Protein AF-0000000078898097 (afdb_homodimer)

Secondary structure (DSSP, 8-state):
--------------------------------TTS-----------TTSS----SS-TTHHHHHHHHHHHHHHHHHHT--HHHHTTTEEE-HHHHHT---SPPTT-HHHHHHHHHHHHHHBTTTTSSBPP--HHHHHHHTT--S-GGG---TTT--HHHHHHHHHHHHHHTT--EEEEEEE--SSTT--TT--HHHHHHHHHHHHHSSSEEEEEEETTEEEEEEEEEEEESSGGGTT-S---GGGEEEEEEEE-S-TTS-SEEEEEHHHHHHHHH--TTEEE-GGGGGG-EEE-S-S--S----EEEEEEE-S-----/--------------------------------TTS-----------TTSS----SS-TTHHHHHHHHHHHHHHHHHHT--HHHHTTTEEE-HHHHHT---SPPTT-HHHHHHHHHHHHHHBTTTTSSBPP--HHHHHHHTT--S-GGG---TTT--HHHHHHHHHHHHHHTT--EEEEEEE--SSTT--TT--HHHHHHHHHHHHHSSSEEEEEEETTEEEEEEEEEEEESSGGGTT-S---GGGEEEEEEEE-S-TTS-SEEEEEHHHHHHHHH--TTEEE-GGGGGG-EEE-S-S--S----EEEEEEE-S-----

Sequence (636 aa):
PTKENVVRYSSEEKSTNDSKRLSSKSCAWEISLDGFTVPKKKKKIPKQFISKSSKMGGSHDRVEDAKSIERYKSDVMIVTPEGMAERKVLDLRRWYCMSRPQYKKSCGISSLVSCWNFIFSTLGSGNLRPISQEEVMTILGFKPPFGEIRFGPFTGNATLMRWFRKLCEHFNVRGRAYYLYKPKGRGRTIGTTGDEALIKLKDGLRGSDTAYIYHCHNHYFCPIGYEDTPKTSLEAYRLSLAANEVITWILIGDPSSKHSAIHCKRWIDIDTDLNCENPYHMNIRQLHKGIQERNTKKVGGNLHCIMAFQRSKWQGRGPTKENVVRYSSEEKSTNDSKRLSSKSCAWEISLDGFTVPKKKKKIPKQFISKSSKMGGSHDRVEDAKSIERYKSDVMIVTPEGMAERKVLDLRRWYCMSRPQYKKSCGISSLVSCWNFIFSTLGSGNLRPISQEEVMTILGFKPPFGEIRFGPFTGNATLMRWFRKLCEHFNVRGRAYYLYKPKGRGRTIGTTGDEALIKLKDGLRGSDTAYIYHCHNHYFCPIGYEDTPKTSLEAYRLSLAANEVITWILIGDPSSKHSAIHCKRWIDIDTDLNCENPYHMNIRQLHKGIQERNTKKVGGNLHCIMAFQRSKWQGRG

Structure (mmCIF, N/CA/C/O backbone):
data_AF-0000000078898097-model_v1
#
loop_
_entity.id
_entity.type
_entity.pdbx_description
1 polymer 'Uncharacterized protein'
#
loop_
_atom_site.group_PDB
_atom_site.id
_atom_site.type_symbol
_atom_site.label_atom_id
_atom_site.label_alt_id
_atom_site.label_comp_id
_atom_site.label_asym_id
_atom_site.label_entity_id
_atom_site.label_seq_id
_atom_site.pdbx_PDB_ins_code
_atom_site.Cartn_x
_atom_site.Cartn_y
_atom_site.Cartn_z
_atom_site.occupancy
_atom_site.B_iso_or_equiv
_atom_site.auth_seq_id
_atom_site.auth_comp_id
_atom_site.auth_asym_id
_atom_site.auth_atom_id
_atom_site.pdbx_PDB_model_num
ATOM 1 N N . PRO A 1 1 ? 79.562 8.961 -14.953 1 21.72 1 PRO A N 1
ATOM 2 C CA . PRO A 1 1 ? 79 8.961 -16.297 1 21.72 1 PRO A CA 1
ATOM 3 C C . PRO A 1 1 ? 78 7.801 -16.516 1 21.72 1 PRO A C 1
ATOM 5 O O . PRO A 1 1 ? 77.625 7.484 -17.656 1 21.72 1 PRO A O 1
ATOM 8 N N . THR A 1 2 ? 77.625 7.07 -15.484 1 22.5 2 THR A N 1
ATOM 9 C CA . THR A 1 2 ? 77.062 5.723 -15.602 1 22.5 2 THR A CA 1
ATOM 10 C C . THR A 1 2 ? 75.75 5.742 -16.312 1 22.5 2 THR A C 1
ATOM 12 O O . THR A 1 2 ? 74.875 6.516 -15.961 1 22.5 2 THR A O 1
ATOM 15 N N . LYS A 1 3 ? 75.75 5.078 -17.531 1 21.83 3 LYS A N 1
ATOM 16 C CA . LYS A 1 3 ? 74.875 4.945 -18.703 1 21.83 3 LYS A CA 1
ATOM 17 C C . LYS A 1 3 ? 73.5 4.328 -18.344 1 21.83 3 LYS A C 1
ATOM 19 O O . LYS A 1 3 ? 73.438 3.197 -17.859 1 21.83 3 LYS A O 1
ATOM 24 N N . GLU A 1 4 ? 72.625 5.086 -17.766 1 23.77 4 GLU A N 1
ATOM 25 C CA . GLU A 1 4 ? 71.312 4.777 -17.203 1 23.77 4 GLU A CA 1
ATOM 26 C C . GLU A 1 4 ? 70.375 4.18 -18.266 1 23.77 4 GLU A C 1
ATOM 28 O O . GLU A 1 4 ? 70.062 4.828 -19.266 1 23.77 4 GLU A O 1
ATOM 33 N N . ASN A 1 5 ? 70.75 2.865 -18.594 1 23.39 5 ASN A N 1
ATOM 34 C CA . ASN A 1 5 ? 70.125 2.113 -19.688 1 23.39 5 ASN A CA 1
ATOM 35 C C . ASN A 1 5 ? 68.562 2.191 -19.625 1 23.39 5 ASN A C 1
ATOM 37 O O . ASN A 1 5 ? 68 1.833 -18.609 1 23.39 5 ASN A O 1
ATOM 41 N N . VAL A 1 6 ? 67.938 3.113 -20.328 1 27.12 6 VAL A N 1
ATOM 42 C CA . VAL A 1 6 ? 66.562 3.488 -20.562 1 27.12 6 VAL A CA 1
ATOM 43 C C . VAL A 1 6 ? 65.812 2.322 -21.219 1 27.12 6 VAL A C 1
ATOM 45 O O . VAL A 1 6 ? 66.062 1.985 -22.375 1 27.12 6 VAL A O 1
ATOM 48 N N . VAL A 1 7 ? 65.875 1.125 -20.531 1 23.78 7 VAL A N 1
ATOM 49 C CA . VAL A 1 7 ? 65.375 -0.035 -21.234 1 23.78 7 VAL A CA 1
ATOM 50 C C . VAL A 1 7 ? 63.938 0.262 -21.719 1 23.78 7 VAL A C 1
ATOM 52 O O . VAL A 1 7 ? 63.094 0.69 -20.922 1 23.78 7 VAL A O 1
ATOM 55 N N . ARG A 1 8 ? 63.75 0.624 -22.953 1 22.14 8 ARG A N 1
ATOM 56 C CA . ARG A 1 8 ? 62.625 0.944 -23.797 1 22.14 8 ARG A CA 1
ATOM 57 C C . ARG A 1 8 ? 61.656 -0.234 -23.875 1 22.14 8 ARG A C 1
ATOM 59 O O . ARG A 1 8 ? 62 -1.28 -24.438 1 22.14 8 ARG A O 1
ATOM 66 N N . TYR A 1 9 ? 61.156 -0.751 -22.75 1 23.05 9 TYR A N 1
ATOM 67 C CA . TYR A 1 9 ? 60.344 -1.954 -22.844 1 23.05 9 TYR A CA 1
ATOM 68 C C . TYR A 1 9 ? 59.219 -1.776 -23.859 1 23.05 9 TYR A C 1
ATOM 70 O O . TYR A 1 9 ? 58.438 -0.832 -23.766 1 23.05 9 TYR A O 1
ATOM 78 N N . SER A 1 10 ? 59.469 -2.09 -25.094 1 23 10 SER A N 1
ATOM 79 C CA . SER A 1 10 ? 58.719 -2.061 -26.328 1 23 10 SER A CA 1
ATOM 80 C C . SER A 1 10 ? 57.438 -2.857 -26.203 1 23 10 SER A C 1
ATOM 82 O O . SER A 1 10 ? 56.719 -3.064 -27.188 1 23 10 SER A O 1
ATOM 84 N N . SER A 1 11 ? 57.219 -3.592 -25.094 1 22.53 11 SER A N 1
ATOM 85 C CA . SER A 1 11 ? 56.438 -4.805 -25.359 1 22.53 11 SER A CA 1
ATOM 86 C C . SER A 1 11 ? 55.062 -4.477 -25.875 1 22.53 11 SER A C 1
ATOM 88 O O . SER A 1 11 ? 54.219 -3.973 -25.141 1 22.53 11 SER A O 1
ATOM 90 N N . GLU A 1 12 ? 54.906 -4.023 -27.094 1 23.62 12 GLU A N 1
ATOM 91 C CA . GLU A 1 12 ? 53.656 -3.604 -27.734 1 23.62 12 GLU A CA 1
ATOM 92 C C . GLU A 1 12 ? 52.688 -4.77 -27.859 1 23.62 12 GLU A C 1
ATOM 94 O O . GLU A 1 12 ? 51.625 -4.629 -28.453 1 23.62 12 GLU A O 1
ATOM 99 N N . GLU A 1 13 ? 53.031 -6 -27.438 1 22.38 13 GLU A N 1
ATOM 100 C CA . GLU A 1 13 ? 52.156 -6.977 -28.109 1 22.38 13 GLU A CA 1
ATOM 101 C C . GLU A 1 13 ? 50.688 -6.629 -27.922 1 22.38 13 GLU A C 1
ATOM 103 O O . GLU A 1 13 ? 50.25 -6.371 -26.812 1 22.38 13 GLU A O 1
ATOM 108 N N . LYS A 1 14 ? 50.094 -6.176 -29.016 1 24.75 14 LYS A N 1
ATOM 109 C CA . LYS A 1 14 ? 48.719 -5.879 -29.359 1 24.75 14 LYS A CA 1
ATOM 110 C C . LYS A 1 14 ? 47.781 -7.062 -29.047 1 24.75 14 LYS A C 1
ATOM 112 O O . LYS A 1 14 ? 47.781 -8.047 -29.797 1 24.75 14 LYS A O 1
ATOM 117 N N . SER A 1 15 ? 47.969 -7.793 -27.906 1 22.14 15 SER A N 1
ATOM 118 C CA . SER A 1 15 ? 47.125 -8.969 -27.703 1 22.14 15 SER A CA 1
ATOM 119 C C . SER A 1 15 ? 45.656 -8.641 -27.969 1 22.14 15 SER A C 1
ATOM 121 O O . SER A 1 15 ? 45.125 -7.684 -27.406 1 22.14 15 SER A O 1
ATOM 123 N N . THR A 1 16 ? 45.25 -8.852 -29.234 1 25.58 16 THR A N 1
ATOM 124 C CA . THR A 1 16 ? 43.875 -8.875 -29.75 1 25.58 16 THR A CA 1
ATOM 125 C C . THR A 1 16 ? 42.969 -9.68 -28.828 1 25.58 16 THR A C 1
ATOM 127 O O . THR A 1 16 ? 43.094 -10.906 -28.75 1 25.58 16 THR A O 1
ATOM 130 N N . ASN A 1 17 ? 42.906 -9.391 -27.562 1 23.14 17 ASN A N 1
ATOM 131 C CA . ASN A 1 17 ? 41.969 -10.102 -26.672 1 23.14 17 ASN A CA 1
ATOM 132 C C . ASN A 1 17 ? 40.562 -10.086 -27.219 1 23.14 17 ASN A C 1
ATOM 134 O O . ASN A 1 17 ? 39.938 -9.023 -27.312 1 23.14 17 ASN A O 1
ATOM 138 N N . ASP A 1 18 ? 40.344 -10.906 -28.281 1 25 18 ASP A N 1
ATOM 139 C CA . ASP A 1 18 ? 39 -11.266 -28.719 1 25 18 ASP A CA 1
ATOM 140 C C . ASP A 1 18 ? 38.094 -11.477 -27.531 1 25 18 ASP A C 1
ATOM 142 O O . ASP A 1 18 ? 38.344 -12.32 -26.672 1 25 18 ASP A O 1
ATOM 146 N N . SER A 1 19 ? 37.719 -10.406 -26.969 1 25.73 19 SER A N 1
ATOM 147 C CA . SER A 1 19 ? 36.688 -10.438 -25.938 1 25.73 19 SER A CA 1
ATOM 148 C C . SER A 1 19 ? 35.5 -11.336 -26.344 1 25.73 19 SER A C 1
ATOM 150 O O . SER A 1 19 ? 34.781 -11.031 -27.297 1 25.73 19 SER A O 1
ATOM 152 N N . LYS A 1 20 ? 35.781 -12.648 -26.422 1 24.64 20 LYS A N 1
ATOM 153 C CA . LYS A 1 20 ? 34.625 -13.547 -26.484 1 24.64 20 LYS A CA 1
ATOM 154 C C . LYS A 1 20 ? 33.531 -13.07 -25.547 1 24.64 20 LYS A C 1
ATOM 156 O O . LYS A 1 20 ? 33.719 -13.023 -24.328 1 24.64 20 LYS A O 1
ATOM 161 N N . ARG A 1 21 ? 32.844 -12.117 -26.016 1 25.61 21 ARG A N 1
ATOM 162 C CA . ARG A 1 21 ? 31.547 -11.797 -25.438 1 25.61 21 ARG A CA 1
ATOM 163 C C . ARG A 1 21 ? 30.828 -13.062 -25 1 25.61 21 ARG A C 1
ATOM 165 O O . ARG A 1 21 ? 30.5 -13.93 -25.812 1 25.61 21 ARG A O 1
ATOM 172 N N . LEU A 1 22 ? 31.359 -13.648 -23.969 1 23.7 22 LEU A N 1
ATOM 173 C CA . LEU A 1 22 ? 30.516 -14.688 -23.391 1 23.7 22 LEU A CA 1
ATOM 174 C C . LEU A 1 22 ? 29.047 -14.258 -23.391 1 23.7 22 LEU A C 1
ATOM 176 O O . LEU A 1 22 ? 28.688 -13.297 -22.703 1 23.7 22 LEU A O 1
ATOM 180 N N . SER A 1 23 ? 28.5 -14.211 -24.609 1 23.19 23 SER A N 1
ATOM 181 C CA . SER A 1 23 ? 27.031 -14.164 -24.656 1 23.19 23 SER A CA 1
ATOM 182 C C . SER A 1 23 ? 26.406 -15.047 -23.578 1 23.19 23 SER A C 1
ATOM 184 O O . SER A 1 23 ? 26.641 -16.25 -23.547 1 23.19 23 SER A O 1
ATOM 186 N N . SER A 1 24 ? 26.625 -14.633 -22.391 1 25.02 24 SER A N 1
ATOM 187 C CA . SER A 1 24 ? 25.828 -15.297 -21.359 1 25.02 24 SER A CA 1
ATOM 188 C C . SER A 1 24 ? 24.406 -15.523 -21.828 1 25.02 24 SER A C 1
ATOM 190 O O . SER A 1 24 ? 23.625 -14.578 -21.953 1 25.02 24 SER A O 1
ATOM 192 N N . LYS A 1 25 ? 24.281 -16.312 -22.906 1 26.66 25 LYS A N 1
ATOM 193 C CA . LYS A 1 25 ? 22.938 -16.812 -23.219 1 26.66 25 LYS A CA 1
ATOM 194 C C . LYS A 1 25 ? 22.188 -17.188 -21.953 1 26.66 25 LYS A C 1
ATOM 196 O O . LYS A 1 25 ? 22.656 -18 -21.156 1 26.66 25 LYS A O 1
ATOM 201 N N . SER A 1 26 ? 21.578 -16.281 -21.406 1 26.03 26 SER A N 1
ATOM 202 C CA . SER A 1 26 ? 20.547 -16.516 -20.406 1 26.03 26 SER A CA 1
ATOM 203 C C . SER A 1 26 ? 19.719 -17.766 -20.734 1 26.03 26 SER A C 1
ATOM 205 O O . SER A 1 26 ? 19.125 -17.844 -21.812 1 26.03 26 SER A O 1
ATOM 207 N N . CYS A 1 27 ? 20.266 -18.938 -20.547 1 24.39 27 CYS A N 1
ATOM 208 C CA . CYS A 1 27 ? 19.453 -20.156 -20.641 1 24.39 27 CYS A CA 1
ATOM 209 C C . CYS A 1 27 ? 18.078 -19.938 -20 1 24.39 27 CYS A C 1
ATOM 211 O O . CYS A 1 27 ? 17.969 -19.906 -18.781 1 24.39 27 CYS A O 1
ATOM 213 N N . ALA A 1 28 ? 17.375 -18.953 -20.484 1 27.7 28 ALA A N 1
ATOM 214 C CA . ALA A 1 28 ? 15.969 -19.031 -20.125 1 27.7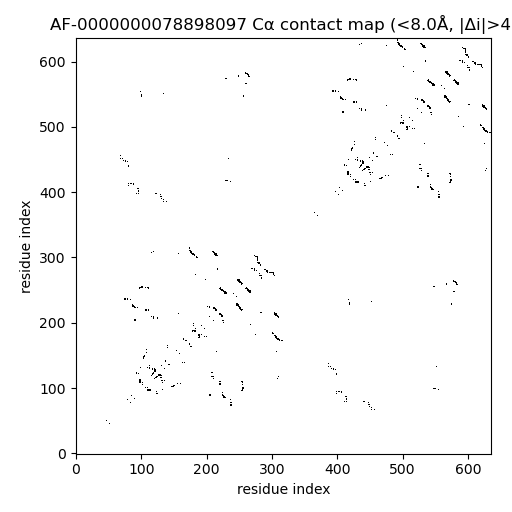 28 ALA A CA 1
ATOM 215 C C . ALA A 1 28 ? 15.43 -20.453 -20.266 1 27.7 28 ALA A C 1
ATOM 217 O O . ALA A 1 28 ? 15.422 -21.016 -21.359 1 27.7 28 ALA A O 1
ATOM 218 N N . TRP A 1 29 ? 15.898 -21.312 -19.5 1 25.94 29 TRP A N 1
ATOM 219 C CA . TRP A 1 29 ? 15.281 -22.625 -19.578 1 25.94 29 TRP A CA 1
ATOM 220 C C . TRP A 1 29 ? 13.773 -22.516 -19.781 1 25.94 29 TRP A C 1
ATOM 222 O O . TRP A 1 29 ? 13.086 -21.828 -19.031 1 25.94 29 TRP A O 1
ATOM 232 N N . GLU A 1 30 ? 13.328 -22.25 -20.984 1 31.38 30 GLU A N 1
ATOM 233 C CA . GLU A 1 30 ? 11.961 -22.703 -21.219 1 31.38 30 GLU A CA 1
ATOM 234 C C . GLU A 1 30 ? 11.734 -24.094 -20.609 1 31.38 30 GLU A C 1
ATOM 236 O O . GLU A 1 30 ? 12.445 -25.047 -20.938 1 31.38 30 GLU A O 1
ATOM 241 N N . ILE A 1 31 ? 11.672 -24.203 -19.375 1 31.75 31 ILE A N 1
ATOM 242 C CA . ILE A 1 31 ? 11.328 -25.547 -18.891 1 31.75 31 ILE A CA 1
ATOM 243 C C . ILE A 1 31 ? 10.344 -26.188 -19.859 1 31.75 31 ILE A C 1
ATOM 245 O O . ILE A 1 31 ? 9.227 -25.703 -20.047 1 31.75 31 ILE A O 1
ATOM 249 N N . SER A 1 32 ? 10.867 -26.578 -20.984 1 33.16 32 SER A N 1
ATOM 250 C CA . SER A 1 32 ? 10 -27.531 -21.672 1 33.16 32 SER A CA 1
ATOM 251 C C . SER A 1 32 ? 9.445 -28.578 -20.703 1 33.16 32 SER A C 1
ATOM 253 O O . SER A 1 32 ? 10.203 -29.328 -20.078 1 33.16 32 SER A O 1
ATOM 255 N N . LEU A 1 33 ? 8.367 -28.25 -19.953 1 32.25 33 LEU A N 1
ATOM 256 C CA . LEU A 1 33 ? 7.621 -29.203 -19.141 1 32.25 33 LEU A CA 1
ATOM 257 C C . LEU A 1 33 ? 7.508 -30.547 -19.859 1 32.25 33 LEU A C 1
ATOM 259 O O . LEU A 1 33 ? 6.766 -31.422 -19.406 1 32.25 33 LEU A O 1
ATOM 263 N N . ASP A 1 34 ? 8.133 -30.719 -21.047 1 30.5 34 ASP A N 1
ATOM 264 C CA . ASP A 1 34 ? 8.023 -32.031 -21.641 1 30.5 34 ASP A CA 1
ATOM 265 C C . ASP A 1 34 ? 8.719 -33.094 -20.766 1 30.5 34 ASP A C 1
ATOM 267 O O . ASP A 1 34 ? 8.414 -34.281 -20.859 1 30.5 34 ASP A O 1
ATOM 271 N N . GLY A 1 35 ? 9.883 -32.812 -20.219 1 32.88 35 GLY A N 1
ATOM 272 C CA . GLY A 1 35 ? 10.648 -33.875 -19.625 1 32.88 35 GLY A CA 1
ATOM 273 C C . GLY A 1 35 ? 10.094 -34.344 -18.281 1 32.88 35 GLY A C 1
ATOM 274 O O . GLY A 1 35 ? 10.758 -35.062 -17.547 1 32.88 35 GLY A O 1
ATOM 275 N N . PHE A 1 36 ? 9.352 -33.5 -17.609 1 32.44 36 PHE A N 1
ATOM 276 C CA . PHE A 1 36 ? 8.844 -34.094 -16.375 1 32.44 36 PHE A CA 1
ATOM 277 C C . PHE A 1 36 ? 8.086 -35.406 -16.656 1 32.44 36 PHE A C 1
ATOM 279 O O . PHE A 1 36 ? 6.891 -35.375 -16.953 1 32.44 36 PHE A O 1
ATOM 286 N N . THR A 1 37 ? 8.695 -36.188 -17.406 1 27.53 37 THR A N 1
ATOM 287 C CA . THR A 1 37 ? 8.094 -37.5 -17.359 1 27.53 37 THR A CA 1
ATOM 288 C C . THR A 1 37 ? 8.062 -38.062 -15.938 1 27.53 37 THR A C 1
ATOM 290 O O . THR A 1 37 ? 9.109 -38.375 -15.367 1 27.53 37 THR A O 1
ATOM 293 N N . VAL A 1 38 ? 7.434 -37.406 -14.992 1 30.06 38 VAL A N 1
ATOM 294 C CA . VAL A 1 38 ? 7.211 -38.188 -13.773 1 30.06 38 VAL A CA 1
ATOM 295 C C . VAL A 1 38 ? 6.898 -39.656 -14.125 1 30.06 38 VAL A C 1
ATOM 297 O O . VAL A 1 38 ? 6.141 -39.906 -15.062 1 30.06 38 VAL A O 1
ATOM 300 N N . PRO A 1 39 ? 7.742 -40.531 -13.875 1 31.67 39 PRO A N 1
ATOM 301 C CA . PRO A 1 39 ? 7.168 -41.875 -13.906 1 31.67 39 PRO A CA 1
ATOM 302 C C . PRO A 1 39 ? 5.754 -41.938 -13.336 1 31.67 39 PRO A C 1
ATOM 304 O O . PRO A 1 39 ? 5.402 -41.125 -12.469 1 31.67 39 PRO A O 1
ATOM 307 N N . LYS A 1 40 ? 4.805 -42.406 -14.039 1 32.34 40 LYS A N 1
ATOM 308 C CA . LYS A 1 40 ? 3.408 -42.75 -13.781 1 32.34 40 LYS A CA 1
ATOM 309 C C . LYS A 1 40 ? 3.227 -43.281 -12.367 1 32.34 40 LYS A C 1
ATOM 311 O O . LYS A 1 40 ? 3.123 -44.5 -12.188 1 32.34 40 LYS A O 1
ATOM 316 N N . LYS A 1 41 ? 4.121 -42.969 -11.398 1 32.22 41 LYS A N 1
ATOM 317 C CA . LYS A 1 41 ? 3.443 -43.625 -10.273 1 32.22 41 LYS A CA 1
ATOM 318 C C . LYS A 1 41 ? 2.078 -42.969 -10.016 1 32.22 41 LYS A C 1
ATOM 320 O O . LYS A 1 41 ? 1.971 -41.75 -9.891 1 32.22 41 LYS A O 1
ATOM 325 N N . LYS A 1 42 ? 1.018 -43.5 -10.297 1 33.25 42 LYS A N 1
ATOM 326 C CA . LYS A 1 42 ? -0.416 -43.375 -10.055 1 33.25 42 LYS A CA 1
ATOM 327 C C . LYS A 1 42 ? -0.688 -42.844 -8.648 1 33.25 42 LYS A C 1
ATOM 329 O O . LYS A 1 42 ? -0.81 -43.625 -7.703 1 33.25 42 LYS A O 1
ATOM 334 N N . LYS A 1 43 ? 0.107 -41.938 -8.148 1 33.94 43 LYS A N 1
ATOM 335 C CA . LYS A 1 43 ? -0.512 -41.656 -6.855 1 33.94 43 LYS A CA 1
ATOM 336 C C . LYS A 1 43 ? -1.945 -41.156 -7.035 1 33.94 43 LYS A C 1
ATOM 338 O O . LYS A 1 43 ? -2.191 -40.188 -7.77 1 33.94 43 LYS A O 1
ATOM 343 N N . LYS A 1 44 ? -3.018 -41.812 -6.645 1 31.77 44 LYS A N 1
ATOM 344 C CA . LYS A 1 44 ? -4.469 -41.688 -6.574 1 31.77 44 LYS A CA 1
ATOM 345 C C . LYS A 1 44 ? -4.887 -40.375 -5.949 1 31.77 44 LYS A C 1
ATOM 347 O O . LYS A 1 44 ? -4.43 -40.031 -4.859 1 31.77 44 LYS A O 1
ATOM 352 N N . ILE A 1 45 ? -5.02 -39.375 -6.609 1 36.25 45 ILE A N 1
ATOM 353 C CA . ILE A 1 45 ? -5.863 -38.312 -6.039 1 36.25 45 ILE A CA 1
ATOM 354 C C . ILE A 1 45 ? -6.918 -38.938 -5.129 1 36.25 45 ILE A C 1
ATOM 356 O O . ILE A 1 45 ? -7.547 -39.938 -5.492 1 36.25 45 ILE A O 1
ATOM 360 N N . PRO A 1 46 ? -6.82 -38.906 -3.844 1 33.22 46 PRO A N 1
ATOM 361 C CA . PRO A 1 46 ? -7.852 -39.688 -3.146 1 33.22 46 PRO A CA 1
ATOM 362 C C . PRO A 1 46 ? -9.195 -39.656 -3.861 1 33.22 46 PRO A C 1
ATOM 364 O O . PRO A 1 46 ? -9.578 -38.625 -4.434 1 33.22 46 PRO A O 1
ATOM 367 N N . LYS A 1 47 ? -9.844 -40.781 -4.355 1 35.47 47 LYS A N 1
ATOM 368 C CA . LYS A 1 47 ? -11.07 -41.188 -5.027 1 35.47 47 LYS A CA 1
ATOM 369 C C . LYS A 1 47 ? -12.25 -40.312 -4.625 1 35.47 47 LYS A C 1
ATOM 371 O O . LYS A 1 47 ? -13.297 -40.344 -5.27 1 35.47 47 LYS A O 1
ATOM 376 N N . GLN A 1 48 ? -12.242 -39.812 -3.357 1 38.06 48 GLN A N 1
ATOM 377 C CA . GLN A 1 48 ? -13.523 -39.312 -2.846 1 38.06 48 GLN A CA 1
ATOM 378 C C . GLN A 1 48 ? -13.961 -38.062 -3.568 1 38.06 48 GLN A C 1
ATOM 380 O O . GLN A 1 48 ? -15.133 -37.656 -3.5 1 38.06 48 GLN A O 1
ATOM 385 N N . PHE A 1 49 ? -12.953 -37.062 -3.906 1 37.5 49 PHE A N 1
ATOM 386 C CA . PHE A 1 49 ? -13.555 -35.875 -4.465 1 37.5 49 PHE A CA 1
ATOM 387 C C . PHE A 1 49 ? -13.695 -36 -5.977 1 37.5 49 PHE A C 1
ATOM 389 O O . PHE A 1 49 ? -14.109 -35.031 -6.645 1 37.5 49 PHE A O 1
ATOM 396 N N . ILE A 1 50 ? -12.797 -36.812 -6.699 1 34.06 50 ILE A N 1
ATOM 397 C CA . ILE A 1 50 ? -13.133 -37.031 -8.102 1 34.06 50 ILE A CA 1
ATOM 398 C C . ILE A 1 50 ? -14.312 -38 -8.211 1 34.06 50 ILE A C 1
ATOM 400 O O . ILE A 1 50 ? -14.242 -39.125 -7.719 1 34.06 50 ILE A O 1
ATOM 404 N N . SER A 1 51 ? -15.555 -37.625 -8.219 1 33.72 51 SER A N 1
ATOM 405 C CA . SER A 1 51 ? -16.625 -38.594 -8.516 1 33.72 51 SER A CA 1
ATOM 406 C C . SER A 1 51 ? -16.172 -39.625 -9.523 1 33.72 51 SER A C 1
ATOM 408 O O . SER A 1 51 ? -15.422 -39.344 -10.445 1 33.72 51 SER A O 1
ATOM 410 N N . LYS A 1 52 ? -16.203 -40.906 -9.172 1 30.61 52 LYS A N 1
ATOM 411 C CA . LYS A 1 52 ? -16.141 -42.094 -10.008 1 30.61 52 LYS A CA 1
ATOM 412 C C . LYS A 1 52 ? -16.859 -41.875 -11.336 1 30.61 52 LYS A C 1
ATOM 414 O O . LYS A 1 52 ? -18.078 -41.719 -11.367 1 30.61 52 LYS A O 1
ATOM 419 N N . SER A 1 53 ? -16.281 -41.281 -12.336 1 30.31 53 SER A N 1
ATOM 420 C CA . SER A 1 53 ? -16.891 -41.5 -13.641 1 30.31 53 SER A CA 1
ATOM 421 C C . SER A 1 53 ? -17.219 -42.969 -13.852 1 30.31 53 SER A C 1
ATOM 423 O O . SER A 1 53 ? -16.312 -43.812 -13.898 1 30.31 53 SER A O 1
ATOM 425 N N . SER A 1 54 ? -18.203 -43.5 -13.258 1 29.31 54 SER A N 1
ATOM 426 C CA . SER A 1 54 ? -18.688 -44.719 -13.906 1 29.31 54 SER A CA 1
ATOM 427 C C . SER A 1 54 ? -18.672 -44.562 -15.422 1 29.31 54 SER A C 1
ATOM 429 O O . SER A 1 54 ? -18.984 -43.5 -15.953 1 29.31 54 SER A O 1
ATOM 431 N N . LYS A 1 55 ? -18.078 -45.406 -16.266 1 34.5 55 LYS A N 1
ATOM 432 C CA . LYS A 1 55 ? -18.047 -45.688 -17.703 1 34.5 55 LYS A CA 1
ATOM 433 C C . LYS A 1 55 ? -19.375 -45.375 -18.375 1 34.5 55 LYS A C 1
ATOM 435 O O . LYS A 1 55 ? -19.625 -45.781 -19.5 1 34.5 55 LYS A O 1
ATOM 440 N N . MET A 1 56 ? -20.547 -45.125 -17.531 1 32.28 56 MET A N 1
ATOM 441 C CA . MET A 1 56 ? -21.656 -44.969 -18.469 1 32.28 56 MET A CA 1
ATOM 442 C C . MET A 1 56 ? -21.531 -43.688 -19.281 1 32.28 56 MET A C 1
ATOM 444 O O . MET A 1 56 ? -20.688 -42.844 -18.984 1 32.28 56 MET A O 1
ATOM 448 N N . GLY A 1 57 ? -22.734 -42.875 -19.641 1 32.88 57 GLY A N 1
ATOM 449 C CA . GLY A 1 57 ? -23.016 -41.906 -20.703 1 32.88 57 GLY A CA 1
ATOM 450 C C . GLY A 1 57 ? -22.266 -40.594 -20.516 1 32.88 57 GLY A C 1
ATOM 451 O O . GLY A 1 57 ? -22.391 -39.938 -19.484 1 32.88 57 GLY A O 1
ATOM 452 N N . GLY A 1 58 ? -21.094 -40.312 -21.031 1 38.16 58 GLY A N 1
ATOM 453 C CA . GLY A 1 58 ? -20.094 -39.281 -21.188 1 38.16 58 GLY A CA 1
ATOM 454 C C . GLY A 1 58 ? -20.703 -37.875 -21.312 1 38.16 58 GLY A C 1
ATOM 455 O O . GLY A 1 58 ? -19.984 -36.875 -21.312 1 38.16 58 GLY A O 1
ATOM 456 N N . SER A 1 59 ? -21.875 -37.625 -21.891 1 41.12 59 SER A N 1
ATOM 457 C CA . SER A 1 59 ? -22.422 -36.344 -22.359 1 41.12 59 SER A CA 1
ATOM 458 C C . SER A 1 59 ? -22.938 -35.5 -21.188 1 41.12 59 SER A C 1
ATOM 460 O O . SER A 1 59 ? -23.109 -34.281 -21.328 1 41.12 59 SER A O 1
ATOM 462 N N . HIS A 1 60 ? -23.391 -36.062 -20.141 1 41.47 60 HIS A N 1
ATOM 463 C CA . HIS A 1 60 ? -24.109 -35.281 -19.125 1 41.47 60 HIS A CA 1
ATOM 464 C C . HIS A 1 60 ? -23.141 -34.562 -18.203 1 41.47 60 HIS A C 1
ATOM 466 O O . HIS A 1 60 ? -23.5 -33.531 -17.609 1 41.47 60 HIS A O 1
ATOM 472 N N . ASP A 1 61 ? -22.031 -35.031 -17.891 1 43.34 61 ASP A N 1
ATOM 473 C CA . ASP A 1 61 ? -21.141 -34.406 -16.922 1 43.34 61 ASP A CA 1
ATOM 474 C C . ASP A 1 61 ? -20.531 -33.125 -17.484 1 43.34 61 ASP A C 1
ATOM 476 O O . ASP A 1 61 ? -20.281 -32.156 -16.75 1 43.34 61 ASP A O 1
ATOM 480 N N . ARG A 1 62 ? -20.219 -33.062 -18.75 1 47.28 62 ARG A N 1
ATOM 481 C CA . ARG A 1 62 ? -19.734 -31.859 -19.422 1 47.28 62 ARG A CA 1
ATOM 482 C C . ARG A 1 62 ? -20.812 -30.766 -19.422 1 47.28 62 ARG A C 1
ATOM 484 O O . ARG A 1 62 ? -20.484 -29.578 -19.438 1 47.28 62 ARG A O 1
ATOM 491 N N . VAL A 1 63 ? -22.062 -31.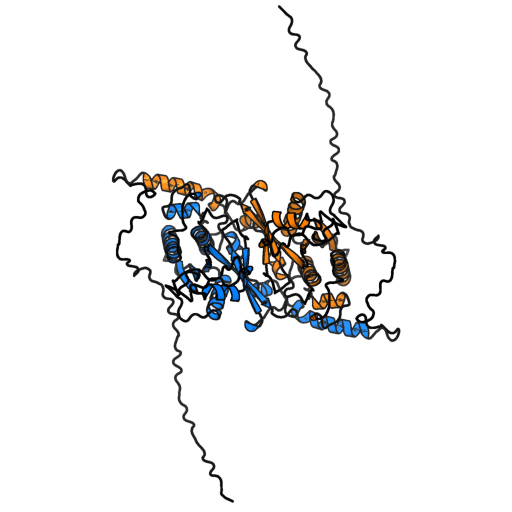156 -19.375 1 46.62 63 VAL A N 1
ATOM 492 C CA . VAL A 1 63 ? -23.156 -30.188 -19.438 1 46.62 63 VAL A CA 1
ATOM 493 C C . VAL A 1 63 ? -23.312 -29.5 -18.078 1 46.62 63 VAL A C 1
ATOM 495 O O . VAL A 1 63 ? -23.531 -28.281 -18.016 1 46.62 63 VAL A O 1
ATOM 498 N N . GLU A 1 64 ? -23.203 -30.156 -16.969 1 48.28 64 GLU A N 1
ATOM 499 C CA . GLU A 1 64 ? -23.328 -29.578 -15.633 1 48.28 64 GLU A CA 1
ATOM 500 C C . GLU A 1 64 ? -22.125 -28.688 -15.305 1 48.28 64 GLU A C 1
ATOM 502 O O . GLU A 1 64 ? -22.281 -27.641 -14.68 1 48.28 64 GLU A O 1
ATOM 507 N N . ASP A 1 65 ? -21 -29.078 -15.812 1 53.84 65 ASP A N 1
ATOM 508 C CA . ASP A 1 65 ? -19.797 -28.281 -15.648 1 53.84 65 ASP A CA 1
ATOM 509 C C . ASP A 1 65 ? -19.891 -26.969 -16.422 1 53.84 65 ASP A C 1
ATOM 511 O O . ASP A 1 65 ? -19.531 -25.906 -15.906 1 53.84 65 ASP A O 1
ATOM 515 N N . ALA A 1 66 ? -20.453 -27.141 -17.625 1 57.66 66 ALA A N 1
ATOM 516 C CA . ALA A 1 66 ? -20.625 -25.938 -18.453 1 57.66 66 ALA A CA 1
ATOM 517 C C . ALA A 1 66 ? -21.625 -24.984 -17.812 1 57.66 66 ALA A C 1
ATOM 519 O O . ALA A 1 66 ? -21.438 -23.766 -17.844 1 57.66 66 ALA A O 1
ATOM 520 N N . LYS A 1 67 ? -22.75 -25.484 -17.234 1 59.81 67 LYS A N 1
ATOM 521 C CA . LYS A 1 67 ? -23.75 -24.656 -16.578 1 59.81 67 LYS A CA 1
ATOM 522 C C . LYS A 1 67 ? -23.172 -24 -15.328 1 59.81 67 LYS A C 1
ATOM 524 O O . LYS A 1 67 ? -23.484 -22.844 -15.031 1 59.81 67 LYS A O 1
ATOM 529 N N . SER A 1 68 ? -22.297 -24.703 -14.656 1 63 68 SER A N 1
ATOM 530 C CA . SER A 1 68 ? -21.656 -24.172 -13.453 1 63 68 SER A CA 1
ATOM 531 C C . SER A 1 68 ? -20.672 -23.062 -13.797 1 63 68 SER A C 1
ATOM 533 O O . SER A 1 68 ? -20.625 -22.031 -13.109 1 63 68 SER A O 1
ATOM 535 N N . ILE A 1 69 ? -20.094 -23.234 -14.891 1 71.12 69 ILE A N 1
ATOM 536 C CA . ILE A 1 69 ? -19.125 -22.219 -15.312 1 71.12 69 ILE A CA 1
ATOM 537 C C . ILE A 1 69 ? -19.859 -20.938 -15.695 1 71.12 69 ILE A C 1
ATOM 539 O O . ILE A 1 69 ? -19.406 -19.844 -15.383 1 71.12 69 ILE A O 1
ATOM 543 N N . GLU A 1 70 ? -21 -21.141 -16.297 1 74.12 70 GLU A N 1
ATOM 544 C CA . GLU A 1 70 ? -21.766 -19.984 -16.75 1 74.12 70 GLU A CA 1
ATOM 545 C C . GLU A 1 70 ? -22.219 -19.125 -15.57 1 74.12 70 GLU A C 1
ATOM 547 O O . GLU A 1 70 ? -22.266 -17.891 -15.672 1 74.12 70 GLU A O 1
ATOM 552 N N . ARG A 1 71 ? -22.438 -19.766 -14.492 1 72.19 71 ARG A N 1
ATOM 553 C CA . ARG A 1 71 ? -22.891 -19.078 -13.289 1 72.19 71 ARG A CA 1
ATOM 554 C C . ARG A 1 71 ? -21.812 -18.109 -12.789 1 72.19 71 ARG A C 1
ATOM 556 O O . ARG A 1 71 ? -22.125 -17.031 -12.281 1 72.19 71 ARG A O 1
ATOM 563 N N . TYR A 1 72 ? -20.609 -18.469 -12.93 1 80.56 72 TYR A N 1
ATOM 564 C CA . TYR A 1 72 ? -19.531 -17.688 -12.344 1 80.56 72 TYR A CA 1
ATOM 565 C C . TYR A 1 72 ? -18.969 -16.688 -13.344 1 80.56 72 TYR A C 1
ATOM 567 O O . TYR A 1 72 ? -18.109 -15.867 -13 1 80.56 72 TYR A O 1
ATOM 575 N N . LYS A 1 73 ? -19.578 -16.75 -14.539 1 77 73 LYS A N 1
ATOM 576 C CA . LYS A 1 73 ? -19.125 -15.883 -15.625 1 77 73 LYS A CA 1
ATOM 577 C C . LYS A 1 73 ? -19.844 -14.539 -15.594 1 77 73 LYS A C 1
ATOM 579 O O . LYS A 1 73 ? -19.234 -13.5 -15.875 1 77 73 LYS A O 1
ATOM 584 N N . SER A 1 74 ? -21.031 -14.492 -15.203 1 71.38 74 SER A N 1
ATOM 585 C CA . SER A 1 74 ? -21.906 -13.344 -15.445 1 71.38 74 SER A CA 1
ATOM 586 C C . SER A 1 74 ? -21.422 -12.109 -14.695 1 71.38 74 SER A C 1
ATOM 588 O O . SER A 1 74 ? -21.297 -11.031 -15.273 1 71.38 74 SER A O 1
ATOM 590 N N . ASP A 1 75 ? -21 -12.164 -13.477 1 75.38 75 ASP A N 1
ATOM 591 C CA . ASP A 1 75 ? -20.625 -10.977 -12.703 1 75.38 75 ASP A CA 1
ATOM 592 C C . ASP A 1 75 ? -19.234 -10.492 -13.094 1 75.38 75 ASP A C 1
ATOM 594 O O . ASP A 1 75 ? -18.969 -9.281 -13.078 1 75.38 75 ASP A O 1
ATOM 598 N N . VAL A 1 76 ? -18.469 -11.383 -13.578 1 85.19 76 VAL A N 1
ATOM 599 C CA . VAL A 1 76 ? -17.078 -11.016 -13.812 1 85.19 76 VAL A CA 1
ATOM 600 C C . VAL A 1 76 ? -16.922 -10.453 -15.219 1 85.19 76 VAL A C 1
ATOM 602 O O . VAL A 1 76 ? -16.016 -9.641 -15.477 1 85.19 76 VAL A O 1
ATOM 605 N N . MET A 1 77 ? -17.891 -10.781 -16.062 1 83.94 77 MET A N 1
ATOM 606 C CA . MET A 1 77 ? -17.797 -10.391 -17.469 1 83.94 77 MET A CA 1
ATOM 607 C C . MET A 1 77 ? -18 -8.891 -17.625 1 83.94 77 MET A C 1
ATOM 609 O O . MET A 1 77 ? -17.547 -8.297 -18.609 1 83.94 77 MET A O 1
ATOM 613 N N . ILE A 1 78 ? -18.594 -8.305 -16.672 1 85.5 78 ILE A N 1
ATOM 614 C CA . ILE A 1 78 ? -18.938 -6.898 -16.844 1 85.5 78 ILE A CA 1
ATOM 615 C C . ILE A 1 78 ? -17.938 -6.023 -16.094 1 85.5 78 ILE A C 1
ATOM 617 O O . ILE A 1 78 ? -18.062 -4.793 -16.094 1 85.5 78 ILE A O 1
ATOM 621 N N . VAL A 1 79 ? -16.969 -6.602 -15.531 1 92.69 79 VAL A N 1
ATOM 622 C CA . VAL A 1 79 ? -16.047 -5.848 -14.688 1 92.69 79 VAL A CA 1
ATOM 623 C C . VAL A 1 79 ? -15.086 -5.043 -15.562 1 92.69 79 VAL A C 1
ATOM 625 O O . VAL A 1 79 ? -14.578 -5.551 -16.578 1 92.69 79 VAL A O 1
ATOM 628 N N . THR A 1 80 ? -14.93 -3.762 -15.25 1 94.75 80 THR A N 1
ATOM 629 C CA . THR A 1 80 ? -14.008 -2.871 -15.938 1 94.75 80 THR A CA 1
ATOM 630 C C . THR A 1 80 ? -13.062 -2.193 -14.945 1 94.75 80 THR A C 1
ATOM 632 O O . THR A 1 80 ? -13.367 -2.117 -13.75 1 94.75 80 THR A O 1
ATOM 635 N N . PRO A 1 81 ? -11.922 -1.753 -15.469 1 96.69 81 PRO A N 1
ATOM 636 C CA . PRO A 1 81 ? -11.023 -1.003 -14.586 1 96.69 81 PRO A CA 1
ATOM 637 C C . PRO A 1 81 ? -11.695 0.214 -13.953 1 96.69 81 PRO A C 1
ATOM 639 O O . PRO A 1 81 ? -11.469 0.504 -12.773 1 96.69 81 PRO A O 1
ATOM 642 N N . GLU A 1 82 ? -12.531 0.929 -14.719 1 96 82 GLU A N 1
ATOM 643 C CA . GLU A 1 82 ? -13.242 2.094 -14.203 1 96 82 GLU A CA 1
ATOM 644 C C . GLU A 1 82 ? -14.172 1.704 -13.055 1 96 82 GLU A C 1
ATOM 646 O O . GLU A 1 82 ? -14.297 2.436 -12.07 1 96 82 GLU A O 1
ATOM 651 N N . GLY A 1 83 ? -14.805 0.586 -13.258 1 95.62 83 GLY A N 1
ATOM 652 C CA . GLY A 1 83 ? -15.672 0.091 -12.203 1 95.62 83 GLY A CA 1
ATOM 653 C C . GLY A 1 83 ? -14.914 -0.299 -10.945 1 95.62 83 GLY A C 1
ATOM 654 O O . GLY A 1 83 ? -15.352 0.011 -9.828 1 95.62 83 GLY A O 1
ATOM 655 N N . MET A 1 84 ? -13.797 -0.974 -11.086 1 96.94 84 MET A N 1
ATOM 656 C CA . MET A 1 84 ? -12.984 -1.398 -9.953 1 96.94 84 MET A CA 1
ATOM 657 C C . MET A 1 84 ? -12.406 -0.195 -9.219 1 96.94 84 MET A C 1
ATOM 659 O O . MET A 1 84 ? -12.234 -0.232 -7.996 1 96.94 84 MET A O 1
ATOM 663 N N . ALA A 1 85 ? -12.195 0.897 -9.945 1 97.06 85 ALA A N 1
ATOM 664 C CA . ALA A 1 85 ? -11.617 2.113 -9.383 1 97.06 85 ALA A CA 1
ATOM 665 C C . ALA A 1 85 ? -12.562 2.764 -8.383 1 97.06 85 ALA A C 1
ATOM 667 O O . ALA A 1 85 ? -12.164 3.637 -7.609 1 97.06 85 ALA A O 1
ATOM 668 N N . GLU A 1 86 ? -13.805 2.338 -8.328 1 95.5 86 GLU A N 1
ATOM 669 C CA . GLU A 1 86 ? -14.773 2.898 -7.395 1 95.5 86 GLU A CA 1
ATOM 670 C C . GLU A 1 86 ? -14.586 2.33 -5.992 1 95.5 86 GLU A C 1
ATOM 672 O O . GLU A 1 86 ? -14.969 2.959 -5.004 1 95.5 86 GLU A O 1
ATOM 677 N N . ARG A 1 87 ? -13.977 1.18 -5.938 1 96.19 87 ARG A N 1
ATOM 678 C CA . ARG A 1 87 ? -13.812 0.623 -4.602 1 96.19 87 ARG A CA 1
ATOM 679 C C . ARG A 1 87 ? -12.336 0.383 -4.285 1 96.19 87 ARG A C 1
ATOM 681 O O . ARG A 1 87 ? -11.992 -0.049 -3.182 1 96.19 87 ARG A O 1
ATOM 688 N N . LYS A 1 88 ? -11.516 0.394 -5.207 1 98.12 88 LYS A N 1
ATOM 689 C CA . LYS A 1 88 ? -10.07 0.456 -5.062 1 98.12 88 LYS A CA 1
ATOM 690 C C . LYS A 1 88 ? -9.531 1.817 -5.492 1 98.12 88 LYS A C 1
ATOM 692 O O . LYS A 1 88 ? -9.117 1.994 -6.645 1 98.12 88 LYS A O 1
ATOM 697 N N . VAL A 1 89 ? -9.453 2.699 -4.523 1 98.62 89 VAL A N 1
ATOM 698 C CA . VAL A 1 89 ? -9.273 4.113 -4.832 1 98.62 89 VAL A CA 1
ATOM 699 C C . VAL A 1 89 ? -7.867 4.555 -4.422 1 98.62 89 VAL A C 1
ATOM 701 O O . VAL A 1 89 ? -7.508 4.488 -3.244 1 98.62 89 VAL A O 1
ATOM 704 N N . LEU A 1 90 ? -7.133 4.996 -5.391 1 98.75 90 LEU A N 1
ATOM 705 C CA . LEU A 1 90 ? -5.824 5.594 -5.164 1 98.75 90 LEU A CA 1
ATOM 706 C C . LEU A 1 90 ? -5.449 6.531 -6.309 1 98.75 90 LEU A C 1
ATOM 708 O O . LEU A 1 90 ? -5.18 6.078 -7.426 1 98.75 90 LEU A O 1
ATOM 712 N N . ASP A 1 91 ? -5.602 7.793 -6.07 1 98.44 91 ASP A N 1
ATOM 713 C CA . ASP A 1 91 ? -4.965 8.758 -6.965 1 98.44 91 ASP A CA 1
ATOM 714 C C . ASP A 1 91 ? -3.449 8.758 -6.785 1 98.44 91 ASP A C 1
ATOM 716 O O . ASP A 1 91 ? -2.941 9.219 -5.758 1 98.44 91 ASP A O 1
ATOM 720 N N . LEU A 1 92 ? -2.725 8.266 -7.801 1 98.62 92 LEU A N 1
ATOM 721 C CA . LEU A 1 92 ? -1.284 8.07 -7.672 1 98.62 92 LEU A CA 1
ATOM 722 C C . LEU A 1 92 ? -0.583 9.398 -7.395 1 98.62 92 LEU A C 1
ATOM 724 O O . LEU A 1 92 ? 0.505 9.414 -6.812 1 98.62 92 LEU A O 1
ATOM 728 N N . ARG A 1 93 ? -1.178 10.469 -7.773 1 98.69 93 ARG A N 1
ATOM 729 C CA . ARG A 1 93 ? -0.579 11.781 -7.52 1 98.69 93 ARG A CA 1
ATOM 730 C C . ARG A 1 93 ? -0.438 12.039 -6.023 1 98.69 93 ARG A C 1
ATOM 732 O O . ARG A 1 93 ? 0.495 12.719 -5.59 1 98.69 93 ARG A O 1
ATOM 739 N N . ARG A 1 94 ? -1.41 11.531 -5.203 1 98.88 94 ARG A N 1
ATOM 740 C CA . ARG A 1 94 ? -1.276 11.656 -3.756 1 98.88 94 ARG A CA 1
ATOM 741 C C . ARG A 1 94 ? 0.003 10.984 -3.266 1 98.88 94 ARG A C 1
ATOM 743 O O . ARG A 1 94 ? 0.702 11.531 -2.406 1 98.88 94 ARG A O 1
ATOM 750 N N . TRP A 1 95 ? 0.278 9.828 -3.842 1 98.88 95 TRP A N 1
ATOM 751 C CA . TRP A 1 95 ? 1.479 9.062 -3.514 1 98.88 95 TRP A CA 1
ATOM 752 C C . TRP A 1 95 ? 2.729 9.766 -4.043 1 98.88 95 TRP A C 1
ATOM 754 O O . TRP A 1 95 ? 3.748 9.836 -3.352 1 98.88 95 TRP A O 1
ATOM 764 N N . TYR A 1 96 ? 2.648 10.352 -5.227 1 98.56 96 TYR A N 1
ATOM 765 C CA . TYR A 1 96 ? 3.766 11.07 -5.82 1 98.56 96 TYR A CA 1
ATOM 766 C C . TYR A 1 96 ? 4.152 12.281 -4.969 1 98.56 96 TYR A C 1
ATOM 768 O O . TYR A 1 96 ? 5.328 12.633 -4.875 1 98.56 96 TYR A O 1
ATOM 776 N N . CYS A 1 97 ? 3.211 12.82 -4.297 1 98.75 97 CYS A N 1
ATOM 777 C CA . CYS A 1 97 ? 3.418 14.062 -3.559 1 98.75 97 CYS A CA 1
ATOM 778 C C . CYS A 1 97 ? 4 13.789 -2.178 1 98.75 97 CYS A C 1
ATOM 780 O O . CYS A 1 97 ? 4.402 14.711 -1.472 1 98.75 97 CYS A O 1
ATOM 782 N N . MET A 1 98 ? 4.039 12.539 -1.749 1 98.81 98 MET A N 1
ATOM 783 C CA . MET A 1 98 ? 4.594 12.227 -0.436 1 98.81 98 MET A CA 1
ATOM 784 C C . MET A 1 98 ? 6.039 12.703 -0.327 1 98.81 98 MET A C 1
ATOM 786 O O . MET A 1 98 ? 6.883 12.336 -1.146 1 98.81 98 MET A O 1
ATOM 790 N N . SER A 1 99 ? 6.281 13.57 0.619 1 98.5 99 SER A N 1
ATOM 791 C CA . SER A 1 99 ? 7.645 13.977 0.93 1 98.5 99 SER A CA 1
ATOM 792 C C . SER A 1 99 ? 8.375 12.914 1.741 1 98.5 99 SER A C 1
ATOM 794 O O . SER A 1 99 ? 8.32 12.914 2.973 1 98.5 99 SER A O 1
ATOM 796 N N . ARG A 1 100 ? 9.062 12.086 1.062 1 98.56 100 ARG A N 1
ATOM 797 C CA . ARG A 1 100 ? 9.727 10.914 1.622 1 98.56 100 ARG A CA 1
ATOM 798 C C . ARG A 1 100 ? 11.125 10.742 1.042 1 98.56 100 ARG A C 1
ATOM 800 O O . ARG A 1 100 ? 11.297 10.695 -0.177 1 98.56 100 ARG A O 1
ATOM 807 N N . PRO A 1 101 ? 12.219 10.633 1.893 1 98.5 101 PRO A N 1
ATOM 808 C CA . PRO A 1 101 ? 12.156 10.484 3.348 1 98.5 101 PRO A CA 1
ATOM 809 C C . PRO A 1 101 ? 12.055 11.82 4.074 1 98.5 101 PRO A C 1
ATOM 811 O O . PRO A 1 101 ? 12.523 12.844 3.559 1 98.5 101 PRO A O 1
ATOM 814 N N . GLN A 1 102 ? 11.484 11.766 5.254 1 98.31 102 GLN A N 1
ATOM 815 C CA . GLN A 1 102 ? 11.469 12.891 6.18 1 98.31 102 GLN A CA 1
ATOM 816 C C . GLN A 1 102 ? 12.836 13.07 6.84 1 98.31 102 GLN A C 1
ATOM 818 O O . GLN A 1 102 ? 13.656 12.156 6.844 1 98.31 102 GLN A O 1
ATOM 823 N N . TYR A 1 103 ? 13.055 14.305 7.359 1 97.44 103 TYR A N 1
ATOM 824 C CA . TYR A 1 103 ? 14.141 14.5 8.312 1 97.44 103 TYR A CA 1
ATOM 825 C C . TYR A 1 103 ? 13.781 13.922 9.672 1 97.44 103 TYR A C 1
ATOM 827 O O . TYR A 1 103 ? 12.625 13.57 9.922 1 97.44 103 TYR A O 1
ATOM 835 N N . LYS A 1 104 ? 14.805 13.812 10.539 1 95.25 104 LYS A N 1
ATOM 836 C CA . LYS A 1 104 ? 14.594 13.242 11.867 1 95.25 104 LYS A CA 1
ATOM 837 C C . LYS A 1 104 ? 13.477 13.977 12.609 1 95.25 104 LYS A C 1
ATOM 839 O O . LYS A 1 104 ? 13.531 15.195 12.781 1 95.25 104 LYS A O 1
ATOM 844 N N . LYS A 1 105 ? 12.438 13.258 12.953 1 95.06 105 LYS A N 1
ATOM 845 C CA . LYS A 1 105 ? 11.305 13.719 13.75 1 95.06 105 LYS A CA 1
ATOM 846 C C . LYS A 1 105 ? 10.539 14.828 13.039 1 95.06 105 LYS A C 1
ATOM 848 O O . LYS A 1 105 ? 9.961 15.703 13.688 1 95.06 105 LYS A O 1
ATOM 853 N N . SER A 1 106 ? 10.602 14.836 11.68 1 97.25 106 SER A N 1
ATOM 854 C CA . SER A 1 106 ? 9.93 15.891 10.93 1 97.25 106 SER A CA 1
ATOM 855 C C . SER A 1 106 ? 8.695 15.359 10.211 1 97.25 106 SER A C 1
ATOM 857 O O . SER A 1 106 ? 8.273 15.914 9.195 1 97.25 106 SER A O 1
ATOM 859 N N . CYS A 1 107 ? 8.102 14.289 10.734 1 97.81 107 CYS A N 1
ATOM 860 C CA . CYS A 1 107 ? 6.984 13.641 10.055 1 97.81 107 CYS A CA 1
ATOM 861 C C . CYS A 1 107 ? 5.828 14.609 9.867 1 97.81 107 CYS A C 1
ATOM 863 O O . CYS A 1 107 ? 5.129 14.555 8.852 1 97.81 107 CYS A O 1
ATOM 865 N N . GLY A 1 108 ? 5.637 15.523 10.789 1 98.19 108 GLY A N 1
ATOM 866 C CA . GLY A 1 108 ? 4.57 16.5 10.648 1 98.19 108 GLY A CA 1
ATOM 867 C C . GLY A 1 108 ? 4.754 17.422 9.453 1 98.19 108 GLY A C 1
ATOM 868 O O . GLY A 1 108 ? 3.861 17.531 8.609 1 98.19 108 GLY A O 1
ATOM 869 N N . ILE A 1 109 ? 5.91 18.016 9.336 1 97.81 109 ILE A N 1
ATOM 870 C CA . ILE A 1 109 ? 6.203 18.953 8.258 1 97.81 109 ILE A CA 1
ATOM 871 C C . ILE A 1 109 ? 6.195 18.234 6.922 1 97.81 109 ILE A C 1
ATOM 873 O O . ILE A 1 109 ? 5.672 18.734 5.93 1 97.81 109 ILE A O 1
ATOM 877 N N . SER A 1 110 ? 6.793 17.047 6.906 1 98.62 110 SER A N 1
ATOM 878 C CA . SER A 1 110 ? 6.836 16.281 5.668 1 98.62 110 SER A CA 1
ATOM 879 C C . SER A 1 110 ? 5.434 15.891 5.211 1 98.62 110 SER A C 1
ATOM 881 O O . SER A 1 110 ? 5.133 15.93 4.016 1 98.62 110 SER A O 1
ATOM 883 N N . SER A 1 111 ? 4.582 15.523 6.156 1 98.88 111 SER A N 1
ATOM 884 C CA . SER A 1 111 ? 3.195 15.219 5.828 1 98.88 111 SER A CA 1
ATOM 885 C C . SER A 1 111 ? 2.459 16.453 5.328 1 98.88 111 SER A C 1
ATOM 887 O O . SER A 1 111 ? 1.669 16.375 4.387 1 98.88 111 SER A O 1
ATOM 889 N N . LEU A 1 112 ? 2.742 17.547 5.957 1 98.88 112 LEU A N 1
ATOM 890 C CA . LEU A 1 112 ? 2.115 18.797 5.555 1 98.88 112 LEU A CA 1
ATOM 891 C C . LEU A 1 112 ? 2.523 19.188 4.137 1 98.88 112 LEU A C 1
ATOM 893 O O . LEU A 1 112 ? 1.685 19.594 3.332 1 98.88 112 LEU A O 1
ATOM 897 N N . VAL A 1 113 ? 3.791 19.078 3.848 1 98.69 113 VAL A N 1
ATOM 898 C CA . VAL A 1 113 ? 4.316 19.359 2.516 1 98.69 113 VAL A CA 1
ATOM 899 C C . VAL A 1 113 ? 3.645 18.453 1.492 1 98.69 113 VAL A C 1
ATOM 901 O O . VAL A 1 113 ? 3.275 18.891 0.402 1 98.69 113 VAL A O 1
ATOM 904 N N . SER A 1 114 ? 3.453 17.172 1.815 1 98.88 114 SER A N 1
ATOM 905 C CA . SER A 1 114 ? 2.791 16.203 0.949 1 98.88 114 SER A CA 1
ATOM 906 C C . SER A 1 114 ? 1.364 16.641 0.625 1 98.88 114 SER A C 1
ATOM 908 O O . SER A 1 114 ? 0.945 16.594 -0.533 1 98.88 114 SER A O 1
ATOM 910 N N . CYS A 1 115 ? 0.679 17.062 1.659 1 98.88 115 CYS A N 1
ATOM 911 C CA . CYS A 1 115 ? -0.704 17.5 1.496 1 98.88 115 CYS A CA 1
ATOM 912 C C . CYS A 1 115 ? -0.782 18.75 0.642 1 98.88 115 CYS A C 1
ATOM 914 O O . CYS A 1 115 ? -1.596 18.828 -0.28 1 98.88 115 CYS A O 1
ATOM 916 N N . TRP A 1 116 ? 0.084 19.719 0.958 1 98.81 116 TRP A N 1
ATOM 917 C CA . TRP A 1 116 ? 0.063 20.984 0.228 1 98.81 116 TRP A CA 1
ATOM 918 C C . TRP A 1 116 ? 0.364 20.766 -1.25 1 98.81 116 TRP A C 1
ATOM 920 O O . TRP A 1 116 ? -0.306 21.328 -2.117 1 98.81 116 TRP A O 1
ATOM 930 N N . ASN A 1 117 ? 1.38 19.969 -1.562 1 98.69 117 ASN A N 1
ATOM 931 C CA . ASN A 1 117 ? 1.738 19.703 -2.949 1 98.69 117 ASN A CA 1
ATOM 932 C C . ASN A 1 117 ? 0.591 19.031 -3.701 1 98.69 117 ASN A C 1
ATOM 934 O O . ASN A 1 117 ? 0.352 19.328 -4.871 1 98.69 117 ASN A O 1
ATOM 938 N N . PHE A 1 118 ? -0.11 18.156 -3.045 1 98.81 118 PHE A N 1
ATOM 939 C CA . PHE A 1 118 ? -1.222 17.516 -3.734 1 98.81 118 PHE A CA 1
ATOM 940 C C . PHE A 1 118 ? -2.299 18.531 -4.094 1 98.81 118 PHE A C 1
ATOM 942 O O . PHE A 1 118 ? -2.83 18.5 -5.207 1 98.81 118 PHE A O 1
ATOM 949 N N . ILE A 1 119 ? -2.564 19.422 -3.174 1 98.62 119 ILE A N 1
ATOM 950 C CA . ILE A 1 119 ? -3.699 20.328 -3.305 1 98.62 119 ILE A CA 1
ATOM 951 C C . ILE A 1 119 ? -3.352 21.453 -4.277 1 98.62 119 ILE A C 1
ATOM 953 O O . ILE A 1 119 ? -4.172 21.844 -5.109 1 98.62 119 ILE A O 1
ATOM 957 N N . PHE A 1 120 ? -2.107 21.938 -4.25 1 98.06 120 PHE A N 1
ATOM 958 C CA . PHE A 1 120 ? -1.885 23.219 -4.887 1 98.06 120 PHE A CA 1
ATOM 959 C C . PHE A 1 120 ? -0.84 23.109 -5.988 1 98.06 120 PHE A C 1
ATOM 961 O O . PHE A 1 120 ? -0.723 24 -6.832 1 98.06 120 PHE A O 1
ATOM 968 N N . SER A 1 121 ? -0.057 22.047 -6.02 1 97.94 121 SER A N 1
ATOM 969 C CA . SER A 1 121 ? 1.036 22.031 -6.984 1 97.94 121 SER A CA 1
ATOM 970 C C . SER A 1 121 ? 0.677 21.203 -8.211 1 97.94 121 SER A C 1
ATOM 972 O O . SER A 1 121 ? -0.312 20.469 -8.195 1 97.94 121 SER A O 1
ATOM 974 N N . THR A 1 122 ? 1.568 21.219 -9.227 1 97.69 122 THR A N 1
ATOM 975 C CA . THR A 1 122 ? 1.385 20.469 -10.477 1 97.69 122 THR A CA 1
ATOM 976 C C . THR A 1 122 ? 1.704 19 -10.281 1 97.69 122 THR A C 1
ATOM 978 O O . THR A 1 122 ? 1.378 18.172 -11.133 1 97.69 122 THR A O 1
ATOM 981 N N . LEU A 1 123 ? 2.346 18.688 -9.188 1 97.75 123 LEU A N 1
ATOM 982 C CA . LEU A 1 123 ? 2.566 17.281 -8.883 1 97.75 123 LEU A CA 1
ATOM 983 C C . LEU A 1 123 ? 1.258 16.594 -8.516 1 97.75 123 LEU A C 1
ATOM 985 O O . LEU A 1 123 ? 1.119 15.375 -8.688 1 97.75 123 LEU A O 1
ATOM 989 N N . GLY A 1 124 ? 0.384 17.391 -7.926 1 97.94 124 GLY A N 1
ATOM 990 C CA . GLY A 1 124 ? -0.939 16.906 -7.551 1 97.94 124 GLY A CA 1
ATOM 991 C C . GLY A 1 124 ? -2.045 17.484 -8.422 1 97.94 124 GLY A C 1
ATOM 992 O O . GLY A 1 124 ? -2 17.375 -9.648 1 97.94 124 GLY A O 1
ATOM 993 N N . SER A 1 125 ? -2.979 18.188 -7.816 1 97.44 125 SER A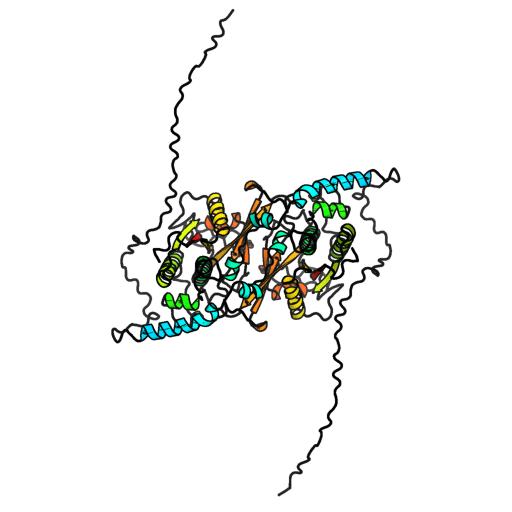 N 1
ATOM 994 C CA . SER A 1 125 ? -4.172 18.656 -8.516 1 97.44 125 SER A CA 1
ATOM 995 C C . SER A 1 125 ? -4.145 20.156 -8.719 1 97.44 125 SER A C 1
ATOM 997 O O . SER A 1 125 ? -5.121 20.75 -9.18 1 97.44 125 SER A O 1
ATOM 999 N N . GLY A 1 126 ? -3.006 20.75 -8.375 1 96.88 126 GLY A N 1
ATOM 1000 C CA . GLY A 1 126 ? -2.926 22.203 -8.477 1 96.88 126 GLY A CA 1
ATOM 1001 C C . GLY A 1 126 ? -2.131 22.672 -9.672 1 96.88 126 GLY A C 1
ATOM 1002 O O . GLY A 1 126 ? -1.899 21.906 -10.617 1 96.88 126 GLY A O 1
ATOM 1003 N N . ASN A 1 127 ? -1.805 24.016 -9.68 1 95.75 127 ASN A N 1
ATOM 1004 C CA . ASN A 1 127 ? -1.121 24.609 -10.82 1 95.75 127 ASN A CA 1
ATOM 1005 C C . ASN A 1 127 ? 0.134 25.359 -10.391 1 95.75 127 ASN A C 1
ATOM 1007 O O . ASN A 1 127 ? 0.815 25.969 -11.227 1 95.75 127 ASN A O 1
ATOM 1011 N N . LEU A 1 128 ? 0.426 25.359 -9.125 1 96.69 128 LEU A N 1
ATOM 1012 C CA . LEU A 1 128 ? 1.664 25.969 -8.656 1 96.69 128 LEU A CA 1
ATOM 1013 C C . LEU A 1 128 ? 2.826 24.984 -8.75 1 96.69 128 LEU A C 1
ATOM 1015 O O . LEU A 1 128 ? 2.613 23.781 -8.914 1 96.69 128 LEU A O 1
ATOM 1019 N N . ARG A 1 129 ? 3.984 25.516 -8.711 1 95.56 129 ARG A N 1
ATOM 1020 C CA . ARG A 1 129 ? 5.148 24.625 -8.688 1 95.56 129 ARG A CA 1
ATOM 1021 C C . ARG A 1 129 ? 5.203 23.828 -7.391 1 95.56 129 ARG A C 1
ATOM 1023 O O . ARG A 1 129 ? 4.785 24.312 -6.336 1 95.56 129 ARG A O 1
ATOM 1030 N N . PRO A 1 130 ? 5.727 22.609 -7.402 1 97.19 130 PRO A N 1
ATOM 1031 C CA . PRO A 1 130 ? 5.906 21.859 -6.156 1 97.19 130 PRO A CA 1
ATOM 1032 C C . PRO A 1 130 ? 6.926 22.5 -5.223 1 97.19 130 PRO A C 1
ATOM 1034 O O . PRO A 1 130 ? 7.785 23.266 -5.672 1 97.19 130 PRO A O 1
ATOM 1037 N N . ILE A 1 131 ? 6.816 22.219 -3.977 1 97.25 131 ILE A N 1
ATOM 1038 C CA . ILE A 1 131 ? 7.719 22.781 -2.975 1 97.25 131 ILE A CA 1
ATOM 1039 C C . ILE A 1 131 ? 8.383 21.641 -2.193 1 97.25 131 ILE A C 1
ATOM 1041 O O . ILE A 1 131 ? 7.801 20.562 -2.039 1 97.25 131 ILE A O 1
ATOM 1045 N N . SER A 1 132 ? 9.578 21.859 -1.704 1 96.88 132 SER A N 1
ATOM 1046 C CA . SER A 1 132 ? 10.305 20.875 -0.917 1 96.88 132 SER A CA 1
ATOM 1047 C C . SER A 1 132 ? 10.109 21.094 0.578 1 96.88 132 SER A C 1
ATOM 1049 O O . SER A 1 132 ? 9.672 22.172 0.994 1 96.88 132 SER A O 1
ATOM 1051 N N . GLN A 1 133 ? 10.391 20.094 1.367 1 97.44 133 GLN A N 1
ATOM 1052 C CA . GLN A 1 133 ? 10.273 20.234 2.812 1 97.44 133 GLN A CA 1
ATOM 1053 C C . GLN A 1 133 ? 11.297 21.234 3.352 1 97.44 133 GLN A C 1
ATOM 1055 O O . GLN A 1 133 ? 11.023 21.953 4.316 1 97.44 133 GLN A O 1
ATOM 1060 N N . GLU A 1 134 ? 12.469 21.406 2.721 1 96.81 134 GLU A N 1
ATOM 1061 C CA . GLU A 1 134 ? 13.469 22.406 3.104 1 96.81 134 GLU A CA 1
ATOM 1062 C C . GLU A 1 134 ? 12.969 23.828 2.85 1 96.81 134 GLU A C 1
ATOM 1064 O O . GLU A 1 134 ? 13.164 24.719 3.678 1 96.81 134 GLU A O 1
ATOM 1069 N N . GLU A 1 135 ? 12.383 23.969 1.682 1 96.06 135 GLU A N 1
ATOM 1070 C CA . GLU A 1 135 ? 11.797 25.266 1.373 1 96.06 135 GLU A CA 1
ATOM 1071 C C . GLU A 1 135 ? 10.734 25.656 2.4 1 96.06 135 GLU A C 1
ATOM 1073 O O . GLU A 1 135 ? 10.703 26.797 2.871 1 96.06 135 GLU A O 1
ATOM 1078 N N . VAL A 1 136 ? 9.922 24.719 2.732 1 97.12 136 VAL A N 1
ATOM 1079 C CA . VAL A 1 136 ? 8.836 24.969 3.684 1 97.12 136 VAL A CA 1
ATOM 1080 C C . VAL A 1 136 ? 9.422 25.281 5.055 1 97.12 136 VAL A C 1
ATOM 1082 O O . VAL A 1 136 ? 8.977 26.219 5.723 1 97.12 136 VAL A O 1
ATOM 1085 N N . MET A 1 137 ? 10.398 24.547 5.496 1 96.62 137 MET A N 1
ATOM 1086 C CA . MET A 1 137 ? 11.031 24.828 6.785 1 96.62 137 MET A CA 1
ATOM 1087 C C . MET A 1 137 ? 11.641 26.219 6.801 1 96.62 137 MET A C 1
ATOM 1089 O O . MET A 1 137 ? 11.547 26.938 7.797 1 96.62 137 MET A O 1
ATOM 1093 N N . THR A 1 138 ? 12.18 26.609 5.707 1 95.06 138 THR A N 1
ATOM 1094 C CA . THR A 1 138 ? 12.75 27.953 5.602 1 95.06 138 THR A CA 1
ATOM 1095 C C . THR A 1 138 ? 11.656 29.016 5.68 1 95.06 138 THR A C 1
ATOM 1097 O O . THR A 1 138 ? 11.805 30.016 6.383 1 95.06 138 THR A O 1
ATOM 1100 N N . ILE A 1 139 ? 10.594 28.797 4.957 1 95.31 139 ILE A N 1
ATOM 1101 C CA . ILE A 1 139 ? 9.461 29.719 4.965 1 95.31 139 ILE A CA 1
ATOM 1102 C C . ILE A 1 139 ? 8.922 29.859 6.387 1 95.31 139 ILE A C 1
ATOM 1104 O O . ILE A 1 139 ? 8.508 30.938 6.797 1 95.31 139 ILE A O 1
ATOM 1108 N N . LEU A 1 140 ? 8.922 28.766 7.105 1 95.62 140 LEU A N 1
ATOM 1109 C CA . LEU A 1 140 ? 8.359 28.75 8.453 1 95.62 140 LEU A CA 1
ATOM 1110 C C . LEU A 1 140 ? 9.367 29.297 9.469 1 95.62 140 LEU A C 1
ATOM 1112 O O . LEU A 1 140 ? 9.078 29.328 10.664 1 95.62 140 LEU A O 1
ATOM 1116 N N . GLY A 1 141 ? 10.609 29.656 9.039 1 93.56 141 GLY A N 1
ATOM 1117 C CA . GLY A 1 141 ? 11.57 30.344 9.875 1 93.56 141 GLY A CA 1
ATOM 1118 C C . GLY A 1 141 ? 12.664 29.438 10.406 1 93.56 141 GLY A C 1
ATOM 1119 O O . GLY A 1 141 ? 13.5 29.875 11.211 1 93.56 141 GLY A O 1
ATOM 1120 N N . PHE A 1 142 ? 12.68 28.203 9.977 1 93.81 142 PHE A N 1
ATOM 1121 C CA . PHE A 1 142 ? 13.734 27.281 10.406 1 93.81 142 PHE A CA 1
ATOM 1122 C C . PHE A 1 142 ? 14.977 27.453 9.539 1 93.81 142 PHE A C 1
ATOM 1124 O O . PHE A 1 142 ? 14.891 27.891 8.391 1 93.81 142 PHE A O 1
ATOM 1131 N N . LYS A 1 143 ? 16.141 27.109 10.086 1 92.12 143 LYS A N 1
ATOM 1132 C CA . LYS A 1 143 ? 17.406 27.219 9.383 1 92.12 143 LYS A CA 1
ATOM 1133 C C . LYS A 1 143 ? 18.172 25.891 9.391 1 92.12 143 LYS A C 1
ATOM 1135 O O . LYS A 1 143 ? 18.031 25.094 10.32 1 92.12 143 LYS A O 1
ATOM 1140 N N . PRO A 1 144 ? 18.891 25.656 8.367 1 91.69 144 PRO A N 1
ATOM 1141 C CA . PRO A 1 144 ? 19.734 24.453 8.359 1 91.69 144 PRO A CA 1
ATOM 1142 C C . PRO A 1 144 ? 20.75 24.438 9.492 1 91.69 144 PRO A C 1
ATOM 1144 O O . PRO A 1 144 ? 21.094 25.5 10.023 1 91.69 144 PRO A O 1
ATOM 1147 N N . PRO A 1 145 ? 21.359 23.266 9.789 1 94.25 145 PRO A N 1
ATOM 1148 C CA . PRO A 1 145 ? 21.031 21.953 9.242 1 94.25 145 PRO A CA 1
ATOM 1149 C C . PRO A 1 145 ? 19.672 21.422 9.703 1 94.25 145 PRO A C 1
ATOM 1151 O O . PRO A 1 145 ? 19.453 21.266 10.906 1 94.25 145 PRO A O 1
ATOM 1154 N N . PHE A 1 146 ? 18.828 21 8.773 1 94.81 146 PHE A N 1
ATOM 1155 C CA . PHE A 1 146 ? 17.438 20.672 9.062 1 94.81 146 PHE A CA 1
ATOM 1156 C C . PHE A 1 146 ? 17.344 19.359 9.82 1 94.81 146 PHE A C 1
ATOM 1158 O O . PHE A 1 146 ? 16.359 19.109 10.516 1 94.81 146 PHE A O 1
ATOM 1165 N N . GLY A 1 147 ? 18.328 18.484 9.664 1 93.88 147 GLY A N 1
ATOM 1166 C CA . GLY A 1 147 ? 18.344 17.188 10.328 1 93.88 147 GLY A CA 1
ATOM 1167 C C . GLY A 1 147 ? 18.547 17.297 11.828 1 93.88 147 GLY A C 1
ATOM 1168 O O . GLY A 1 147 ? 18.328 16.312 12.555 1 93.88 147 GLY A O 1
ATOM 1169 N N . GLU A 1 148 ? 18.922 18.438 12.328 1 94.06 148 GLU A N 1
ATOM 1170 C CA . GLU A 1 148 ? 19.234 18.609 13.742 1 94.06 148 GLU A CA 1
ATOM 1171 C C . GLU A 1 148 ? 18.109 19.312 14.492 1 94.06 148 GLU A C 1
ATOM 1173 O O . GLU A 1 148 ? 18.172 19.453 15.711 1 94.06 148 GLU A O 1
ATOM 1178 N N . ILE A 1 149 ? 17.125 19.688 13.711 1 93.5 149 ILE A N 1
ATOM 1179 C CA . ILE A 1 149 ? 15.992 20.375 14.336 1 93.5 149 ILE A CA 1
ATOM 1180 C C . ILE A 1 149 ? 15.164 19.375 15.141 1 93.5 149 ILE A C 1
ATOM 1182 O O . ILE A 1 149 ? 14.828 18.297 14.641 1 93.5 149 ILE A O 1
ATOM 1186 N N . ARG A 1 150 ? 14.828 19.656 16.344 1 90.19 150 ARG A N 1
ATOM 1187 C CA . ARG A 1 150 ? 14.039 18.797 17.219 1 90.19 150 ARG A CA 1
ATOM 1188 C C . ARG A 1 150 ? 12.555 19.156 17.141 1 90.19 150 ARG A C 1
ATOM 1190 O O . ARG A 1 150 ? 12.008 19.75 18.062 1 90.19 150 ARG A O 1
ATOM 1197 N N . PHE A 1 151 ? 11.883 18.641 16.203 1 89.12 151 PHE A N 1
ATOM 1198 C CA . PHE A 1 151 ? 10.5 19 15.906 1 89.12 151 PHE A CA 1
ATOM 1199 C C . PHE A 1 151 ? 9.555 18.422 16.953 1 89.12 151 PHE A C 1
ATOM 1201 O O . PHE A 1 151 ? 8.43 18.891 17.125 1 89.12 151 PHE A O 1
ATOM 1208 N N . GLY A 1 152 ? 9.961 17.375 17.719 1 80 152 GLY A N 1
ATOM 1209 C CA . GLY A 1 152 ? 9.109 16.609 18.625 1 80 152 GLY A CA 1
ATOM 1210 C C . GLY A 1 152 ? 8.352 17.469 19.609 1 80 152 GLY A C 1
ATOM 1211 O O . GLY A 1 152 ? 7.117 17.469 19.609 1 80 152 GLY A O 1
ATOM 1212 N N . PRO A 1 153 ? 8.922 18.375 20.25 1 78.25 153 PRO A N 1
ATOM 1213 C CA . PRO A 1 153 ? 8.289 19.109 21.344 1 78.25 153 PRO A CA 1
ATOM 1214 C C . PRO A 1 153 ? 7.32 20.188 20.859 1 78.25 153 PRO A C 1
ATOM 1216 O O . PRO A 1 153 ? 6.406 20.578 21.594 1 78.25 153 PRO A O 1
ATOM 1219 N N . PHE A 1 154 ? 7.504 20.609 19.562 1 84.62 154 PHE A N 1
ATOM 1220 C CA . PHE A 1 154 ? 6.68 21.781 19.266 1 84.62 154 PHE A CA 1
ATOM 1221 C C . PHE A 1 154 ? 5.77 21.516 18.078 1 84.62 154 PHE A C 1
ATOM 1223 O O . PHE A 1 154 ? 5.008 22.391 17.656 1 84.62 154 PHE A O 1
ATOM 1230 N N . THR A 1 155 ? 5.816 20.391 17.531 1 91.56 155 THR A N 1
ATOM 1231 C CA . THR A 1 155 ? 4.914 20.094 16.422 1 91.56 155 THR A CA 1
ATOM 1232 C C . THR A 1 155 ? 3.684 19.328 16.906 1 91.56 155 THR A C 1
ATOM 1234 O O . THR A 1 155 ? 3.793 18.203 17.375 1 91.56 155 THR A O 1
ATOM 1237 N N . GLY A 1 156 ? 2.555 19.953 16.875 1 95.31 156 GLY A N 1
ATOM 1238 C CA . GLY A 1 156 ? 1.276 19.344 17.203 1 95.31 156 GLY A CA 1
ATOM 1239 C C . GLY A 1 156 ? 0.229 19.531 16.125 1 95.31 156 GLY A C 1
ATOM 1240 O O . GLY A 1 156 ? 0.524 20.062 15.055 1 95.31 156 GLY A O 1
ATOM 1241 N N . ASN A 1 157 ? -0.92 19.062 16.406 1 97 157 ASN A N 1
ATOM 1242 C CA . ASN A 1 157 ? -2.01 19.125 15.438 1 97 157 ASN A CA 1
ATOM 1243 C C . ASN A 1 157 ? -2.322 20.578 15.047 1 97 157 ASN A C 1
ATOM 1245 O O . ASN A 1 157 ? -2.395 20.891 13.859 1 97 157 ASN A O 1
ATOM 1249 N N . ALA A 1 158 ? -2.471 21.422 16.047 1 96.44 158 ALA A N 1
ATOM 1250 C CA . ALA A 1 158 ? -2.783 22.828 15.797 1 96.44 158 ALA A CA 1
ATOM 1251 C C . ALA A 1 158 ? -1.638 23.516 15.07 1 96.44 158 ALA A C 1
ATOM 1253 O O . ALA A 1 158 ? -1.868 24.406 14.234 1 96.44 158 ALA A O 1
ATOM 1254 N N . THR A 1 159 ? -0.437 23.156 15.414 1 97.38 159 THR A N 1
ATOM 1255 C CA . THR A 1 159 ? 0.734 23.719 14.75 1 97.38 159 THR A CA 1
ATOM 1256 C C . THR A 1 159 ? 0.715 23.406 13.258 1 97.38 159 THR A C 1
ATOM 1258 O O . THR A 1 159 ? 1 24.281 12.43 1 97.38 159 THR A O 1
ATOM 1261 N N . LEU A 1 160 ? 0.36 22.188 12.883 1 98.31 160 LEU A N 1
ATOM 1262 C CA . LEU A 1 160 ? 0.301 21.797 11.477 1 98.31 160 LEU A CA 1
ATOM 1263 C C . LEU A 1 160 ? -0.749 22.625 10.727 1 98.31 160 LEU A C 1
ATOM 1265 O O . LEU A 1 160 ? -0.518 23.047 9.602 1 98.31 160 LEU A O 1
ATOM 1269 N N . MET A 1 161 ? -1.822 22.875 11.367 1 98.06 161 MET A N 1
ATOM 1270 C CA . MET A 1 161 ? -2.881 23.656 10.734 1 98.06 161 MET A CA 1
ATOM 1271 C C . MET A 1 161 ? -2.455 25.109 10.562 1 98.06 161 MET A C 1
ATOM 1273 O O . MET A 1 161 ? -2.73 25.719 9.531 1 98.06 161 MET A O 1
ATOM 1277 N N . ARG A 1 162 ? -1.774 25.641 11.578 1 97.88 162 ARG A N 1
ATOM 1278 C CA . ARG A 1 162 ? -1.254 27 11.477 1 97.88 162 ARG A CA 1
ATOM 1279 C C . ARG A 1 162 ? -0.203 27.109 10.375 1 97.88 162 ARG A C 1
ATOM 1281 O O . ARG A 1 162 ? -0.179 28.078 9.625 1 97.88 162 ARG A O 1
ATOM 1288 N N . TRP A 1 163 ? 0.677 26.109 10.352 1 98.5 163 TRP A N 1
ATOM 1289 C CA . TRP A 1 163 ? 1.698 26.094 9.312 1 98.5 163 TRP A CA 1
ATOM 1290 C C . TRP A 1 163 ? 1.062 26.031 7.926 1 98.5 163 TRP A C 1
ATOM 1292 O O . TRP A 1 163 ? 1.542 26.656 6.984 1 98.5 163 TRP A O 1
ATOM 1302 N N . PHE A 1 164 ? -0.043 25.312 7.75 1 98.75 164 PHE A N 1
ATOM 1303 C CA . PHE A 1 164 ? -0.759 25.234 6.48 1 98.75 164 PHE A CA 1
ATOM 1304 C C . PHE A 1 164 ? -1.271 26.609 6.07 1 98.75 164 PHE A C 1
ATOM 1306 O O . PHE A 1 164 ? -1.135 27.016 4.91 1 98.75 164 PHE A O 1
ATOM 1313 N N . ARG A 1 165 ? -1.838 27.281 7.004 1 97.88 165 ARG A N 1
ATOM 1314 C CA . ARG A 1 165 ? -2.334 28.625 6.75 1 97.88 165 ARG A CA 1
ATOM 1315 C C . ARG A 1 165 ? -1.203 29.547 6.324 1 97.88 165 ARG A C 1
ATOM 1317 O O . ARG A 1 165 ? -1.345 30.312 5.367 1 97.88 165 ARG A O 1
ATOM 1324 N N . LYS A 1 166 ? -0.098 29.5 7.039 1 97.88 166 LYS A N 1
ATOM 1325 C CA . LYS A 1 166 ? 1.061 30.328 6.719 1 97.88 166 LYS A CA 1
ATOM 1326 C C . LYS A 1 166 ? 1.565 30.047 5.309 1 97.88 166 LYS A C 1
ATOM 1328 O O . LYS A 1 166 ? 1.946 30.969 4.586 1 97.88 166 LYS A O 1
ATOM 1333 N N . LEU A 1 167 ? 1.578 28.797 4.953 1 97.94 167 LEU A N 1
ATOM 1334 C CA . LEU A 1 167 ? 2.006 28.422 3.609 1 97.94 167 LEU A CA 1
ATOM 1335 C C . LEU A 1 167 ? 1.043 28.969 2.562 1 97.94 167 LEU A C 1
ATOM 1337 O O . LEU A 1 167 ? 1.472 29.484 1.525 1 97.94 167 LEU A O 1
ATOM 1341 N N . CYS A 1 168 ? -0.234 28.844 2.857 1 97.44 168 CYS A N 1
ATOM 1342 C CA . CYS A 1 168 ? -1.232 29.359 1.933 1 97.44 168 CYS A CA 1
ATOM 1343 C C . CYS A 1 168 ? -1.073 30.875 1.758 1 97.44 168 CYS A C 1
ATOM 1345 O O . CYS A 1 168 ? -1.13 31.375 0.637 1 97.44 168 CYS A O 1
ATOM 1347 N N . GLU A 1 169 ? -0.825 31.562 2.848 1 97.06 169 GLU A N 1
ATOM 1348 C CA . GLU A 1 169 ? -0.588 33 2.781 1 97.06 169 GLU A CA 1
ATOM 1349 C C . GLU A 1 169 ? 0.66 33.312 1.962 1 97.06 169 GLU A C 1
ATOM 1351 O O . GLU A 1 169 ? 0.641 34.219 1.109 1 97.06 169 GLU A O 1
ATOM 1356 N N . HIS A 1 170 ? 1.684 32.594 2.23 1 96.62 170 HIS A N 1
ATOM 1357 C CA . HIS A 1 170 ? 2.957 32.812 1.556 1 96.62 170 HIS A CA 1
ATOM 1358 C C . HIS A 1 170 ? 2.816 32.656 0.046 1 96.62 170 HIS A C 1
ATOM 1360 O O . HIS A 1 170 ? 3.402 33.406 -0.725 1 96.62 170 HIS A O 1
ATOM 1366 N N . PHE A 1 171 ? 2.062 31.688 -0.369 1 96.44 171 PHE A N 1
ATOM 1367 C CA . PHE A 1 171 ? 1.954 31.391 -1.791 1 96.44 171 PHE A CA 1
ATOM 1368 C C . PHE A 1 171 ? 0.693 32 -2.383 1 96.44 171 PHE A C 1
ATOM 1370 O O . PHE A 1 171 ? 0.335 31.719 -3.527 1 96.44 171 PHE A O 1
ATOM 1377 N N . ASN A 1 172 ? 0.003 32.781 -1.68 1 96 172 ASN A N 1
ATOM 1378 C CA . ASN A 1 172 ? -1.179 33.531 -2.104 1 96 172 ASN A CA 1
ATOM 1379 C C . ASN A 1 172 ? -2.27 32.594 -2.625 1 96 172 ASN A C 1
ATOM 1381 O O . ASN A 1 172 ? -2.791 32.781 -3.725 1 96 172 ASN A O 1
ATOM 1385 N N . VAL A 1 173 ? -2.488 31.562 -1.885 1 96.69 173 VAL A N 1
ATOM 1386 C CA . VAL A 1 173 ? -3.602 30.641 -2.15 1 96.69 173 VAL A CA 1
ATOM 1387 C C . VAL A 1 173 ? -4.477 30.531 -0.906 1 96.69 173 VAL A C 1
ATOM 1389 O O . VAL A 1 173 ? -4.078 30.938 0.185 1 96.69 173 VAL A O 1
ATOM 1392 N N . ARG A 1 174 ? -5.68 30.016 -1.124 1 96.62 174 ARG A N 1
ATOM 1393 C CA . ARG A 1 174 ? -6.625 29.922 -0.017 1 96.62 174 ARG A CA 1
ATOM 1394 C C . ARG A 1 174 ? -6.965 28.453 0.278 1 96.62 174 ARG A C 1
ATOM 1396 O O . ARG A 1 174 ? -7.332 27.703 -0.627 1 96.62 174 ARG A O 1
ATOM 1403 N N . GLY A 1 175 ? -6.797 28.078 1.474 1 96.94 175 GLY A N 1
ATOM 1404 C CA . GLY A 1 175 ? -7.141 26.75 1.959 1 96.94 175 GLY A CA 1
ATOM 1405 C C . GLY A 1 175 ? -7.562 26.734 3.416 1 96.94 175 GLY A C 1
ATOM 1406 O O . GLY A 1 175 ? -7.402 27.734 4.121 1 96.94 175 GLY A O 1
ATOM 1407 N N . ARG A 1 176 ? -8.125 25.672 3.797 1 96.88 176 ARG A N 1
ATOM 1408 C CA . ARG A 1 176 ? -8.547 25.516 5.188 1 96.88 176 ARG A CA 1
ATOM 1409 C C . ARG A 1 176 ? -8.109 24.172 5.75 1 96.88 176 ARG A C 1
ATOM 1411 O O . ARG A 1 176 ? -7.891 23.219 4.996 1 96.88 176 ARG A O 1
ATOM 1418 N N . ALA A 1 177 ? -7.941 24.156 7.004 1 98.06 177 ALA A N 1
ATOM 1419 C CA . ALA A 1 177 ? -7.594 22.938 7.73 1 98.06 177 ALA A CA 1
ATOM 1420 C C . ALA A 1 177 ? -8.531 22.719 8.914 1 98.06 177 ALA A C 1
ATOM 1422 O O . ALA A 1 177 ? -8.953 23.672 9.57 1 98.06 177 ALA A O 1
ATOM 1423 N N . TYR A 1 178 ? -8.93 21.484 9.164 1 97.69 178 TYR A N 1
ATOM 1424 C CA . TYR A 1 178 ? -9.836 21.172 10.266 1 97.69 178 TYR A CA 1
ATOM 1425 C C . TYR A 1 178 ? -9.727 19.703 10.664 1 97.69 178 TYR A C 1
ATOM 1427 O O . TYR A 1 178 ? -9.133 18.891 9.945 1 97.69 178 TYR A O 1
ATOM 1435 N N . TYR A 1 179 ? -10.25 19.375 11.852 1 98.19 179 TYR A N 1
ATOM 1436 C CA . TYR A 1 179 ? -10.352 17.984 12.273 1 98.19 179 TYR A CA 1
ATOM 1437 C C . TYR A 1 179 ? -11.484 17.281 11.531 1 98.19 179 TYR A C 1
ATOM 1439 O O . TYR A 1 179 ? -12.656 17.641 11.688 1 98.19 179 TYR A O 1
ATOM 1447 N N . LEU A 1 180 ? -11.156 16.359 10.711 1 98.56 180 LEU A N 1
ATOM 1448 C CA . LEU A 1 180 ? -12.195 15.531 10.109 1 98.56 180 LEU A CA 1
ATOM 1449 C C . LEU A 1 180 ? -12.805 14.578 11.133 1 98.56 180 LEU A C 1
ATOM 1451 O O . LEU A 1 180 ? -14.023 14.414 11.188 1 98.56 180 LEU A O 1
ATOM 1455 N N . TYR A 1 181 ? -11.938 13.969 11.914 1 98.69 181 TYR A N 1
ATOM 1456 C CA . TYR A 1 181 ? -12.383 12.992 12.898 1 98.69 181 TYR A CA 1
ATOM 1457 C C . TYR A 1 181 ? -11.453 12.969 14.102 1 98.69 181 TYR A C 1
ATOM 1459 O O . TYR A 1 181 ? -10.289 12.562 13.992 1 98.69 181 TYR A O 1
ATOM 1467 N N . LYS A 1 182 ? -11.836 13.43 15.133 1 98.12 182 LYS A N 1
ATOM 1468 C CA . LYS A 1 182 ? -11.188 13.445 16.438 1 98.12 182 LYS A CA 1
ATOM 1469 C C . LYS A 1 182 ? -12.195 13.18 17.562 1 98.12 182 LYS A C 1
ATOM 1471 O O . LYS A 1 182 ? -12.602 14.109 18.266 1 98.12 182 LYS A O 1
ATOM 1476 N N . PRO A 1 183 ? -12.445 11.93 17.859 1 96.94 183 PRO A N 1
ATOM 1477 C CA . PRO A 1 183 ? -13.523 11.617 18.797 1 96.94 183 PRO A CA 1
ATOM 1478 C C . PRO A 1 183 ? -13.172 11.953 20.25 1 96.94 183 PRO A C 1
ATOM 1480 O O . PRO A 1 183 ? -14.07 12.125 21.078 1 96.94 183 PRO A O 1
ATOM 1483 N N . LYS A 1 184 ? -11.914 12.062 20.578 1 95 184 LYS A N 1
ATOM 1484 C CA . LYS A 1 184 ? -11.492 12.305 21.969 1 95 184 LYS A CA 1
ATOM 1485 C C . LYS A 1 184 ? -10.547 13.5 22.047 1 95 184 LYS A C 1
ATOM 1487 O O . LYS A 1 184 ? -9.836 13.805 21.094 1 95 184 LYS A O 1
ATOM 1492 N N . GLY A 1 185 ? -10.586 14.117 23.234 1 90.12 185 GLY A N 1
ATOM 1493 C CA . GLY A 1 185 ? -9.609 15.156 23.516 1 90.12 185 GLY A CA 1
ATOM 1494 C C . GLY A 1 185 ? -10.055 16.531 23.094 1 90.12 185 GLY A C 1
ATOM 1495 O O . GLY A 1 185 ? -11.227 16.734 22.75 1 90.12 185 GLY A O 1
ATOM 1496 N N . ARG A 1 186 ? -9.102 17.469 23.219 1 87.69 186 ARG A N 1
ATOM 1497 C CA . ARG A 1 186 ? -9.383 18.859 22.859 1 87.69 186 ARG A CA 1
ATOM 1498 C C . ARG A 1 186 ? -9.625 18.984 21.359 1 87.69 186 ARG A C 1
ATOM 1500 O O . ARG A 1 186 ? -8.875 18.438 20.547 1 87.69 186 ARG A O 1
ATOM 1507 N N . GLY A 1 187 ? -10.703 19.703 20.953 1 88.88 187 GLY A N 1
ATOM 1508 C CA . GLY A 1 187 ? -11.023 19.875 19.547 1 88.88 187 GLY A CA 1
ATOM 1509 C C . GLY A 1 187 ? -11.789 18.703 18.953 1 88.88 187 GLY A C 1
ATOM 1510 O O . GLY A 1 187 ? -11.766 18.469 17.75 1 88.88 187 GLY A O 1
ATOM 1511 N N . ARG A 1 188 ? -12.406 17.984 19.859 1 92.19 188 ARG A N 1
ATOM 1512 C CA . ARG A 1 188 ? -13.078 16.766 19.438 1 92.19 188 ARG A CA 1
ATOM 1513 C C . ARG A 1 188 ? -14.227 17.078 18.469 1 92.19 188 ARG A C 1
ATOM 1515 O O . ARG A 1 188 ? -14.82 18.156 18.547 1 92.19 188 ARG A O 1
ATOM 1522 N N . THR A 1 189 ? -14.422 16.203 17.562 1 95.88 189 THR A N 1
ATOM 1523 C CA . THR A 1 189 ? -15.523 16.281 16.594 1 95.88 189 THR A CA 1
ATOM 1524 C C . THR A 1 189 ? -16.797 15.68 17.188 1 95.88 189 THR A C 1
ATOM 1526 O O . THR A 1 189 ? -17.172 14.562 16.844 1 95.88 189 THR A O 1
ATOM 1529 N N . ILE A 1 190 ? -17.484 16.531 17.906 1 92.75 190 ILE A N 1
ATOM 1530 C CA . ILE A 1 190 ? -18.672 16.078 18.641 1 92.75 190 ILE A CA 1
ATOM 1531 C C . ILE A 1 190 ? -19.766 15.688 17.656 1 92.75 190 ILE A C 1
ATOM 1533 O O . ILE A 1 190 ? -20.047 16.422 16.703 1 92.75 190 ILE A O 1
ATOM 1537 N N . GLY A 1 191 ? -20.281 14.562 17.828 1 92.75 191 GLY A N 1
ATOM 1538 C CA . GLY A 1 191 ? -21.406 14.133 17.031 1 92.75 191 GLY A CA 1
ATOM 1539 C C . GLY A 1 191 ? -21.016 13.344 15.789 1 92.75 191 GLY A C 1
ATOM 1540 O O . GLY A 1 191 ? -21.859 12.781 15.102 1 92.75 191 GLY A O 1
ATOM 1541 N N . THR A 1 192 ? -19.75 13.359 15.484 1 96.12 192 THR A N 1
ATOM 1542 C CA . THR A 1 192 ? -19.281 12.602 14.32 1 96.12 192 THR A CA 1
ATOM 1543 C C . THR A 1 192 ? -18.984 11.156 14.711 1 96.12 192 THR A C 1
ATOM 1545 O O . THR A 1 192 ? -18.172 10.898 15.594 1 96.12 192 THR A O 1
ATOM 1548 N N . THR A 1 193 ? -19.719 10.211 14.047 1 97.19 193 THR A N 1
ATOM 1549 C CA . THR A 1 193 ? -19.469 8.797 14.297 1 97.19 193 THR A CA 1
ATOM 1550 C C . THR A 1 193 ? -18.359 8.273 13.406 1 97.19 193 THR A C 1
ATOM 1552 O O . THR A 1 193 ? -18 8.922 12.414 1 97.19 193 THR A O 1
ATOM 1555 N N . GLY A 1 194 ? -17.844 7.145 13.773 1 98.06 194 GLY A N 1
ATOM 1556 C CA . GLY A 1 194 ? -16.844 6.512 12.945 1 98.06 194 GLY A CA 1
ATOM 1557 C C . GLY A 1 194 ? -17.297 6.273 11.516 1 98.06 194 GLY A C 1
ATOM 1558 O O . GLY A 1 194 ? -16.531 6.48 10.57 1 98.06 194 GLY A O 1
ATOM 1559 N N . ASP A 1 195 ? -18.516 5.855 11.352 1 97.44 195 ASP A N 1
ATOM 1560 C CA . ASP A 1 195 ? -19.062 5.59 10.031 1 97.44 195 ASP A CA 1
ATOM 1561 C C . ASP A 1 195 ? -19.172 6.875 9.211 1 97.44 195 ASP A C 1
ATOM 1563 O O . ASP A 1 195 ? -18.875 6.879 8.016 1 97.44 195 ASP A O 1
ATOM 1567 N N . GLU A 1 196 ? -19.594 7.898 9.844 1 98 196 GLU A N 1
ATOM 1568 C CA . GLU A 1 196 ? -19.688 9.188 9.164 1 98 196 GLU A CA 1
ATOM 1569 C C . GLU A 1 196 ? -18.312 9.695 8.75 1 98 196 GLU A C 1
ATOM 1571 O O . GLU A 1 196 ? -18.141 10.227 7.656 1 98 196 GLU A O 1
ATOM 1576 N N . ALA A 1 197 ? -17.391 9.539 9.672 1 98.69 197 ALA A N 1
ATOM 1577 C CA . ALA A 1 197 ? -16.031 9.953 9.391 1 98.69 197 ALA A CA 1
ATOM 1578 C C . ALA A 1 197 ? -15.461 9.188 8.195 1 98.69 197 ALA A C 1
ATOM 1580 O O . ALA A 1 197 ? -14.773 9.758 7.348 1 98.69 197 ALA A O 1
ATOM 1581 N N . LEU A 1 198 ? -15.789 7.938 8.133 1 98.75 198 LEU A N 1
ATOM 1582 C CA . LEU A 1 198 ? -15.312 7.109 7.031 1 98.75 198 LEU A CA 1
ATOM 1583 C C . LEU A 1 198 ? -15.898 7.59 5.703 1 98.75 198 LEU A C 1
ATOM 1585 O O . LEU A 1 198 ? -15.188 7.648 4.695 1 98.75 198 LEU A O 1
ATOM 1589 N N . ILE A 1 199 ? -17.125 7.902 5.68 1 98.25 199 ILE A N 1
ATOM 1590 C CA . ILE A 1 199 ? -17.781 8.391 4.473 1 98.25 199 ILE A CA 1
ATOM 1591 C C . ILE A 1 199 ? -17.109 9.68 4.004 1 98.25 199 ILE A C 1
ATOM 1593 O O . ILE A 1 199 ? -16.781 9.82 2.822 1 98.25 199 ILE A O 1
ATOM 1597 N N . LYS A 1 200 ? -16.859 10.562 4.941 1 98.5 200 LYS A N 1
ATOM 1598 C CA . LYS A 1 200 ? -16.219 11.836 4.613 1 98.5 200 LYS A CA 1
ATOM 1599 C C . LYS A 1 200 ? -14.805 11.633 4.105 1 98.5 200 LYS A C 1
ATOM 1601 O O . LYS A 1 200 ? -14.367 12.297 3.164 1 98.5 200 LYS A O 1
ATOM 1606 N N . LEU A 1 201 ? -14.117 10.734 4.781 1 98.88 201 LEU A N 1
ATOM 1607 C CA . LEU A 1 201 ? -12.75 10.422 4.371 1 98.88 201 LEU A CA 1
ATOM 1608 C C . LEU A 1 201 ? -12.727 9.875 2.947 1 98.88 201 LEU A C 1
ATOM 1610 O O . LEU A 1 201 ? -11.93 10.328 2.119 1 98.88 201 LEU A O 1
ATOM 1614 N N . LYS A 1 202 ? -13.586 8.914 2.65 1 98.69 202 LYS A N 1
ATOM 1615 C CA . LYS A 1 202 ? -13.648 8.312 1.322 1 98.69 202 LYS A CA 1
ATOM 1616 C C . LYS A 1 202 ? -14.016 9.352 0.266 1 98.69 202 LYS A C 1
ATOM 1618 O O . LYS A 1 202 ? -13.445 9.367 -0.826 1 98.69 202 LYS A O 1
ATOM 1623 N N . ASP A 1 203 ? -14.953 10.211 0.594 1 98.19 203 ASP A N 1
ATOM 1624 C CA . ASP A 1 203 ? -15.352 11.258 -0.336 1 98.19 203 ASP A CA 1
ATOM 1625 C C . ASP A 1 203 ? -14.172 12.164 -0.693 1 98.19 203 ASP A C 1
ATOM 1627 O O . ASP A 1 203 ? -13.969 12.492 -1.863 1 98.19 203 ASP A O 1
ATOM 1631 N N . GLY A 1 204 ? -13.453 12.523 0.322 1 98.56 204 GLY A N 1
ATOM 1632 C CA . GLY A 1 204 ? -12.297 13.367 0.08 1 98.56 204 GLY A CA 1
ATOM 1633 C C . GLY A 1 204 ? -11.203 12.664 -0.703 1 98.56 204 GLY A C 1
ATOM 1634 O O . GLY A 1 204 ? -10.508 13.289 -1.511 1 98.56 204 GLY A O 1
ATOM 1635 N N . LEU A 1 205 ? -11.031 11.383 -0.496 1 98.75 205 LEU A N 1
ATOM 1636 C CA . LEU A 1 205 ? -9.984 10.625 -1.178 1 98.75 205 LEU A CA 1
ATOM 1637 C C . LEU A 1 205 ? -10.344 10.414 -2.646 1 98.75 205 LEU A C 1
ATOM 1639 O O . LEU A 1 205 ? -9.461 10.164 -3.471 1 98.75 205 LEU A O 1
ATOM 1643 N N . ARG A 1 206 ? -11.609 10.484 -2.967 1 98.12 206 ARG A N 1
ATOM 1644 C CA . ARG A 1 206 ? -12.047 10.406 -4.355 1 98.12 206 ARG A CA 1
ATOM 1645 C C . ARG A 1 206 ? -11.891 11.75 -5.059 1 98.12 206 ARG A C 1
ATOM 1647 O O . ARG A 1 206 ? -11.797 11.805 -6.289 1 98.12 206 ARG A O 1
ATOM 1654 N N . GLY A 1 207 ? -11.875 12.766 -4.262 1 97.44 207 GLY A N 1
ATOM 1655 C CA . GLY A 1 207 ? -11.766 14.109 -4.812 1 97.44 207 GLY A CA 1
ATOM 1656 C C . GLY A 1 207 ? -10.336 14.578 -4.957 1 97.44 207 GLY A C 1
ATOM 1657 O O . GLY A 1 207 ? -9.398 13.859 -4.594 1 97.44 207 GLY A O 1
ATOM 1658 N N . SER A 1 208 ? -10.172 15.805 -5.445 1 97.31 208 SER A N 1
ATOM 1659 C CA . SER A 1 208 ? -8.836 16.312 -5.727 1 97.31 208 SER A CA 1
ATOM 1660 C C . SER A 1 208 ? -8.547 17.578 -4.93 1 97.31 208 SER A C 1
ATOM 1662 O O . SER A 1 208 ? -7.504 18.219 -5.113 1 97.31 208 SER A O 1
ATOM 1664 N N . ASP A 1 209 ? -9.422 17.938 -4.023 1 97.62 209 ASP A N 1
ATOM 1665 C CA . ASP A 1 209 ? -9.258 19.234 -3.373 1 97.62 209 ASP A CA 1
ATOM 1666 C C . ASP A 1 209 ? -8.898 19.078 -1.897 1 97.62 209 ASP A C 1
ATOM 1668 O O . ASP A 1 209 ? -8.695 20.062 -1.189 1 97.62 209 ASP A O 1
ATOM 1672 N N . THR A 1 210 ? -8.914 17.828 -1.44 1 98.81 210 THR A N 1
ATOM 1673 C CA . THR A 1 210 ? -8.703 17.594 -0.017 1 98.81 210 THR A CA 1
ATOM 1674 C C . THR A 1 210 ? -7.598 16.562 0.204 1 98.81 210 THR A C 1
ATOM 1676 O O . THR A 1 210 ? -7.5 15.586 -0.538 1 98.81 210 THR A O 1
ATOM 1679 N N . ALA A 1 211 ? -6.746 16.812 1.118 1 98.88 211 ALA A N 1
ATOM 1680 C CA . ALA A 1 211 ? -5.723 15.883 1.585 1 98.88 211 ALA A CA 1
ATOM 1681 C C . ALA A 1 211 ? -5.812 15.68 3.094 1 98.88 211 ALA A C 1
ATOM 1683 O O . ALA A 1 211 ? -6.48 16.453 3.791 1 98.88 211 ALA A O 1
ATOM 1684 N N . TYR A 1 212 ? -5.172 14.641 3.648 1 98.94 212 TYR A N 1
ATOM 1685 C CA . TYR A 1 212 ? -5.391 14.273 5.043 1 98.94 212 TYR A CA 1
ATOM 1686 C C . TYR A 1 212 ? -4.07 13.961 5.738 1 98.94 212 TYR A C 1
ATOM 1688 O O . TYR A 1 212 ? -3.139 13.445 5.113 1 98.94 212 TYR A O 1
ATOM 1696 N N . ILE A 1 213 ? -3.965 14.242 6.969 1 98.94 213 ILE A N 1
ATOM 1697 C CA . ILE A 1 213 ? -2.924 13.766 7.867 1 98.94 213 ILE A CA 1
ATOM 1698 C C . ILE A 1 213 ? -3.553 12.977 9.016 1 98.94 213 ILE A C 1
ATOM 1700 O O . ILE A 1 213 ? -4.496 13.453 9.656 1 98.94 213 ILE A O 1
ATOM 1704 N N . TYR A 1 214 ? -3.145 11.797 9.234 1 98.94 214 TYR A N 1
ATOM 1705 C CA . TYR A 1 214 ? -3.506 10.938 10.367 1 98.94 214 TYR A CA 1
ATOM 1706 C C . TYR A 1 214 ? -2.451 11.016 11.461 1 98.94 214 TYR A C 1
ATOM 1708 O O . TYR A 1 214 ? -1.302 10.617 11.258 1 98.94 214 TYR A O 1
ATOM 1716 N N . HIS A 1 215 ? -2.805 11.648 12.555 1 98.44 215 HIS A N 1
ATOM 1717 C CA . HIS A 1 215 ? -1.963 11.633 13.75 1 98.44 215 HIS A CA 1
ATOM 1718 C C . HIS A 1 215 ? -2.158 10.344 14.539 1 98.44 215 HIS A C 1
ATOM 1720 O O . HIS A 1 215 ? -3.201 10.148 15.172 1 98.44 215 HIS A O 1
ATOM 1726 N N . CYS A 1 216 ? -1.183 9.508 14.469 1 97.19 216 CYS A N 1
ATOM 1727 C CA . CYS A 1 216 ? -1.207 8.266 15.234 1 97.19 216 CYS A CA 1
ATOM 1728 C C . CYS A 1 216 ? -0.133 8.266 16.312 1 97.19 216 CYS A C 1
ATOM 1730 O O . CYS A 1 216 ? 0.344 9.328 16.719 1 97.19 216 CYS A O 1
ATOM 1732 N N . HIS A 1 217 ? 0.134 7.098 16.922 1 95.44 217 HIS A N 1
ATOM 1733 C CA . HIS A 1 217 ? 1.078 6.988 18.031 1 95.44 217 HIS A CA 1
ATOM 1734 C C . HIS A 1 217 ? 2.449 7.527 17.641 1 95.44 217 HIS A C 1
ATOM 1736 O O . HIS A 1 217 ? 3.227 6.84 16.984 1 95.44 217 HIS A O 1
ATOM 1742 N N . ASN A 1 218 ? 2.738 8.727 18.031 1 93.62 218 ASN A N 1
ATOM 1743 C CA . ASN A 1 218 ? 4.02 9.406 17.875 1 93.62 218 ASN A CA 1
ATOM 1744 C C . ASN A 1 218 ? 4.414 9.523 16.406 1 93.62 218 ASN A C 1
ATOM 1746 O O . ASN A 1 218 ? 5.586 9.359 16.062 1 93.62 218 ASN A O 1
ATOM 1750 N N . HIS A 1 219 ? 3.393 9.828 15.586 1 97.31 219 HIS A N 1
ATOM 1751 C CA . HIS A 1 219 ? 3.707 9.867 14.164 1 97.31 219 HIS A CA 1
ATOM 1752 C C . HIS A 1 219 ? 2.58 10.523 13.367 1 97.31 219 HIS A C 1
ATOM 1754 O O . HIS A 1 219 ? 1.41 10.422 13.742 1 97.31 219 HIS A O 1
ATOM 1760 N N . TYR A 1 220 ? 2.939 11.297 12.344 1 98.56 220 TYR A N 1
ATOM 1761 C CA . TYR A 1 220 ? 2.01 11.836 11.359 1 98.56 220 TYR A CA 1
ATOM 1762 C C . TYR A 1 220 ? 2.229 11.195 9.992 1 98.56 220 TYR A C 1
ATOM 1764 O O . TYR A 1 220 ? 3.363 11.102 9.516 1 98.56 220 TYR A O 1
ATOM 1772 N N . PHE A 1 221 ? 1.234 10.68 9.344 1 98.75 221 PHE A N 1
ATOM 1773 C CA . PHE A 1 221 ? 1.319 10.203 7.973 1 98.75 221 PHE A CA 1
ATOM 1774 C C . PHE A 1 221 ? -0.005 10.414 7.246 1 98.75 221 PHE A C 1
ATOM 1776 O O . PHE A 1 221 ? -0.944 10.977 7.805 1 98.75 221 PHE A O 1
ATOM 1783 N N . CYS A 1 222 ? -0.101 10.094 5.973 1 98.94 222 CYS A N 1
ATOM 1784 C CA . CYS A 1 222 ? -1.162 10.672 5.152 1 98.94 222 CYS A CA 1
ATOM 1785 C C . CYS A 1 222 ? -2.021 9.578 4.527 1 98.94 222 CYS A C 1
ATOM 1787 O O . CYS A 1 222 ? -1.552 8.828 3.666 1 98.94 222 CYS A O 1
ATOM 1789 N N . PRO A 1 223 ? -3.35 9.453 4.953 1 98.94 223 PRO A N 1
ATOM 1790 C CA . PRO A 1 223 ? -4.258 8.648 4.129 1 98.94 223 PRO A CA 1
ATOM 1791 C C . PRO A 1 223 ? -4.281 9.094 2.672 1 98.94 223 PRO A C 1
ATOM 1793 O O . PRO A 1 223 ? -4.457 10.289 2.389 1 98.94 223 PRO A O 1
ATOM 1796 N N . ILE A 1 224 ? -4.117 8.125 1.695 1 98.94 224 ILE A N 1
ATOM 1797 C CA . ILE A 1 224 ? -4.004 8.531 0.3 1 98.94 224 ILE A CA 1
ATOM 1798 C C . ILE A 1 224 ? -4.969 7.719 -0.559 1 98.94 224 ILE A C 1
ATOM 1800 O O . ILE A 1 224 ? -5.145 8 -1.746 1 98.94 224 ILE A O 1
ATOM 1804 N N . GLY A 1 225 ? -5.594 6.727 -0.06 1 98.88 225 GLY A N 1
ATOM 1805 C CA . GLY A 1 225 ? -6.52 5.871 -0.787 1 98.88 225 GLY A CA 1
ATOM 1806 C C . GLY A 1 225 ? -7.188 4.828 0.093 1 98.88 225 GLY A C 1
ATOM 1807 O O . GLY A 1 225 ? -7.023 4.848 1.315 1 98.88 225 GLY A O 1
ATOM 1808 N N . TYR A 1 226 ? -8.008 3.947 -0.522 1 98.88 226 TYR A N 1
ATOM 1809 C CA . TYR A 1 226 ? -8.648 2.887 0.246 1 98.88 226 TYR A CA 1
ATOM 1810 C C . TYR A 1 226 ? -9.109 1.757 -0.665 1 98.88 226 TYR A C 1
ATOM 1812 O O . TYR A 1 226 ? -9.172 1.918 -1.886 1 98.88 226 TYR A O 1
ATOM 1820 N N . GLU A 1 227 ? -9.312 0.658 -0.067 1 98.69 227 GLU A N 1
ATOM 1821 C CA . GLU A 1 227 ? -9.961 -0.475 -0.717 1 98.69 227 GLU A CA 1
ATOM 1822 C C . GLU A 1 227 ? -11.164 -0.956 0.09 1 98.69 227 GLU A C 1
ATOM 1824 O O . GLU A 1 227 ? -11.062 -1.156 1.303 1 98.69 227 GLU A O 1
ATOM 1829 N N . ASP A 1 228 ? -12.258 -1.055 -0.591 1 98.44 228 ASP A N 1
ATOM 1830 C CA . ASP A 1 228 ? -13.406 -1.778 -0.043 1 98.44 228 ASP A CA 1
ATOM 1831 C C . ASP A 1 228 ? -13.367 -3.252 -0.442 1 98.44 228 ASP A C 1
ATOM 1833 O O . ASP A 1 228 ? -13.789 -3.613 -1.542 1 98.44 228 ASP A O 1
ATOM 1837 N N . THR A 1 229 ? -12.875 -4.051 0.45 1 98.56 229 THR A N 1
ATOM 1838 C CA . THR A 1 229 ? -12.766 -5.48 0.2 1 98.56 229 THR A CA 1
ATOM 1839 C C . THR A 1 229 ? -14.086 -6.184 0.496 1 98.56 229 THR A C 1
ATOM 1841 O O . THR A 1 229 ? -14.617 -6.078 1.603 1 98.56 229 THR A O 1
ATOM 1844 N N . PRO A 1 230 ? -14.602 -6.902 -0.493 1 97.88 230 PRO A N 1
ATOM 1845 C CA . PRO A 1 230 ? -15.82 -7.66 -0.195 1 97.88 230 PRO A CA 1
ATOM 1846 C C . PRO A 1 230 ? -15.633 -8.656 0.948 1 97.88 230 PRO A C 1
ATOM 1848 O O . PRO A 1 230 ? -14.523 -9.148 1.164 1 97.88 230 PRO A O 1
ATOM 1851 N N . LYS A 1 231 ? -16.734 -8.984 1.581 1 97.44 231 LYS A N 1
ATOM 1852 C CA . LYS A 1 231 ? -16.688 -9.93 2.691 1 97.44 231 LYS A CA 1
ATOM 1853 C C . LYS A 1 231 ? -16.703 -11.367 2.189 1 97.44 231 LYS A C 1
ATOM 1855 O O . LYS A 1 231 ? -16.312 -12.289 2.912 1 97.44 231 LYS A O 1
ATOM 1860 N N . THR A 1 232 ? -17.188 -11.547 0.954 1 96.25 232 THR A N 1
ATOM 1861 C CA . THR A 1 232 ? -17.312 -12.898 0.421 1 96.25 232 THR A CA 1
ATOM 1862 C C . THR A 1 232 ? -16.438 -13.078 -0.815 1 96.25 232 THR A C 1
ATOM 1864 O O . THR A 1 232 ? -16.312 -12.164 -1.637 1 96.25 232 THR A O 1
ATOM 1867 N N . SER A 1 233 ? -15.891 -14.281 -0.948 1 96.31 233 SER A N 1
ATOM 1868 C CA . SER A 1 233 ? -14.961 -14.578 -2.033 1 96.31 233 SER A CA 1
ATOM 1869 C C . SER A 1 233 ? -15.648 -14.5 -3.391 1 96.31 233 SER A C 1
ATOM 1871 O O . SER A 1 233 ? -15.047 -14.07 -4.375 1 96.31 233 SER A O 1
ATOM 1873 N N . LEU A 1 234 ? -16.891 -14.844 -3.441 1 94.31 234 LEU A N 1
ATOM 1874 C CA . LEU A 1 234 ? -17.656 -14.852 -4.68 1 94.31 234 LEU A CA 1
ATOM 1875 C C . LEU A 1 234 ? -17.766 -13.438 -5.258 1 94.31 234 LEU A C 1
ATOM 1877 O O . LEU A 1 234 ? -17.922 -13.273 -6.469 1 94.31 234 LEU A O 1
ATOM 1881 N N . GLU A 1 235 ? -17.625 -12.453 -4.41 1 94.75 235 GLU A N 1
ATOM 1882 C CA . GLU A 1 235 ? -17.859 -11.07 -4.816 1 94.75 235 GLU A CA 1
ATOM 1883 C C . GLU A 1 235 ? -16.547 -10.359 -5.113 1 94.75 235 GLU A C 1
ATOM 1885 O O . GLU A 1 235 ? -16.5 -9.125 -5.207 1 94.75 235 GLU A O 1
ATOM 1890 N N . ALA A 1 236 ? -15.477 -11.055 -5.34 1 96.62 236 ALA A N 1
ATOM 1891 C CA . ALA A 1 236 ? -14.148 -10.484 -5.496 1 96.62 236 ALA A CA 1
ATOM 1892 C C . ALA A 1 236 ? -14.125 -9.438 -6.609 1 96.62 236 ALA A C 1
ATOM 1894 O O . ALA A 1 236 ? -13.445 -8.414 -6.496 1 96.62 236 ALA A O 1
ATOM 1895 N N . TYR A 1 237 ? -14.914 -9.664 -7.68 1 96.31 237 TYR A N 1
ATOM 1896 C CA . TYR A 1 237 ? -14.867 -8.758 -8.82 1 96.31 237 TYR A CA 1
ATOM 1897 C C . TYR A 1 237 ? -16.203 -8.039 -9.008 1 96.31 237 TYR A C 1
ATOM 1899 O O . TYR A 1 237 ? -16.438 -7.43 -10.047 1 96.31 237 TYR A O 1
ATOM 1907 N N . ARG A 1 238 ? -17.031 -8.133 -8.023 1 93 238 ARG A N 1
ATOM 1908 C CA . ARG A 1 238 ? -18.312 -7.43 -8.102 1 93 238 ARG A CA 1
ATOM 1909 C C . ARG A 1 238 ? -18.109 -5.922 -8.023 1 93 238 ARG A C 1
ATOM 1911 O O . ARG A 1 238 ? -17.328 -5.434 -7.191 1 93 238 ARG A O 1
ATOM 1918 N N . LEU A 1 239 ? -18.734 -5.152 -8.828 1 90.44 239 LEU A N 1
ATOM 1919 C CA . LEU A 1 239 ? -18.516 -3.715 -8.945 1 90.44 239 LEU A CA 1
ATOM 1920 C C . LEU A 1 239 ? -19.312 -2.959 -7.883 1 90.44 239 LEU A C 1
ATOM 1922 O O . LEU A 1 239 ? -18.781 -2.053 -7.234 1 90.44 239 LEU A O 1
ATOM 1926 N N . SER A 1 240 ? -20.609 -3.27 -7.684 1 87.94 240 SER A N 1
ATOM 1927 C CA . SER A 1 240 ? -21.453 -2.561 -6.73 1 87.94 240 SER A CA 1
ATOM 1928 C C . SER A 1 240 ? -21.594 -3.338 -5.426 1 87.94 240 SER A C 1
ATOM 1930 O O . SER A 1 240 ? -22.125 -4.453 -5.414 1 87.94 240 SER A O 1
ATOM 1932 N N . LEU A 1 241 ? -21.062 -2.812 -4.383 1 93 241 LEU A N 1
ATOM 1933 C CA . LEU A 1 241 ? -21.141 -3.418 -3.059 1 93 241 LEU A CA 1
ATOM 1934 C C . LEU A 1 241 ? -21.641 -2.412 -2.031 1 93 241 LEU A C 1
ATOM 1936 O O . LEU A 1 241 ? -21.25 -1.243 -2.053 1 93 241 LEU A O 1
ATOM 1940 N N . ALA A 1 242 ? -22.516 -2.859 -1.252 1 92.25 242 ALA A N 1
ATOM 1941 C CA . ALA A 1 242 ? -23.016 -2.021 -0.166 1 92.25 242 ALA A CA 1
ATOM 1942 C C . ALA A 1 242 ? -21.984 -1.89 0.948 1 92.25 242 ALA A C 1
ATOM 1944 O O . ALA A 1 242 ? -21.047 -2.684 1.026 1 92.25 242 ALA A O 1
ATOM 1945 N N . ALA A 1 243 ? -22.234 -0.913 1.832 1 92.06 243 ALA A N 1
ATOM 1946 C CA . ALA A 1 243 ? -21.297 -0.613 2.912 1 92.06 243 ALA A CA 1
ATOM 1947 C C . ALA A 1 243 ? -21.156 -1.798 3.863 1 92.06 243 ALA A C 1
ATOM 1949 O O . ALA A 1 243 ? -20.078 -2.029 4.426 1 92.06 243 ALA A O 1
ATOM 1950 N N . ASN A 1 244 ? -22.234 -2.508 4.027 1 94.25 244 ASN A N 1
ATOM 1951 C CA . ASN A 1 244 ? -22.203 -3.613 4.977 1 94.25 244 ASN A CA 1
ATOM 1952 C C . ASN A 1 244 ? -21.609 -4.875 4.352 1 94.25 244 ASN A C 1
ATOM 1954 O O . ASN A 1 244 ? -21.422 -5.883 5.031 1 94.25 244 ASN A O 1
ATOM 1958 N N . GLU A 1 245 ? -21.234 -4.801 3.119 1 97 245 GLU A N 1
ATOM 1959 C CA . GLU A 1 245 ? -20.703 -5.961 2.406 1 97 245 GLU A CA 1
ATOM 1960 C C . GLU A 1 245 ? -19.188 -5.887 2.268 1 97 245 GLU A C 1
ATOM 1962 O O . GLU A 1 245 ? -18.562 -6.789 1.704 1 97 245 GLU A O 1
ATOM 1967 N N . VAL A 1 246 ? -18.656 -4.852 2.855 1 98.12 246 VAL A N 1
ATOM 1968 C CA . VAL A 1 246 ? -17.234 -4.664 2.598 1 98.12 246 VAL A CA 1
ATOM 1969 C C . VAL A 1 246 ? -16.5 -4.375 3.91 1 98.12 246 VAL A C 1
ATOM 1971 O O . VAL A 1 246 ? -17.125 -3.992 4.902 1 98.12 246 VAL A O 1
ATOM 1974 N N . ILE A 1 247 ? -15.258 -4.691 3.92 1 98.19 247 ILE A N 1
ATOM 1975 C CA . ILE A 1 247 ? -14.297 -4.211 4.91 1 98.19 247 ILE A CA 1
ATOM 1976 C C . ILE A 1 247 ? -13.383 -3.164 4.277 1 98.19 247 ILE A C 1
ATOM 1978 O O . ILE A 1 247 ? -12.711 -3.439 3.281 1 98.19 247 ILE A O 1
ATOM 1982 N N . THR A 1 248 ? -13.375 -2.004 4.867 1 98.62 248 THR A N 1
ATOM 1983 C CA . THR A 1 248 ? -12.602 -0.917 4.273 1 98.62 248 THR A CA 1
ATOM 1984 C C . THR A 1 248 ? -11.188 -0.892 4.828 1 98.62 248 THR A C 1
ATOM 1986 O O . THR A 1 248 ? -10.984 -0.941 6.047 1 98.62 248 THR A O 1
ATOM 1989 N N . TRP A 1 249 ? -10.266 -0.874 3.957 1 98.88 249 TRP A N 1
ATOM 1990 C CA . TRP A 1 249 ? -8.844 -0.728 4.258 1 98.88 249 TRP A CA 1
ATOM 1991 C C . TRP A 1 249 ? -8.32 0.622 3.777 1 98.88 249 TRP A C 1
ATOM 1993 O O . TRP A 1 249 ? -8.508 0.988 2.613 1 98.88 249 TRP A O 1
ATOM 2003 N N . ILE A 1 250 ? -7.645 1.359 4.605 1 98.94 250 ILE A N 1
ATOM 2004 C CA . ILE A 1 250 ? -7.125 2.676 4.254 1 98.94 250 ILE A CA 1
ATOM 2005 C C . ILE A 1 250 ? -5.648 2.564 3.883 1 98.94 250 ILE A C 1
ATOM 2007 O O . ILE A 1 250 ? -4.867 1.934 4.602 1 98.94 250 ILE A O 1
ATOM 2011 N N . LEU A 1 251 ? -5.328 3.084 2.727 1 98.94 251 LEU A N 1
ATOM 2012 C CA . LEU A 1 2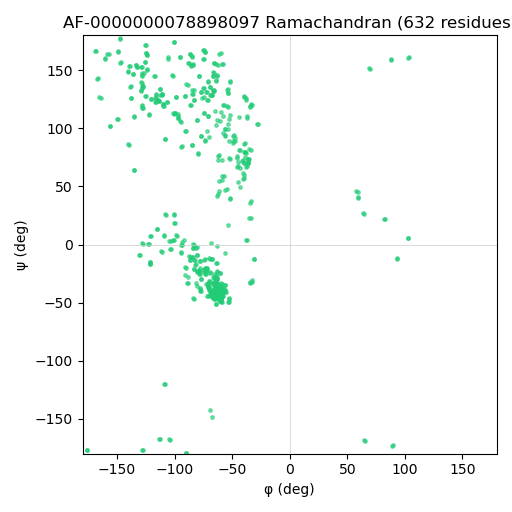51 ? -3.936 3.229 2.32 1 98.94 251 LEU A CA 1
ATOM 2013 C C . LEU A 1 251 ? -3.338 4.516 2.877 1 98.94 251 LEU A C 1
ATOM 2015 O O . LEU A 1 251 ? -3.93 5.59 2.738 1 98.94 251 LEU A O 1
ATOM 2019 N N . ILE A 1 252 ? -2.195 4.383 3.498 1 98.94 252 ILE A N 1
ATOM 2020 C CA . ILE A 1 252 ? -1.6 5.527 4.18 1 98.94 252 ILE A CA 1
ATOM 2021 C C . ILE A 1 252 ? -0.157 5.711 3.717 1 98.94 252 ILE A C 1
ATOM 2023 O O . ILE A 1 252 ? 0.675 4.816 3.885 1 98.94 252 ILE A O 1
ATOM 2027 N N . GLY A 1 253 ? 0.117 6.863 3.084 1 98.94 253 GLY A N 1
ATOM 2028 C CA . GLY A 1 253 ? 1.488 7.199 2.736 1 98.94 253 GLY A CA 1
ATOM 2029 C C . GLY A 1 253 ? 2.314 7.641 3.93 1 98.94 253 GLY A C 1
ATOM 2030 O O . GLY A 1 253 ? 1.851 8.43 4.758 1 98.94 253 GLY A O 1
ATOM 2031 N N . ASP A 1 254 ? 3.523 7.133 4.055 1 98.88 254 ASP A N 1
ATOM 2032 C CA . ASP A 1 254 ? 4.387 7.422 5.195 1 98.88 254 ASP A CA 1
ATOM 2033 C C . ASP A 1 254 ? 5.617 8.219 4.766 1 98.88 254 ASP A C 1
ATOM 2035 O O . ASP A 1 254 ? 6.395 7.77 3.926 1 98.88 254 ASP A O 1
ATOM 2039 N N . PRO A 1 255 ? 5.84 9.391 5.371 1 98.75 255 PRO A N 1
ATOM 2040 C CA . PRO A 1 255 ? 7.035 10.156 5.012 1 98.75 255 PRO A CA 1
ATOM 2041 C C . PRO A 1 255 ? 8.32 9.555 5.578 1 98.75 255 PRO A C 1
ATOM 2043 O O . PRO A 1 255 ? 9.414 9.953 5.191 1 98.75 255 PRO A O 1
ATOM 2046 N N . SER A 1 256 ? 8.219 8.609 6.508 1 98.25 256 SER A N 1
ATOM 2047 C CA . SER A 1 256 ? 9.398 7.996 7.109 1 98.25 256 SER A CA 1
ATOM 2048 C C . SER A 1 256 ? 9.922 6.852 6.25 1 98.25 256 SER A C 1
ATOM 2050 O O . SER A 1 256 ? 9.156 5.988 5.816 1 98.25 256 SER A O 1
ATOM 2052 N N . SER A 1 257 ? 11.211 6.863 6.031 1 97.5 257 SER A N 1
ATOM 2053 C CA . SER A 1 257 ? 11.828 5.785 5.266 1 97.5 257 SER A CA 1
ATOM 2054 C C . SER A 1 257 ? 12.141 4.582 6.152 1 97.5 257 SER A C 1
ATOM 2056 O O . SER A 1 257 ? 12.602 3.551 5.664 1 97.5 257 SER A O 1
ATOM 2058 N N . LYS A 1 258 ? 11.875 4.707 7.406 1 95.75 258 LYS A N 1
ATOM 2059 C CA . LYS A 1 258 ? 12.102 3.609 8.344 1 95.75 258 LYS A CA 1
ATOM 2060 C C . LYS A 1 258 ? 10.922 2.633 8.328 1 95.75 258 LYS A C 1
ATOM 2062 O O . LYS A 1 258 ? 11.031 1.524 8.859 1 95.75 258 LYS A O 1
ATOM 2067 N N . HIS A 1 259 ? 9.852 3.061 7.723 1 95.94 259 HIS A N 1
ATOM 2068 C CA . HIS A 1 259 ? 8.633 2.26 7.648 1 95.94 259 HIS A CA 1
ATOM 2069 C C . HIS A 1 259 ? 8.18 2.086 6.203 1 95.94 259 HIS A C 1
ATOM 2071 O O . HIS A 1 259 ? 8.734 2.705 5.293 1 95.94 259 HIS A O 1
ATOM 2077 N N . SER A 1 260 ? 7.199 1.232 6.062 1 97.69 260 SER A N 1
ATOM 2078 C CA . SER A 1 260 ? 6.629 1.005 4.738 1 97.69 260 SER A CA 1
ATOM 2079 C C . SER A 1 260 ? 6.23 2.318 4.074 1 97.69 260 SER A C 1
ATOM 2081 O O . SER A 1 260 ? 5.707 3.221 4.73 1 97.69 260 SER A O 1
ATOM 2083 N N . ALA A 1 261 ? 6.488 2.381 2.791 1 98.56 261 ALA A N 1
ATOM 2084 C CA . ALA A 1 261 ? 6.113 3.58 2.045 1 98.56 261 ALA A CA 1
ATOM 2085 C C . ALA A 1 261 ? 4.602 3.777 2.043 1 98.56 261 ALA A C 1
ATOM 2087 O O . ALA A 1 261 ? 4.117 4.906 2.115 1 98.56 261 ALA A O 1
ATOM 2088 N N . ILE A 1 262 ? 3.916 2.697 1.932 1 98.75 262 ILE A N 1
ATOM 2089 C CA . ILE A 1 262 ? 2.459 2.693 2.004 1 98.75 262 ILE A CA 1
ATOM 2090 C C . ILE A 1 262 ? 1.996 1.656 3.023 1 98.75 262 ILE A C 1
ATOM 2092 O O . ILE A 1 262 ? 2.324 0.472 2.908 1 98.75 262 ILE A O 1
ATOM 2096 N N . HIS A 1 263 ? 1.303 2.137 4.043 1 98.62 263 HIS A N 1
ATOM 2097 C CA . HIS A 1 263 ? 0.613 1.254 4.977 1 98.62 263 HIS A CA 1
ATOM 2098 C C . HIS A 1 263 ? -0.794 0.926 4.488 1 98.62 263 HIS A C 1
ATOM 2100 O O . HIS A 1 263 ? -1.345 1.638 3.646 1 98.62 263 HIS A O 1
ATOM 2106 N N . CYS A 1 264 ? -1.283 -0.107 4.91 1 98.69 264 CYS A N 1
ATOM 2107 C CA . CYS A 1 264 ? -2.66 -0.516 4.656 1 98.69 264 CYS A CA 1
ATOM 2108 C C . CYS A 1 264 ? -3.316 -1.04 5.926 1 98.69 264 CYS A C 1
ATOM 2110 O O . CYS A 1 264 ? -2.928 -2.09 6.445 1 98.69 264 CYS A O 1
ATOM 2112 N N . LYS A 1 265 ? -4.281 -0.281 6.473 1 98.75 265 LYS A N 1
ATOM 2113 C CA . LYS A 1 265 ? -4.91 -0.597 7.754 1 98.75 265 LYS A CA 1
ATOM 2114 C C . LYS A 1 265 ? -6.43 -0.609 7.629 1 98.75 265 LYS A C 1
ATOM 2116 O O . LYS A 1 265 ? -7.008 0.209 6.91 1 98.75 265 LYS A O 1
ATOM 2121 N N . ARG A 1 266 ? -7.078 -1.506 8.375 1 98.56 266 ARG A N 1
ATOM 2122 C CA . ARG A 1 266 ? -8.539 -1.496 8.406 1 98.56 266 ARG A CA 1
ATOM 2123 C C . ARG A 1 266 ? -9.062 -0.226 9.07 1 98.56 266 ARG A C 1
ATOM 2125 O O . ARG A 1 266 ? -8.492 0.241 10.062 1 98.56 266 ARG A O 1
ATOM 2132 N N . TRP A 1 267 ? -10.148 0.205 8.555 1 98.81 267 TRP A N 1
ATOM 2133 C CA . TRP A 1 267 ? -10.758 1.379 9.172 1 98.81 267 TRP A CA 1
ATOM 2134 C C . TRP A 1 267 ? -11.117 1.102 10.633 1 98.81 267 TRP A C 1
ATOM 2136 O O . TRP A 1 267 ? -10.945 1.963 11.492 1 98.81 267 TRP A O 1
ATOM 2146 N N . ILE A 1 268 ? -11.594 -0.098 10.922 1 98.06 268 ILE A N 1
ATOM 2147 C CA . ILE A 1 268 ? -12.031 -0.428 12.273 1 98.06 268 ILE A CA 1
ATOM 2148 C C . ILE A 1 268 ? -10.859 -0.299 13.242 1 98.06 268 ILE A C 1
ATOM 2150 O O . ILE A 1 268 ? -11.039 0.103 14.391 1 98.06 268 ILE A O 1
ATOM 2154 N N . ASP A 1 269 ? -9.672 -0.632 12.82 1 98.44 269 ASP A N 1
ATOM 2155 C CA . ASP A 1 269 ? -8.484 -0.482 13.656 1 98.44 269 ASP A CA 1
ATOM 2156 C C . ASP A 1 269 ? -8.148 0.992 13.875 1 98.44 269 ASP A C 1
ATOM 2158 O O . ASP A 1 269 ? -7.789 1.395 14.984 1 98.44 269 ASP A O 1
ATOM 2162 N N . ILE A 1 270 ? -8.234 1.805 12.836 1 98.81 270 ILE A N 1
ATOM 2163 C CA . ILE A 1 270 ? -7.988 3.238 12.938 1 98.81 270 ILE A CA 1
ATOM 2164 C C . ILE A 1 270 ? -9.008 3.869 13.891 1 98.81 270 ILE A C 1
ATOM 2166 O O . ILE A 1 270 ? -8.641 4.652 14.766 1 98.81 270 ILE A O 1
ATOM 2170 N N . ASP A 1 271 ? -10.234 3.473 13.656 1 98.56 271 ASP A N 1
ATOM 2171 C CA . ASP A 1 271 ? -11.305 3.973 14.516 1 98.56 271 ASP A CA 1
ATOM 2172 C C . ASP A 1 271 ? -11.047 3.609 15.977 1 98.56 271 ASP A C 1
ATOM 2174 O O . ASP A 1 271 ? -11.273 4.426 16.875 1 98.56 271 ASP A O 1
ATOM 2178 N N . THR A 1 272 ? -10.641 2.396 16.25 1 98.25 272 THR A N 1
ATOM 2179 C CA . THR A 1 272 ? -10.305 1.951 17.594 1 98.25 272 THR A CA 1
ATOM 2180 C C . THR A 1 272 ? -9.18 2.793 18.172 1 98.25 272 THR A C 1
ATOM 2182 O O . THR A 1 272 ? -9.258 3.234 19.328 1 98.25 272 THR A O 1
ATOM 2185 N N . ASP A 1 273 ? -8.117 3.01 17.469 1 98.25 273 ASP A N 1
ATOM 2186 C CA . ASP A 1 273 ? -7.008 3.85 17.891 1 98.25 273 ASP A CA 1
ATOM 2187 C C . ASP A 1 273 ? -7.496 5.234 18.312 1 98.25 273 ASP A C 1
ATOM 2189 O O . ASP A 1 273 ? -7.168 5.715 19.406 1 98.25 273 ASP A O 1
ATOM 2193 N N . LEU A 1 274 ? -8.328 5.844 17.438 1 98.19 274 LEU A N 1
ATOM 2194 C CA . LEU A 1 274 ? -8.766 7.219 17.641 1 98.19 274 LEU A CA 1
ATOM 2195 C C . LEU A 1 274 ? -9.703 7.316 18.844 1 98.19 274 LEU A C 1
ATOM 2197 O O . LEU A 1 274 ? -9.781 8.359 19.5 1 98.19 274 LEU A O 1
ATOM 2201 N N . ASN A 1 275 ? -10.352 6.215 19.172 1 97 275 ASN A N 1
ATOM 2202 C CA . ASN A 1 275 ? -11.312 6.223 20.266 1 97 275 ASN A CA 1
ATOM 2203 C C . ASN A 1 275 ? -10.68 5.785 21.594 1 97 275 ASN A C 1
ATOM 2205 O O . ASN A 1 275 ? -11.32 5.828 22.641 1 97 275 ASN A O 1
ATOM 2209 N N . CYS A 1 276 ? -9.477 5.344 21.562 1 95.81 276 CYS A N 1
ATOM 2210 C CA . CYS A 1 276 ? -8.781 5.035 22.797 1 95.81 276 CYS A CA 1
ATOM 2211 C C . CYS A 1 276 ? -8.609 6.289 23.656 1 95.81 276 CYS A C 1
ATOM 2213 O O . CYS A 1 276 ? -8.594 7.402 23.125 1 95.81 276 CYS A O 1
ATOM 2215 N N . GLU A 1 277 ? -8.492 6.047 24.938 1 94.31 277 GLU A N 1
ATOM 2216 C CA . GLU A 1 277 ? -8.195 7.121 25.875 1 94.31 277 GLU A CA 1
ATOM 2217 C C . GLU A 1 277 ? -7.184 6.668 26.938 1 94.31 277 GLU A C 1
ATOM 2219 O O . GLU A 1 277 ? -7.109 5.484 27.266 1 94.31 277 GLU A O 1
ATOM 2224 N N . ASN A 1 278 ? -6.516 7.699 27.406 1 92.06 278 ASN A N 1
ATOM 2225 C CA . ASN A 1 278 ? -5.602 7.371 28.5 1 92.06 278 ASN A CA 1
ATOM 2226 C C . ASN A 1 278 ? -6.316 6.66 29.641 1 92.06 278 ASN A C 1
ATOM 2228 O O . ASN A 1 278 ? -7.418 7.055 30.031 1 92.06 278 ASN A O 1
ATOM 2232 N N . PRO A 1 279 ? -5.766 5.539 30.172 1 94.5 279 PRO A N 1
ATOM 2233 C CA . PRO A 1 279 ? -4.379 5.09 30.016 1 94.5 279 PRO A CA 1
ATOM 2234 C C . PRO A 1 279 ? -4.199 4.121 28.844 1 94.5 279 PRO A C 1
ATOM 2236 O O . PRO A 1 279 ? -3.09 3.645 28.609 1 94.5 279 PRO A O 1
ATOM 2239 N N . TYR A 1 280 ? -5.273 3.844 28.094 1 94.81 280 TYR A N 1
ATOM 2240 C CA . TYR A 1 280 ? -5.211 2.877 27 1 94.81 280 TYR A CA 1
ATOM 2241 C C . TYR A 1 280 ? -4.793 3.549 25.688 1 94.81 280 TYR A C 1
ATOM 2243 O O . TYR A 1 280 ? -5.141 4.707 25.453 1 94.81 280 TYR A O 1
ATOM 2251 N N . HIS A 1 281 ? -3.938 2.877 25 1 94.5 281 HIS A N 1
ATOM 2252 C CA . HIS A 1 281 ? -3.535 3.375 23.688 1 94.5 281 HIS A CA 1
ATOM 2253 C C . HIS A 1 281 ? -3.24 2.227 22.734 1 94.5 281 HIS A C 1
ATOM 2255 O O . HIS A 1 281 ? -3.059 1.085 23.156 1 94.5 281 HIS A O 1
ATOM 2261 N N . MET A 1 282 ? -3.328 2.502 21.516 1 96.56 282 MET A N 1
ATOM 2262 C CA . MET A 1 282 ? -3.025 1.524 20.469 1 96.56 282 MET A CA 1
ATOM 2263 C C . MET A 1 282 ? -2.061 2.105 19.453 1 96.56 282 MET A C 1
ATOM 2265 O O . MET A 1 282 ? -2.189 3.266 19.047 1 96.56 282 MET A O 1
ATOM 2269 N N . ASN A 1 283 ? -1.07 1.331 19.156 1 96.38 283 ASN A N 1
ATOM 2270 C CA . ASN A 1 283 ? -0.126 1.686 18.109 1 96.38 283 ASN A CA 1
ATOM 2271 C C . ASN A 1 283 ? -0.51 1.05 16.781 1 96.38 283 ASN A C 1
ATOM 2273 O O . ASN A 1 283 ? -0.276 -0.141 16.562 1 96.38 283 ASN A O 1
ATOM 2277 N N . ILE A 1 284 ? -1.033 1.85 15.852 1 97.06 284 ILE A N 1
ATOM 2278 C CA . ILE A 1 284 ? -1.58 1.355 14.594 1 97.06 284 ILE A CA 1
ATOM 2279 C C . ILE A 1 284 ? -0.469 0.72 13.766 1 97.06 284 ILE A C 1
ATOM 2281 O O . ILE A 1 284 ? -0.734 -0.117 12.898 1 97.06 284 ILE A O 1
ATOM 2285 N N . ARG A 1 285 ? 0.79 1.155 13.883 1 95.62 285 ARG A N 1
ATOM 2286 C CA . ARG A 1 285 ? 1.917 0.63 13.125 1 95.62 285 ARG A CA 1
ATOM 2287 C C . ARG A 1 285 ? 2.436 -0.667 13.734 1 95.62 285 ARG A C 1
ATOM 2289 O O . ARG A 1 285 ? 3.316 -1.317 13.164 1 95.62 285 ARG A O 1
ATOM 2296 N N . GLN A 1 286 ? 1.934 -1.039 14.969 1 95.06 286 GLN A N 1
ATOM 2297 C CA . GLN A 1 286 ? 2.27 -2.279 15.656 1 95.06 286 GLN A CA 1
ATOM 2298 C C . GLN A 1 286 ? 1.02 -2.947 16.234 1 95.06 286 GLN A C 1
ATOM 2300 O O . GLN A 1 286 ? 0.935 -3.189 17.438 1 95.06 286 GLN A O 1
ATOM 2305 N N . LEU A 1 287 ? 0.177 -3.336 15.422 1 94.62 287 LEU A N 1
ATOM 2306 C CA . LEU A 1 287 ? -1.133 -3.85 15.805 1 94.62 287 LEU A CA 1
ATOM 2307 C C . LEU A 1 287 ? -0.998 -5.152 16.578 1 94.62 287 LEU A C 1
ATOM 2309 O O . LEU A 1 287 ? -1.874 -5.496 17.375 1 94.62 287 LEU A O 1
ATOM 2313 N N . HIS A 1 288 ? 0.116 -5.883 16.344 1 90.69 288 HIS A N 1
ATOM 2314 C CA . HIS A 1 288 ? 0.324 -7.164 17 1 90.69 288 HIS A CA 1
ATOM 2315 C C . HIS A 1 288 ? 0.442 -6.992 18.516 1 90.69 288 HIS A C 1
ATOM 2317 O O . HIS A 1 288 ? 0.263 -7.949 19.266 1 90.69 288 HIS A O 1
ATOM 2323 N N . LYS A 1 289 ? 0.666 -5.793 18.953 1 94.31 289 LYS A N 1
ATOM 2324 C CA . LYS A 1 289 ? 0.799 -5.523 20.391 1 94.31 289 LYS A CA 1
ATOM 2325 C C . LYS A 1 289 ? -0.562 -5.273 21.031 1 94.31 289 LYS A C 1
ATOM 2327 O O . LYS A 1 289 ? -0.68 -5.246 22.25 1 94.31 289 LYS A O 1
ATOM 2332 N N . GLY A 1 290 ? -1.592 -5.059 20.234 1 93.94 290 GLY A N 1
ATOM 2333 C CA . GLY A 1 290 ? -2.922 -4.785 20.766 1 93.94 290 GLY A CA 1
ATOM 2334 C C . GLY A 1 290 ? -3.006 -3.48 21.531 1 93.94 290 GLY A C 1
ATOM 2335 O O . GLY A 1 290 ? -2.172 -2.592 21.344 1 93.94 290 GLY A O 1
ATOM 2336 N N . ILE A 1 291 ? -4.16 -3.348 22.219 1 96.06 291 ILE A N 1
ATOM 2337 C CA . ILE A 1 291 ? -4.336 -2.18 23.078 1 96.06 291 ILE A CA 1
ATOM 2338 C C . ILE A 1 291 ? -3.438 -2.299 24.312 1 96.06 291 ILE A C 1
ATOM 2340 O O . ILE A 1 291 ? -3.418 -3.338 24.969 1 96.06 291 ILE A O 1
ATOM 2344 N N . GLN A 1 292 ? -2.652 -1.333 24.484 1 96.06 292 GLN A N 1
ATOM 2345 C CA . GLN A 1 292 ? -1.709 -1.301 25.609 1 96.06 292 GLN A CA 1
ATOM 2346 C C . GLN A 1 292 ? -2.164 -0.322 26.688 1 96.06 292 GLN A C 1
ATOM 2348 O O . GLN A 1 292 ? -3 0.547 26.422 1 96.06 292 GLN A O 1
ATOM 2353 N N . GLU A 1 293 ? -1.647 -0.479 27.859 1 93.62 293 GLU A N 1
ATOM 2354 C CA . GLU A 1 293 ? -1.934 0.408 28.984 1 93.62 293 GLU A CA 1
ATOM 2355 C C . GLU A 1 293 ? -0.675 1.141 29.453 1 93.62 293 GLU A C 1
ATOM 2357 O O . GLU A 1 293 ? 0.351 0.513 29.719 1 93.62 293 GLU A O 1
ATOM 2362 N N . ARG A 1 294 ? -0.766 2.443 29.438 1 91.06 294 ARG A N 1
ATOM 2363 C CA . ARG A 1 294 ? 0.328 3.264 29.938 1 91.06 294 ARG A CA 1
ATOM 2364 C C . ARG A 1 294 ? 0.315 3.307 31.469 1 91.06 294 ARG A C 1
ATOM 2366 O O . ARG A 1 294 ? -0.747 3.219 32.094 1 91.06 294 ARG A O 1
ATOM 2373 N N . ASN A 1 295 ? 1.541 3.355 31.969 1 91.25 295 ASN A N 1
ATOM 2374 C CA . ASN A 1 295 ? 1.639 3.584 33.406 1 91.25 295 ASN A CA 1
ATOM 2375 C C . ASN A 1 295 ? 1.461 5.059 33.75 1 91.25 295 ASN A C 1
ATOM 2377 O O . ASN A 1 295 ? 2.443 5.781 33.938 1 91.25 295 ASN A O 1
ATOM 2381 N N . THR A 1 296 ? 0.264 5.496 33.75 1 89.25 296 THR A N 1
ATOM 2382 C CA . THR A 1 296 ? -0.011 6.906 34 1 89.25 296 THR A CA 1
ATOM 2383 C C . THR A 1 296 ? -1.253 7.07 34.875 1 89.25 296 THR A C 1
ATOM 2385 O O . THR A 1 296 ? -2.107 6.184 34.906 1 89.25 296 THR A O 1
ATOM 2388 N N . LYS A 1 297 ? -1.281 8.109 35.656 1 88.81 297 LYS A N 1
ATOM 2389 C CA . LYS A 1 297 ? -2.449 8.461 36.469 1 88.81 297 LYS A CA 1
ATOM 2390 C C . LYS A 1 297 ? -3.416 9.336 35.688 1 88.81 297 LYS A C 1
ATOM 2392 O O . LYS A 1 297 ? -4.559 9.539 36.094 1 88.81 297 LYS A O 1
ATOM 2397 N N . LYS A 1 298 ? -2.941 9.773 34.531 1 86.5 298 LYS A N 1
ATOM 2398 C CA . LYS A 1 298 ? -3.779 10.617 33.688 1 86.5 298 LYS A CA 1
ATOM 2399 C C . LYS A 1 298 ? -4.84 9.789 32.969 1 86.5 298 LYS A C 1
ATOM 2401 O O . LYS A 1 298 ? -4.535 8.734 32.406 1 86.5 298 LYS A O 1
ATOM 2406 N N . VAL A 1 299 ? -6.109 10.25 33.156 1 87 299 VAL A N 1
ATOM 2407 C CA . VAL A 1 299 ? -7.211 9.531 32.5 1 87 299 VAL A CA 1
ATOM 2408 C C . VAL A 1 299 ? -7.895 10.438 31.484 1 87 299 VAL A C 1
ATOM 2410 O O . VAL A 1 299 ? -8.102 11.625 31.734 1 87 299 VAL A O 1
ATOM 2413 N N . GLY A 1 300 ? -8.039 9.93 30.344 1 87.12 300 GLY A N 1
ATOM 2414 C CA . GLY A 1 300 ? -8.812 10.633 29.328 1 87.12 300 GLY A CA 1
ATOM 2415 C C . GLY A 1 300 ? -7.949 11.305 28.281 1 87.12 300 GLY A C 1
ATOM 2416 O O . GLY A 1 300 ? -6.734 11.422 28.453 1 87.12 300 GLY A O 1
ATOM 2417 N N . GLY A 1 301 ? -8.594 11.586 27.188 1 88.81 301 GLY A N 1
ATOM 2418 C CA . GLY A 1 301 ? -7.957 12.336 26.109 1 88.81 301 GLY A CA 1
ATOM 2419 C C . GLY A 1 301 ? -7.215 11.453 25.125 1 88.81 301 GLY A C 1
ATOM 2420 O O . GLY A 1 301 ? -6.898 10.305 25.438 1 88.81 301 GLY A O 1
ATOM 2421 N N . ASN A 1 302 ? -6.996 11.922 24.031 1 92.06 302 ASN A N 1
ATOM 2422 C CA . ASN A 1 302 ? -6.242 11.344 22.922 1 92.06 302 ASN A CA 1
ATOM 2423 C C . ASN A 1 302 ? -5.898 12.398 21.859 1 92.06 302 ASN A C 1
ATOM 2425 O O . ASN A 1 302 ? -6.77 13.148 21.422 1 92.06 302 ASN A O 1
ATOM 2429 N N . LEU A 1 303 ? -4.652 12.453 21.562 1 93.38 303 LEU A N 1
ATOM 2430 C CA . LEU A 1 303 ? -4.219 13.438 20.578 1 93.38 303 LEU A CA 1
ATOM 2431 C C . LEU A 1 303 ? -4.445 12.93 19.172 1 93.38 303 LEU A C 1
ATOM 2433 O O . LEU A 1 303 ? -4.426 13.711 18.203 1 93.38 303 LEU A O 1
ATOM 2437 N N . HIS A 1 304 ? -4.625 11.641 19.062 1 97.44 304 HIS A N 1
ATOM 2438 C CA . HIS A 1 304 ? -4.742 11.047 17.734 1 97.44 304 HIS A CA 1
ATOM 2439 C C . HIS A 1 304 ? -5.98 11.555 17 1 97.44 304 HIS A C 1
ATOM 2441 O O . HIS A 1 304 ? -7.023 11.773 17.625 1 97.44 304 HIS A O 1
ATOM 2447 N N . CYS A 1 305 ? -5.871 11.789 15.75 1 98.5 305 CYS A N 1
ATOM 2448 C CA . CYS A 1 305 ? -6.961 12.352 14.961 1 98.5 305 CYS A CA 1
ATOM 2449 C C . CYS A 1 305 ? -6.652 12.258 13.469 1 98.5 305 CYS A C 1
ATOM 2451 O O . CYS A 1 305 ? -5.543 11.891 13.086 1 98.5 305 CYS A O 1
ATOM 2453 N N . ILE A 1 306 ? -7.641 12.469 12.688 1 98.88 306 ILE A N 1
ATOM 2454 C CA . ILE A 1 306 ? -7.48 12.703 11.258 1 98.88 306 ILE A CA 1
ATOM 2455 C C . ILE A 1 306 ? -7.805 14.156 10.93 1 98.88 306 ILE A C 1
ATOM 2457 O O . ILE A 1 306 ? -8.906 14.633 11.219 1 98.88 306 ILE A O 1
ATOM 2461 N N . MET A 1 307 ? -6.828 14.812 10.383 1 98.88 307 MET A N 1
ATOM 2462 C CA . MET A 1 307 ? -6.988 16.203 9.961 1 98.88 307 MET A CA 1
ATOM 2463 C C . MET A 1 307 ? -7.199 16.297 8.453 1 98.88 307 MET A C 1
ATOM 2465 O O . MET A 1 307 ? -6.613 15.516 7.691 1 98.88 307 MET A O 1
ATOM 2469 N N . ALA A 1 308 ? -8.016 17.266 8.047 1 98.81 308 ALA A N 1
ATOM 2470 C CA . ALA A 1 308 ? -8.25 17.531 6.629 1 98.81 308 ALA A CA 1
ATOM 2471 C C . ALA A 1 308 ? -7.68 18.891 6.223 1 98.81 308 ALA A C 1
ATOM 2473 O O . ALA A 1 308 ? -7.777 19.859 6.977 1 98.81 308 ALA A O 1
ATOM 2474 N N . PHE A 1 309 ? -7 18.922 5.164 1 98.88 309 PHE A N 1
ATOM 2475 C CA . PHE A 1 309 ? -6.516 20.125 4.492 1 98.88 309 PHE A CA 1
ATOM 2476 C C . PHE A 1 309 ? -7.168 20.281 3.123 1 98.88 309 PHE A C 1
ATOM 2478 O O . PHE A 1 309 ? -7.113 19.359 2.295 1 98.88 309 PHE A O 1
ATOM 2485 N N . GLN A 1 310 ? -7.793 21.391 2.867 1 98.31 310 GLN A N 1
ATOM 2486 C CA . GLN A 1 310 ? -8.672 21.484 1.706 1 98.31 310 GLN A CA 1
ATOM 2487 C C . GLN A 1 310 ? -8.492 22.812 0.987 1 98.31 310 GLN A C 1
ATOM 2489 O O . GLN A 1 310 ? -8.359 23.859 1.629 1 98.31 310 GLN A O 1
ATOM 2494 N N . ARG A 1 311 ? -8.43 22.766 -0.334 1 97.25 311 ARG A N 1
ATOM 2495 C CA . ARG A 1 311 ? -8.453 23.984 -1.151 1 97.25 311 ARG A CA 1
ATOM 2496 C C . ARG A 1 311 ? -9.805 24.688 -1.048 1 97.25 311 ARG A C 1
ATOM 2498 O O . ARG A 1 311 ? -10.852 24.047 -1.176 1 97.25 311 ARG A O 1
ATOM 2505 N N . SER A 1 312 ? -9.719 25.953 -0.831 1 92.25 312 SER A N 1
ATOM 2506 C CA . SER A 1 312 ? -10.961 26.719 -0.819 1 92.25 312 SER A CA 1
ATOM 2507 C C . SER A 1 312 ? -11.547 26.844 -2.223 1 92.25 312 SER A C 1
ATOM 2509 O O . SER A 1 312 ? -10.805 26.984 -3.199 1 92.25 312 SER A O 1
ATOM 2511 N N . LYS A 1 313 ? -12.828 26.734 -2.344 1 84.38 313 LYS A N 1
ATOM 2512 C CA . LYS A 1 313 ? -13.492 26.875 -3.637 1 84.38 313 LYS A CA 1
ATOM 2513 C C . LYS A 1 313 ? -13.266 28.266 -4.223 1 84.38 313 LYS A C 1
ATOM 2515 O O . LYS A 1 313 ? -13.109 28.406 -5.438 1 84.38 313 LYS A O 1
ATOM 2520 N N . TRP A 1 314 ? -13.266 29.297 -3.346 1 74.69 314 TRP A N 1
ATOM 2521 C CA . TRP A 1 314 ? -13.039 30.672 -3.785 1 74.69 314 TRP A CA 1
ATOM 2522 C C . TRP A 1 314 ? -11.594 31.094 -3.533 1 74.69 314 TRP A C 1
ATOM 2524 O O . TRP A 1 314 ? -11.109 31.016 -2.402 1 74.69 314 TRP A O 1
ATOM 2534 N N . GLN A 1 315 ? -10.789 31.328 -4.68 1 70.88 315 GLN A N 1
ATOM 2535 C CA . GLN A 1 315 ? -9.383 31.688 -4.52 1 70.88 315 GLN A CA 1
ATOM 2536 C C . GLN A 1 315 ? -9.172 33.188 -4.684 1 70.88 315 GLN A C 1
ATOM 2538 O O . GLN A 1 315 ? -8.031 33.656 -4.758 1 70.88 315 GLN A O 1
ATOM 2543 N N . GLY A 1 316 ? -10.078 33.938 -4.441 1 64.31 316 GLY A N 1
ATOM 2544 C CA . GLY A 1 316 ? -9.984 35.375 -4.566 1 64.31 316 GLY A CA 1
ATOM 2545 C C . GLY A 1 316 ? -9.891 35.844 -6.004 1 64.31 316 GLY A C 1
ATOM 2546 O O . GLY A 1 316 ? -9.711 35.031 -6.918 1 64.31 316 GLY A O 1
ATOM 2547 N N . ARG A 1 317 ? -10.383 37.094 -6.367 1 48.53 317 ARG A N 1
ATOM 2548 C CA . ARG A 1 317 ? -10.312 37.75 -7.672 1 48.53 317 ARG A CA 1
ATOM 2549 C C . ARG A 1 317 ? -8.875 37.875 -8.148 1 48.53 317 ARG A C 1
ATOM 2551 O O . ARG A 1 317 ? -7.988 38.25 -7.371 1 48.53 317 ARG A O 1
ATOM 2558 N N . GLY A 1 318 ? -8.367 36.906 -8.961 1 39.09 318 GLY A N 1
ATOM 2559 C CA . GLY A 1 318 ? -7.148 37.25 -9.664 1 39.09 318 GLY A CA 1
ATOM 2560 C C . GLY A 1 318 ? -7.125 38.719 -10.102 1 39.09 318 GLY A C 1
ATOM 2561 O O . GLY A 1 318 ? -8.172 39.344 -10.266 1 39.09 318 GLY A O 1
ATOM 2562 N N . PRO B 1 1 ? -74.312 -13.016 23.547 1 21.83 1 PRO B N 1
ATOM 2563 C CA . PRO B 1 1 ? -74.75 -12.203 22.375 1 21.83 1 PRO B CA 1
ATOM 2564 C C . PRO B 1 1 ? -74.125 -10.812 22.406 1 21.83 1 PRO B C 1
ATOM 2566 O O . PRO B 1 1 ? -74.5 -9.953 21.594 1 21.83 1 PRO B O 1
ATOM 2569 N N . THR B 1 2 ? -73.438 -10.531 23.547 1 20.28 2 THR B N 1
ATOM 2570 C CA . THR B 1 2 ? -73.062 -9.188 23.938 1 20.28 2 THR B CA 1
ATOM 2571 C C . THR B 1 2 ? -72.062 -8.578 22.922 1 20.28 2 THR B C 1
ATOM 2573 O O . THR B 1 2 ? -71 -9.141 22.641 1 20.28 2 THR B O 1
ATOM 2576 N N . LYS B 1 3 ? -72.688 -7.668 22.078 1 21.94 3 LYS B N 1
ATOM 2577 C CA . LYS B 1 3 ? -72.438 -6.941 20.828 1 21.94 3 LYS B CA 1
ATOM 2578 C C . LYS B 1 3 ? -71.25 -5.992 20.938 1 21.94 3 LYS B C 1
ATOM 2580 O O . LYS B 1 3 ? -71.312 -5.043 21.734 1 21.94 3 LYS B O 1
ATOM 2585 N N . GLU B 1 4 ? -70.062 -6.578 20.891 1 22.69 4 GLU B N 1
ATOM 2586 C CA . GLU B 1 4 ? -68.75 -5.992 21.203 1 22.69 4 GLU B CA 1
ATOM 2587 C C . GLU B 1 4 ? -68.5 -4.746 20.359 1 22.69 4 GLU B C 1
ATOM 2589 O O . GLU B 1 4 ? -68.562 -4.789 19.141 1 22.69 4 GLU B O 1
ATOM 2594 N N . ASN B 1 5 ? -68.875 -3.605 20.984 1 24 5 ASN B N 1
ATOM 2595 C CA . ASN B 1 5 ? -68.875 -2.236 20.469 1 24 5 ASN B CA 1
ATOM 2596 C C . ASN B 1 5 ? -67.625 -1.88 19.703 1 24 5 ASN B C 1
ATOM 2598 O O . ASN B 1 5 ? -66.5 -2.162 20.172 1 24 5 ASN B O 1
ATOM 2602 N N . VAL B 1 6 ? -67.75 -1.72 18.375 1 26.81 6 VAL B N 1
ATOM 2603 C CA . VAL B 1 6 ? -66.938 -1.436 17.203 1 26.81 6 VAL B CA 1
ATOM 2604 C C . VAL B 1 6 ? -66.312 -0.04 17.328 1 26.81 6 VAL B C 1
ATOM 2606 O O . VAL B 1 6 ? -67 0.963 17.125 1 26.81 6 VAL B O 1
ATOM 2609 N N . VAL B 1 7 ? -65.812 0.277 18.609 1 24.05 7 VAL B N 1
ATOM 2610 C CA . VAL B 1 7 ? -65.5 1.688 18.734 1 24.05 7 VAL B CA 1
ATOM 2611 C C . VAL B 1 7 ? -64.562 2.092 17.594 1 24.05 7 VAL B C 1
ATOM 2613 O O . VAL B 1 7 ? -63.531 1.43 17.328 1 24.05 7 VAL B O 1
ATOM 2616 N N . ARG B 1 8 ? -65.062 2.75 16.609 1 22.8 8 ARG B N 1
ATOM 2617 C CA . ARG B 1 8 ? -64.625 3.291 15.344 1 22.8 8 ARG B CA 1
ATOM 2618 C C . ARG B 1 8 ? -63.531 4.348 15.57 1 22.8 8 ARG B C 1
ATOM 2620 O O . ARG B 1 8 ? -63.844 5.449 16.031 1 22.8 8 ARG B O 1
ATOM 2627 N N . TYR B 1 9 ? -62.562 4.078 16.453 1 22.8 9 TYR B N 1
ATOM 2628 C CA . TYR B 1 9 ? -61.656 5.168 16.812 1 22.8 9 TYR B CA 1
ATOM 2629 C C . TYR B 1 9 ? -61.125 5.855 15.555 1 22.8 9 TYR B C 1
ATOM 2631 O O . TYR B 1 9 ? -60.562 5.199 14.664 1 22.8 9 TYR B O 1
ATOM 2639 N N . SER B 1 10 ? -61.844 6.844 15.102 1 23.92 10 SER B N 1
ATOM 2640 C CA . SER B 1 10 ? -61.688 7.77 13.984 1 23.92 10 SER B CA 1
ATOM 2641 C C . SER B 1 10 ? -60.312 8.469 14.039 1 23.92 10 SER B C 1
ATOM 2643 O O . SER B 1 10 ? -60.156 9.523 13.438 1 23.92 10 SER B O 1
ATOM 2645 N N . SER B 1 11 ? -59.375 7.934 14.797 1 23.3 11 SER B N 1
ATOM 2646 C CA . SER B 1 11 ? -58.312 8.852 15.242 1 23.3 11 SER B CA 1
ATOM 2647 C C . SER B 1 11 ? -57.562 9.422 14.047 1 23.3 11 SER B C 1
ATOM 2649 O O . SER B 1 11 ? -56.469 8.938 13.711 1 23.3 11 SER B O 1
ATOM 2651 N N . GLU B 1 12 ? -58.219 9.891 12.992 1 24 12 GLU B N 1
ATOM 2652 C CA . GLU B 1 12 ? -57.469 10.211 11.781 1 24 12 GLU B CA 1
ATOM 2653 C C . GLU B 1 12 ? -56.562 11.414 12 1 24 12 GLU B C 1
ATOM 2655 O O . GLU B 1 12 ? -55.938 11.914 11.055 1 24 12 GLU B O 1
ATOM 2660 N N . GLU B 1 13 ? -56.5 12.016 13.195 1 22.56 13 GLU B N 1
ATOM 2661 C CA . GLU B 1 13 ? -55.969 13.367 13.031 1 22.56 13 GLU B CA 1
ATOM 2662 C C . GLU B 1 13 ? -54.656 13.344 12.25 1 22.56 13 GLU B C 1
ATOM 2664 O O . GLU B 1 13 ? -53.781 12.539 12.539 1 22.56 13 GLU B O 1
ATOM 2669 N N . LYS B 1 14 ? -54.719 13.891 11.031 1 25.47 14 LYS B N 1
ATOM 2670 C CA . LYS B 1 14 ? -53.75 14.219 9.992 1 25.47 14 LYS B CA 1
ATOM 2671 C C . LYS B 1 14 ? -52.594 15.062 10.562 1 25.47 14 LYS B C 1
ATOM 2673 O O . LYS B 1 14 ? -52.75 16.266 10.781 1 25.47 14 LYS B O 1
ATOM 2678 N N . SER B 1 15 ? -52.062 14.766 11.82 1 22.48 15 SER B N 1
ATOM 2679 C CA . SER B 1 15 ? -51.062 15.672 12.359 1 22.48 15 SER B CA 1
ATOM 2680 C C . SER B 1 15 ? -49.969 15.961 11.328 1 22.48 15 SER B C 1
ATOM 2682 O O . SER B 1 15 ? -49.406 15.039 10.742 1 22.48 15 SER B O 1
ATOM 2684 N N . THR B 1 16 ? -50.156 17.078 10.562 1 26.58 16 THR B N 1
ATOM 2685 C CA . THR B 1 16 ? -49.219 17.766 9.688 1 26.58 16 THR B CA 1
ATOM 2686 C C . THR B 1 16 ? -47.844 17.891 10.344 1 26.58 16 THR B C 1
ATOM 2688 O O . THR B 1 16 ? -47.688 18.672 11.289 1 26.58 16 THR B O 1
ATOM 2691 N N . ASN B 1 17 ? -47.281 16.844 10.867 1 23.36 17 ASN B N 1
ATOM 2692 C CA . ASN B 1 17 ? -45.969 16.953 11.477 1 23.36 17 ASN B CA 1
ATOM 2693 C C . ASN B 1 17 ? -44.938 17.594 10.523 1 23.36 17 ASN B C 1
ATOM 2695 O O . ASN B 1 17 ? -44.625 17.016 9.477 1 23.36 17 ASN B O 1
ATOM 2699 N N . ASP B 1 18 ? -45.094 18.922 10.375 1 25.28 18 ASP B N 1
ATOM 2700 C CA . ASP B 1 18 ? -44.031 19.75 9.797 1 25.28 18 ASP B CA 1
ATOM 2701 C C . ASP B 1 18 ? -42.656 19.25 10.227 1 25.28 18 ASP B C 1
ATOM 2703 O O . ASP B 1 18 ? -42.344 19.234 11.422 1 25.28 18 ASP B O 1
ATOM 2707 N N . SER B 1 19 ? -42.312 18.172 9.711 1 25.77 19 SER B N 1
ATOM 2708 C CA . SER B 1 19 ? -40.969 17.656 9.922 1 25.77 19 SER B CA 1
ATOM 2709 C C . SER B 1 19 ? -39.906 18.766 9.758 1 25.77 19 SER B C 1
ATOM 2711 O O . SER B 1 19 ? -39.75 19.312 8.664 1 25.77 19 SER B O 1
ATOM 2713 N N . LYS B 1 20 ? -39.875 19.688 10.734 1 24.86 20 LYS B N 1
ATOM 2714 C CA . LYS B 1 20 ? -38.688 20.547 10.812 1 24.86 20 LYS B CA 1
ATOM 2715 C C . LYS B 1 20 ? -37.406 19.766 10.5 1 24.86 20 LYS B C 1
ATOM 2717 O O . LYS B 1 20 ? -37.062 18.828 11.219 1 24.86 20 LYS B O 1
ATOM 2722 N N . ARG B 1 21 ? -37.219 19.594 9.266 1 25.19 21 ARG B N 1
ATOM 2723 C CA . ARG B 1 21 ? -35.906 19.203 8.773 1 25.19 21 ARG B CA 1
ATOM 2724 C C . ARG B 1 21 ? -34.781 19.875 9.594 1 25.19 21 ARG B C 1
ATOM 2726 O O . ARG B 1 21 ? -34.688 21.094 9.609 1 25.19 21 ARG B O 1
ATOM 2733 N N . LEU B 1 22 ? -34.656 19.422 10.805 1 24.05 22 LEU B N 1
ATOM 2734 C CA . LEU B 1 22 ? -33.438 19.844 11.477 1 24.05 22 LEU B CA 1
ATOM 2735 C C . LEU B 1 22 ? -32.25 19.828 10.516 1 24.05 22 LEU B C 1
ATOM 2737 O O . LEU B 1 22 ? -31.859 18.766 10.047 1 24.05 22 LEU B O 1
ATOM 2741 N N . SER B 1 23 ? -32.312 20.781 9.586 1 23.11 23 SER B N 1
ATOM 2742 C CA . SER B 1 23 ? -31.062 21.062 8.867 1 23.11 23 SER B CA 1
ATOM 2743 C C . SER B 1 23 ? -29.844 20.969 9.789 1 23.11 23 SER B C 1
ATOM 2745 O O . SER B 1 23 ? -29.766 21.688 10.789 1 23.11 23 SER B O 1
ATOM 2747 N N . SER B 1 24 ? -29.609 19.781 10.203 1 24.84 24 SER B N 1
ATOM 2748 C CA . SER B 1 24 ? -28.312 19.594 10.867 1 24.84 24 SER B CA 1
ATOM 2749 C C . SER B 1 24 ? -27.219 20.375 10.164 1 24.84 24 SER B C 1
ATOM 2751 O O . SER B 1 24 ? -26.781 20.016 9.07 1 24.84 24 SER B O 1
ATOM 2753 N N . LYS B 1 25 ? -27.406 21.703 10.109 1 26.55 25 LYS B N 1
ATOM 2754 C CA . LYS B 1 25 ? -26.266 22.531 9.719 1 26.55 25 LYS B CA 1
ATOM 2755 C C . LYS B 1 25 ? -24.969 22 10.328 1 26.55 25 LYS B C 1
ATOM 2757 O O . LYS B 1 25 ? -24.859 21.859 11.547 1 26.55 25 LYS B O 1
ATOM 2762 N N . SER B 1 26 ? -24.375 21.141 9.688 1 26.36 26 SER B N 1
ATOM 2763 C CA . SER B 1 26 ? -22.984 20.766 9.945 1 26.36 26 SER B CA 1
ATOM 2764 C C . SER B 1 26 ? -22.141 21.969 10.352 1 26.36 26 SER B C 1
ATOM 2766 O O . SER B 1 26 ? -22.062 22.938 9.609 1 26.36 26 SER B O 1
ATOM 2768 N N . CYS B 1 27 ? -22.281 22.469 11.531 1 24.52 27 CYS B N 1
ATOM 2769 C CA . CYS B 1 27 ? -21.359 23.484 12.047 1 24.52 27 CYS B CA 1
ATOM 2770 C C . CYS B 1 27 ? -19.922 23.172 11.656 1 24.52 27 CYS B C 1
ATOM 2772 O O . CYS B 1 27 ? -19.297 22.281 12.242 1 24.52 27 CYS B O 1
ATOM 2774 N N . ALA B 1 28 ? -19.688 23.031 10.406 1 27.61 28 ALA B N 1
ATOM 2775 C CA . ALA B 1 28 ? -18.266 23.094 10.07 1 27.61 28 ALA B CA 1
ATOM 2776 C C . ALA B 1 28 ? -17.594 24.266 10.789 1 27.61 28 ALA B C 1
ATOM 2778 O O . ALA B 1 28 ? -17.953 25.422 10.586 1 27.61 28 ALA B O 1
ATOM 2779 N N . TRP B 1 29 ? -17.5 24.219 12.023 1 26.09 29 TRP B N 1
ATOM 2780 C CA . TRP B 1 29 ? -16.766 25.281 12.672 1 26.09 29 TRP B CA 1
ATOM 2781 C C . TRP B 1 29 ? -15.539 25.672 11.852 1 26.09 29 TRP B C 1
ATOM 2783 O O . TRP B 1 29 ? -14.719 24.828 11.508 1 26.09 29 TRP B O 1
ATOM 2793 N N . GLU B 1 30 ? -15.711 26.453 10.836 1 31.12 30 GLU B N 1
ATOM 2794 C CA . GLU B 1 30 ? -14.508 27.188 10.43 1 31.12 30 GLU B CA 1
ATOM 2795 C C . GLU B 1 30 ? -13.742 27.688 11.648 1 31.12 30 GLU B C 1
ATOM 2797 O O . GLU B 1 30 ? -14.297 28.406 12.484 1 31.12 30 GLU B O 1
ATOM 2802 N N . ILE B 1 31 ? -13.109 26.906 12.352 1 31.64 31 ILE B N 1
ATOM 2803 C CA . ILE B 1 31 ? -12.297 27.516 13.398 1 31.64 31 ILE B CA 1
ATOM 2804 C C . ILE B 1 31 ? -11.711 28.828 12.898 1 31.64 31 ILE B C 1
ATOM 2806 O O . ILE B 1 31 ? -10.93 28.844 11.945 1 31.64 31 ILE B O 1
ATOM 2810 N N . SER B 1 32 ? -12.57 29.797 12.797 1 33.38 32 SER B N 1
ATOM 2811 C CA . SER B 1 32 ? -11.891 31.094 12.711 1 33.38 32 SER B CA 1
ATOM 2812 C C . SER B 1 32 ? -10.742 31.188 13.703 1 33.38 32 SER B C 1
ATOM 2814 O O . SER B 1 32 ? -10.953 31.078 14.914 1 33.38 32 SER B O 1
ATOM 2816 N N . LEU B 1 33 ? -9.57 30.625 13.383 1 32.09 33 LEU B N 1
ATOM 2817 C CA . LEU B 1 33 ? -8.344 30.812 14.148 1 32.09 33 LEU B CA 1
ATOM 2818 C C . LEU B 1 33 ? -8.242 32.25 14.68 1 32.09 33 LEU B C 1
ATOM 2820 O O . LEU B 1 33 ? -7.203 32.625 15.203 1 32.09 33 LEU B O 1
ATOM 2824 N N . ASP B 1 34 ? -9.266 33.094 14.461 1 30.45 34 ASP B N 1
ATOM 2825 C CA . ASP B 1 34 ? -9.125 34.438 15.039 1 30.45 34 ASP B CA 1
ATOM 2826 C C . ASP B 1 34 ? -9.125 34.375 16.562 1 30.45 34 ASP B C 1
ATOM 2828 O O . ASP B 1 34 ? -8.656 35.312 17.234 1 30.45 34 ASP B O 1
ATOM 2832 N N . GLY B 1 35 ? -9.961 33.562 17.188 1 32.25 35 GLY B N 1
ATOM 2833 C CA . GLY B 1 35 ? -10.133 33.688 18.625 1 32.25 35 GLY B CA 1
ATOM 2834 C C . GLY B 1 35 ? -8.977 33.125 19.422 1 32.25 35 GLY B C 1
ATOM 2835 O O . GLY B 1 35 ? -9.078 32.969 20.641 1 32.25 35 GLY B O 1
ATOM 2836 N N . PHE B 1 36 ? -8.211 32.25 18.875 1 32.12 36 PHE B N 1
ATOM 2837 C CA . PHE B 1 36 ? -7.109 31.844 19.734 1 32.12 36 PHE B CA 1
ATOM 2838 C C . PHE B 1 36 ? -6.293 33.062 20.172 1 32.12 36 PHE B C 1
ATOM 2840 O O . PHE B 1 36 ? -5.352 33.469 19.484 1 32.12 36 PHE B O 1
ATOM 2847 N N . THR B 1 37 ? -6.969 34 20.578 1 27.17 37 THR B N 1
ATOM 2848 C CA . THR B 1 37 ? -6.148 35 21.281 1 27.17 37 THR B CA 1
ATOM 2849 C C . THR B 1 37 ? -5.426 34.344 22.469 1 27.17 37 THR B C 1
ATOM 2851 O O . THR B 1 37 ? -6.051 33.969 23.453 1 27.17 37 THR B O 1
ATOM 2854 N N . VAL B 1 38 ? -4.609 33.344 22.281 1 29.62 38 VAL B N 1
ATOM 2855 C CA . VAL B 1 38 ? -3.756 33.031 23.422 1 29.62 38 VAL B CA 1
ATOM 2856 C C . VAL B 1 38 ? -3.332 34.312 24.109 1 29.62 38 VAL B C 1
ATOM 2858 O O . VAL B 1 38 ? -3.008 35.312 23.453 1 29.62 38 VAL B O 1
ATOM 2861 N N . PRO B 1 39 ? -3.793 34.562 25.25 1 31.28 39 PRO B N 1
ATOM 2862 C CA . PRO B 1 39 ? -3.035 35.625 25.938 1 31.28 39 PRO B CA 1
ATOM 2863 C C . PRO B 1 39 ? -1.532 35.531 25.672 1 31.28 39 PRO B C 1
ATOM 2865 O O . PRO B 1 39 ? -1.014 34.438 25.422 1 31.28 39 PRO B O 1
ATOM 2868 N N . LYS B 1 40 ? -0.916 36.531 25.234 1 32.5 40 LYS B N 1
ATOM 2869 C CA . LYS B 1 40 ? 0.493 36.844 25.016 1 32.5 40 LYS B CA 1
ATOM 2870 C C . LYS B 1 40 ? 1.37 36.219 26.094 1 32.5 40 LYS B C 1
ATOM 2872 O O . LYS B 1 40 ? 1.788 36.906 27.031 1 32.5 40 LYS B O 1
ATOM 2877 N N . LYS B 1 41 ? 0.923 35.156 26.766 1 32.62 41 LYS B N 1
ATOM 2878 C CA . LYS B 1 41 ? 2.135 34.875 27.531 1 32.62 41 LYS B CA 1
ATOM 2879 C C . LYS B 1 41 ? 3.312 34.562 26.625 1 32.62 41 LYS B C 1
ATOM 2881 O O . LYS B 1 41 ? 3.207 33.688 25.75 1 32.62 41 LYS B O 1
ATOM 2886 N N . LYS B 1 42 ? 4.254 35.312 26.406 1 32.72 42 LYS B N 1
ATOM 2887 C CA . LYS B 1 42 ? 5.59 35.344 25.812 1 32.72 42 LYS B CA 1
ATOM 2888 C C . LYS B 1 42 ? 6.316 34 26.047 1 32.72 42 LYS B C 1
ATOM 2890 O O . LYS B 1 42 ? 6.988 33.844 27.062 1 32.72 42 LYS B O 1
ATOM 2895 N N . LYS B 1 43 ? 5.648 32.906 26.031 1 33.5 43 LYS B N 1
ATOM 2896 C CA . LYS B 1 43 ? 6.684 31.891 26.219 1 33.5 43 LYS B CA 1
ATOM 2897 C C . LYS B 1 43 ? 7.746 31.969 25.141 1 33.5 43 LYS B C 1
ATOM 2899 O O . LYS B 1 43 ? 7.43 31.922 23.938 1 33.5 43 LYS B O 1
ATOM 2904 N N . LYS B 1 44 ? 9.008 32.375 25.344 1 31.48 44 LYS B N 1
ATOM 2905 C CA . LYS B 1 44 ? 10.273 32.531 24.641 1 31.48 44 LYS B CA 1
ATOM 2906 C C . LYS B 1 44 ? 10.617 31.266 23.844 1 31.48 44 LYS B C 1
ATOM 2908 O O . LYS B 1 44 ? 10.586 30.156 24.375 1 31.48 44 LYS B O 1
ATOM 2913 N N . ILE B 1 45 ? 10.242 31.109 22.703 1 35.81 45 ILE B N 1
ATOM 2914 C CA . ILE B 1 45 ? 11.016 30.172 21.891 1 35.81 45 ILE B CA 1
ATOM 2915 C C . ILE B 1 45 ? 12.453 30.125 22.391 1 35.81 45 ILE B C 1
ATOM 2917 O O . ILE B 1 45 ? 13.062 31.172 22.672 1 35.81 45 ILE B O 1
ATOM 2921 N N . PRO B 1 46 ? 12.891 29.141 23.094 1 33.31 46 PRO B N 1
ATOM 2922 C CA . PRO B 1 46 ? 14.25 29.328 23.625 1 33.31 46 PRO B CA 1
ATOM 2923 C C . PRO B 1 46 ? 15.148 30.109 22.656 1 33.31 46 PRO B C 1
ATOM 2925 O O . PRO B 1 46 ? 15.047 29.922 21.438 1 33.31 46 PRO B O 1
ATOM 2928 N N . LYS B 1 47 ? 15.727 31.328 22.938 1 35.28 47 LYS B N 1
ATOM 2929 C CA . LYS B 1 47 ? 16.609 32.344 22.375 1 35.28 47 LYS B CA 1
ATOM 2930 C C . LYS B 1 47 ? 17.672 31.703 21.469 1 35.28 47 LYS B C 1
ATOM 2932 O O . LYS B 1 47 ? 18.359 32.406 20.734 1 35.28 47 LYS B O 1
ATOM 2937 N N . GLN B 1 48 ? 18.078 30.438 21.797 1 37.97 48 GLN B N 1
ATOM 2938 C CA . GLN B 1 48 ? 19.344 30 21.203 1 37.97 48 GLN B CA 1
ATOM 2939 C C . GLN B 1 48 ? 19.203 29.781 19.688 1 37.97 48 GLN B C 1
ATOM 2941 O O . GLN B 1 48 ? 20.188 29.703 18.969 1 37.97 48 GLN B O 1
ATOM 2946 N N . PHE B 1 49 ? 17.953 29.234 19.203 1 37.25 49 PHE B N 1
ATOM 2947 C CA . PHE B 1 49 ? 18.031 29 17.766 1 37.25 49 PHE B CA 1
ATOM 2948 C C . PHE B 1 49 ? 17.562 30.219 16.984 1 37.25 49 PHE B C 1
ATOM 2950 O O . PHE B 1 49 ? 17.469 30.172 15.758 1 37.25 49 PHE B O 1
ATOM 2957 N N . ILE B 1 50 ? 16.656 31.109 17.562 1 33.94 50 ILE B N 1
ATOM 2958 C CA . ILE B 1 50 ? 16.438 32.344 16.844 1 33.94 50 ILE B CA 1
ATOM 2959 C C . ILE B 1 50 ? 17.641 33.281 17 1 33.94 50 ILE B C 1
ATOM 2961 O O . ILE B 1 50 ? 18.016 33.625 18.125 1 33.94 50 ILE B O 1
ATOM 2965 N N . SER B 1 51 ? 18.656 33.281 16.219 1 33.38 51 SER B N 1
ATOM 2966 C CA . SER B 1 51 ? 19.703 34.281 16.297 1 33.38 51 SER B CA 1
ATOM 2967 C C . SER B 1 51 ? 19.125 35.625 16.734 1 33.38 51 SER B C 1
ATOM 2969 O O . SER B 1 51 ? 18 35.969 16.359 1 33.38 51 SER B O 1
ATOM 2971 N N . LYS B 1 52 ? 19.562 36.188 17.828 1 30.38 52 LYS B N 1
ATOM 2972 C CA . LYS B 1 52 ? 19.438 37.562 18.281 1 30.38 52 LYS B CA 1
ATOM 2973 C C . LYS B 1 52 ? 19.469 38.531 17.109 1 30.38 52 LYS B C 1
ATOM 2975 O O . LYS B 1 52 ? 20.5 38.688 16.438 1 30.38 52 LYS B O 1
ATOM 2980 N N . SER B 1 53 ? 18.422 38.781 16.391 1 30.05 53 SER B N 1
ATOM 2981 C CA . SER B 1 53 ? 18.469 40 15.594 1 30.05 53 SER B CA 1
ATOM 2982 C C . SER B 1 53 ? 18.984 41.188 16.406 1 30.05 53 SER B C 1
ATOM 2984 O O . SER B 1 53 ? 18.359 41.594 17.391 1 30.05 53 SER B O 1
ATOM 2986 N N . SER B 1 54 ? 20.219 41.281 16.656 1 29.33 54 SER B N 1
ATOM 2987 C CA . SER B 1 54 ? 20.641 42.625 16.969 1 29.33 54 SER B CA 1
ATOM 2988 C C . SER B 1 54 ? 19.938 43.656 16.078 1 29.33 54 SER B C 1
ATOM 2990 O O . SER B 1 54 ? 19.688 43.375 14.898 1 29.33 54 SER B O 1
ATOM 2992 N N . LYS B 1 55 ? 19.281 44.719 16.5 1 34.41 55 LYS B N 1
ATOM 2993 C CA . LYS B 1 55 ? 18.688 45.969 15.992 1 34.41 55 LYS B CA 1
ATOM 2994 C C . LYS B 1 55 ? 19.484 46.469 14.789 1 34.41 55 LYS B C 1
ATOM 2996 O O . LYS B 1 55 ? 19.328 47.656 14.398 1 34.41 55 LYS B O 1
ATOM 3001 N N . MET B 1 56 ? 20.781 45.906 14.469 1 32.16 56 MET B N 1
ATOM 3002 C CA . MET B 1 56 ? 21.297 46.688 13.359 1 32.16 56 MET B CA 1
ATOM 3003 C C . MET B 1 56 ? 20.484 46.469 12.094 1 32.16 56 MET B C 1
ATOM 3005 O O . MET B 1 56 ? 19.672 45.531 12.023 1 32.16 56 MET B O 1
ATOM 3009 N N . GLY B 1 57 ? 21.094 46.531 10.719 1 32.97 57 GLY B N 1
ATOM 3010 C CA . GLY B 1 57 ? 20.562 46.781 9.391 1 32.97 57 GLY B CA 1
ATOM 3011 C C . GLY B 1 57 ? 19.719 45.625 8.867 1 32.97 57 GLY B C 1
ATOM 3012 O O . GLY B 1 57 ? 20.141 44.469 8.891 1 32.97 57 GLY B O 1
ATOM 3013 N N . GLY B 1 58 ? 18.406 45.594 8.93 1 37.94 58 GLY B N 1
ATOM 3014 C CA . GLY B 1 58 ? 17.234 44.812 8.539 1 37.94 58 GLY B CA 1
ATOM 3015 C C . GLY B 1 58 ? 17.406 44.125 7.203 1 37.94 58 GLY B C 1
ATOM 3016 O O . GLY B 1 58 ? 16.562 43.312 6.805 1 37.94 58 GLY B O 1
ATOM 3017 N N . SER B 1 59 ? 18.109 44.594 6.184 1 41.03 59 SER B N 1
ATOM 3018 C CA . SER B 1 59 ? 18.109 44.219 4.773 1 41.03 59 SER B CA 1
ATOM 3019 C C . SER B 1 59 ? 18.875 42.906 4.555 1 41.03 59 SER B C 1
ATOM 3021 O O . SER B 1 59 ? 18.719 42.25 3.525 1 41.03 59 SER B O 1
ATOM 3023 N N . HIS B 1 60 ? 19.828 42.594 5.309 1 41.28 60 HIS B N 1
ATOM 3024 C CA . HIS B 1 60 ? 20.734 41.5 4.984 1 41.28 60 HIS B CA 1
ATOM 3025 C C . HIS B 1 60 ? 20.109 40.156 5.352 1 41.28 60 HIS B C 1
ATOM 3027 O O . HIS B 1 60 ? 20.484 39.125 4.777 1 41.28 60 HIS B O 1
ATOM 3033 N N . ASP B 1 61 ? 19.391 40 6.34 1 43.28 61 ASP B N 1
ATOM 3034 C CA . ASP B 1 61 ? 18.875 38.719 6.781 1 43.28 61 ASP B CA 1
ATOM 3035 C C . ASP B 1 61 ? 17.844 38.156 5.805 1 43.28 61 ASP B C 1
ATOM 3037 O O . ASP B 1 61 ? 17.734 36.938 5.613 1 43.28 61 ASP B O 1
ATOM 3041 N N . ARG B 1 62 ? 17.016 39 5.246 1 47.03 62 ARG B N 1
ATOM 3042 C CA . ARG B 1 62 ? 16.047 38.625 4.227 1 47.03 62 ARG B CA 1
ATOM 3043 C C . ARG B 1 62 ? 16.75 38.125 2.965 1 47.03 62 ARG B C 1
ATOM 3045 O O . ARG B 1 62 ? 16.203 37.312 2.221 1 47.03 62 ARG B O 1
ATOM 3052 N N . VAL B 1 63 ? 17.953 38.594 2.732 1 46.62 63 VAL B N 1
ATOM 3053 C CA . VAL B 1 63 ? 18.672 38.25 1.522 1 46.62 63 VAL B CA 1
ATOM 3054 C C . VAL B 1 63 ? 19.25 36.844 1.663 1 46.62 63 VAL B C 1
ATOM 3056 O O . VAL B 1 63 ? 19.219 36.062 0.717 1 46.62 63 VAL B O 1
ATOM 3059 N N . GLU B 1 64 ? 19.766 36.438 2.777 1 48.38 64 GLU B N 1
ATOM 3060 C CA . GLU B 1 64 ? 20.328 35.094 2.998 1 48.38 64 GLU B CA 1
ATOM 3061 C C . GLU B 1 64 ? 19.234 34.031 3.035 1 48.38 64 GLU B C 1
ATOM 3063 O O . GLU B 1 64 ? 19.438 32.938 2.541 1 48.38 64 GLU B O 1
ATOM 3068 N N . ASP B 1 65 ? 18.125 34.438 3.537 1 53.84 65 ASP B N 1
ATOM 3069 C CA . ASP B 1 65 ? 16.969 33.531 3.557 1 53.84 65 ASP B CA 1
ATOM 3070 C C . ASP B 1 65 ? 16.453 33.281 2.143 1 53.84 65 ASP B C 1
ATOM 3072 O O . ASP B 1 65 ? 16.125 32.156 1.793 1 53.84 65 ASP B O 1
ATOM 3076 N N . ALA B 1 66 ? 16.453 34.406 1.394 1 57.59 66 ALA B N 1
ATOM 3077 C CA . ALA B 1 66 ? 16 34.25 0.011 1 57.59 66 ALA B CA 1
ATOM 3078 C C . ALA B 1 66 ? 16.953 33.375 -0.792 1 57.59 66 ALA B C 1
ATOM 3080 O O . ALA B 1 66 ? 16.516 32.562 -1.608 1 57.59 66 ALA B O 1
ATOM 3081 N N . LYS B 1 67 ? 18.281 33.5 -0.606 1 60.06 67 LYS B N 1
ATOM 3082 C CA . LYS B 1 67 ? 19.266 32.688 -1.298 1 60.06 67 LYS B CA 1
ATOM 3083 C C . LYS B 1 67 ? 19.172 31.219 -0.874 1 60.06 67 LYS B C 1
ATOM 3085 O O . LYS B 1 67 ? 19.328 30.328 -1.697 1 60.06 67 LYS B O 1
ATOM 3090 N N . SER B 1 68 ? 18.812 31.031 0.382 1 63.28 68 SER B N 1
ATOM 3091 C CA . SER B 1 68 ? 18.672 29.672 0.911 1 63.28 68 SER B CA 1
ATOM 3092 C C . SER B 1 68 ? 17.422 29 0.34 1 63.28 68 SER B C 1
ATOM 3094 O O . SER B 1 68 ? 17.469 27.812 -0.026 1 63.28 68 SER B O 1
ATOM 3096 N N . ILE B 1 69 ? 16.484 29.781 0.143 1 71.12 69 ILE B N 1
ATOM 3097 C CA . ILE B 1 69 ? 15.242 29.234 -0.403 1 71.12 69 ILE B CA 1
ATOM 3098 C C . ILE B 1 69 ? 15.453 28.844 -1.86 1 71.12 69 ILE B C 1
ATOM 3100 O O . ILE B 1 69 ? 14.961 27.797 -2.305 1 71.12 69 ILE B O 1
ATOM 3104 N N . GLU B 1 70 ? 16.234 29.625 -2.52 1 74.88 70 GLU B N 1
ATOM 3105 C CA . GLU B 1 70 ? 16.469 29.359 -3.936 1 74.88 70 GLU B CA 1
ATOM 3106 C C . GLU B 1 70 ? 17.203 28.031 -4.141 1 74.88 70 GLU B C 1
ATOM 3108 O O . GLU B 1 70 ? 16.953 27.312 -5.109 1 74.88 70 GLU B O 1
ATOM 3113 N N . ARG B 1 71 ? 18 27.719 -3.193 1 73.31 71 ARG B N 1
ATOM 3114 C CA . ARG B 1 71 ? 18.766 26.484 -3.258 1 73.31 71 ARG B CA 1
ATOM 3115 C C . ARG B 1 71 ? 17.844 25.266 -3.221 1 73.31 71 ARG B C 1
ATOM 3117 O O . ARG B 1 71 ? 18.109 24.266 -3.871 1 73.31 71 ARG B O 1
ATOM 3124 N N . TYR B 1 72 ? 16.797 25.359 -2.523 1 81.31 72 TYR B N 1
ATOM 3125 C CA . TYR B 1 72 ? 15.938 24.203 -2.307 1 81.31 72 TYR B CA 1
ATOM 3126 C C . TYR B 1 72 ? 14.797 24.172 -3.32 1 81.31 72 TYR B C 1
ATOM 3128 O O . TYR B 1 72 ? 14.023 23.203 -3.363 1 81.31 72 TYR B O 1
ATOM 3136 N N . LYS B 1 73 ? 14.828 25.219 -4.172 1 78.19 73 LYS B N 1
ATOM 3137 C CA . LYS B 1 73 ? 13.773 25.344 -5.172 1 78.19 73 LYS B CA 1
ATOM 3138 C C . LYS B 1 73 ? 14.133 24.609 -6.457 1 78.19 73 LYS B C 1
ATOM 3140 O O . LYS B 1 73 ? 13.266 24.016 -7.102 1 78.19 73 LYS B O 1
ATOM 3145 N N . SER B 1 74 ? 15.336 24.547 -6.809 1 72 74 SER B N 1
ATOM 3146 C CA . SER B 1 74 ? 15.758 24.172 -8.148 1 72 74 SER B CA 1
ATOM 3147 C C . SER B 1 74 ? 15.406 22.719 -8.445 1 72 74 SER B C 1
ATOM 3149 O O . SER B 1 74 ? 14.836 22.406 -9.492 1 72 74 SER B O 1
ATOM 3151 N N . ASP B 1 75 ? 15.602 21.781 -7.598 1 76 75 ASP B N 1
ATOM 3152 C CA . ASP B 1 75 ? 15.375 20.359 -7.902 1 76 75 ASP B CA 1
ATOM 3153 C C . ASP B 1 75 ? 13.891 20.031 -7.859 1 76 75 ASP B C 1
ATOM 3155 O O . ASP B 1 75 ? 13.422 19.172 -8.617 1 76 75 ASP B O 1
ATOM 3159 N N . VAL B 1 76 ? 13.172 20.797 -7.125 1 85.81 76 VAL B N 1
ATOM 3160 C CA . VAL B 1 76 ? 11.781 20.422 -6.918 1 85.81 76 VAL B CA 1
ATOM 3161 C C . VAL B 1 76 ? 10.906 21.062 -8 1 85.81 76 VAL B C 1
ATOM 3163 O O . VAL B 1 76 ? 9.852 20.531 -8.344 1 85.81 76 VAL B O 1
ATOM 3166 N N . MET B 1 77 ? 11.461 22.094 -8.625 1 84.31 77 MET B N 1
ATOM 3167 C CA . MET B 1 77 ? 10.68 22.844 -9.602 1 84.31 77 MET B CA 1
ATOM 3168 C C . MET B 1 77 ? 10.477 22.016 -10.875 1 84.31 77 MET B C 1
ATOM 3170 O O . MET B 1 77 ? 9.531 22.25 -11.625 1 84.31 77 MET B O 1
ATOM 3174 N N . ILE B 1 78 ? 11.297 21.078 -11.062 1 85.56 78 ILE B N 1
ATOM 3175 C CA . ILE B 1 78 ? 11.242 20.359 -12.336 1 85.56 78 ILE B CA 1
ATOM 3176 C C . ILE B 1 78 ? 10.508 19.031 -12.148 1 85.56 78 ILE B C 1
ATOM 3178 O O . ILE B 1 78 ? 10.367 18.266 -13.102 1 85.56 78 ILE B O 1
ATOM 3182 N N . VAL B 1 79 ? 10.016 18.797 -11.008 1 92.81 79 VAL B N 1
ATOM 3183 C CA . VAL B 1 79 ? 9.414 17.5 -10.719 1 92.81 79 VAL B CA 1
ATOM 3184 C C . VAL B 1 79 ? 8.023 17.422 -11.352 1 92.81 79 VAL B C 1
ATOM 3186 O O . VAL B 1 79 ? 7.25 18.375 -11.289 1 92.81 79 VAL B O 1
ATOM 3189 N N . THR B 1 80 ? 7.773 16.312 -12.062 1 94.75 80 THR B N 1
ATOM 3190 C CA . THR B 1 80 ? 6.48 16.047 -12.68 1 94.75 80 THR B CA 1
ATOM 3191 C C . THR B 1 80 ? 5.941 14.688 -12.242 1 94.75 80 THR B C 1
ATOM 3193 O O . THR B 1 80 ? 6.703 13.828 -11.797 1 94.75 80 THR B O 1
ATOM 3196 N N . PRO B 1 81 ? 4.621 14.547 -12.344 1 96.69 81 PRO B N 1
ATOM 3197 C CA . PRO B 1 81 ? 4.055 13.234 -12.039 1 96.69 81 PRO B CA 1
ATOM 3198 C C . PRO B 1 81 ? 4.664 12.117 -12.891 1 96.69 81 PRO B C 1
ATOM 3200 O O . PRO B 1 81 ? 4.914 11.016 -12.383 1 96.69 81 PRO B O 1
ATOM 3203 N N . GLU B 1 82 ? 4.918 12.383 -14.164 1 95.94 82 GLU B N 1
ATOM 3204 C CA . GLU B 1 82 ? 5.523 11.391 -15.047 1 95.94 82 GLU B CA 1
ATOM 3205 C C . GLU B 1 82 ? 6.918 11 -14.562 1 95.94 82 GLU B C 1
ATOM 3207 O O . GLU B 1 82 ? 7.301 9.836 -14.633 1 95.94 82 GLU B O 1
ATOM 3212 N N . GLY B 1 83 ? 7.617 12.008 -14.125 1 95.56 83 GLY B N 1
ATOM 3213 C CA . GLY B 1 83 ? 8.938 11.734 -13.578 1 95.56 83 GLY B CA 1
ATOM 3214 C C . GLY B 1 83 ? 8.898 10.914 -12.305 1 95.56 83 GLY B C 1
ATOM 3215 O O . GLY B 1 83 ? 9.695 9.992 -12.133 1 95.56 83 GLY B O 1
ATOM 3216 N N . MET B 1 84 ? 7.996 11.234 -11.414 1 96.94 84 MET B N 1
ATOM 3217 C CA . MET B 1 84 ? 7.859 10.508 -10.148 1 96.94 84 MET B CA 1
ATOM 3218 C C . MET B 1 84 ? 7.422 9.07 -10.391 1 96.94 84 MET B C 1
ATOM 3220 O O . MET B 1 84 ? 7.809 8.164 -9.648 1 96.94 84 MET B O 1
ATOM 3224 N N . ALA B 1 85 ? 6.695 8.844 -11.484 1 97.06 85 ALA B N 1
ATOM 3225 C CA . ALA B 1 85 ? 6.18 7.523 -11.828 1 97.06 85 ALA B CA 1
ATOM 3226 C C . ALA B 1 85 ? 7.312 6.566 -12.18 1 97.06 85 ALA B C 1
ATOM 3228 O O . ALA B 1 85 ? 7.113 5.352 -12.234 1 97.06 85 ALA B O 1
ATOM 3229 N N . GLU B 1 86 ? 8.5 7.059 -12.375 1 95.5 86 GLU B N 1
ATOM 3230 C CA . GLU B 1 86 ? 9.641 6.211 -12.711 1 95.5 86 GLU B CA 1
ATOM 3231 C C . GLU B 1 86 ? 10.195 5.516 -11.469 1 95.5 86 GLU B C 1
ATOM 3233 O O . GLU B 1 86 ? 10.828 4.461 -11.57 1 95.5 86 GLU B O 1
ATOM 3238 N N . ARG B 1 87 ? 9.93 6.102 -10.344 1 96.19 87 ARG B N 1
ATOM 3239 C CA . ARG B 1 87 ? 10.477 5.449 -9.156 1 96.19 87 ARG B CA 1
ATOM 3240 C C . ARG B 1 87 ? 9.367 5.07 -8.18 1 96.19 87 ARG B C 1
ATOM 3242 O O . ARG B 1 87 ? 9.633 4.469 -7.137 1 96.19 87 ARG B O 1
ATOM 3249 N N . LYS B 1 88 ? 8.25 5.57 -8.32 1 98.12 88 LYS B N 1
ATOM 3250 C CA . LYS B 1 88 ? 7.027 5.121 -7.668 1 98.12 88 LYS B CA 1
ATOM 3251 C C . LYS B 1 88 ? 6.09 4.441 -8.656 1 98.12 88 LYS B C 1
ATOM 3253 O O . LYS B 1 88 ? 5.191 5.078 -9.211 1 98.12 88 LYS B O 1
ATOM 3258 N N . VAL B 1 89 ? 6.262 3.15 -8.758 1 98.62 89 VAL B N 1
ATOM 3259 C CA . VAL B 1 89 ? 5.68 2.416 -9.875 1 98.62 89 VAL B CA 1
ATOM 3260 C C . VAL B 1 89 ? 4.531 1.54 -9.383 1 98.62 89 VAL B C 1
ATOM 3262 O O . VAL B 1 89 ? 4.738 0.647 -8.555 1 98.62 89 VAL B O 1
ATOM 3265 N N . LEU B 1 90 ? 3.379 1.811 -9.906 1 98.75 90 LEU B N 1
ATOM 3266 C CA . LEU B 1 90 ? 2.205 0.981 -9.656 1 98.75 90 LEU B CA 1
ATOM 3267 C C . LEU B 1 90 ? 1.189 1.129 -10.789 1 98.75 90 LEU B C 1
ATOM 3269 O O . LEU B 1 90 ? 0.578 2.188 -10.945 1 98.75 90 LEU B O 1
ATOM 3273 N N . ASP B 1 91 ? 1.155 0.163 -11.641 1 98.44 91 ASP B N 1
ATOM 3274 C CA . ASP B 1 91 ? 0.011 0.059 -12.539 1 98.44 91 ASP B CA 1
ATOM 3275 C C . ASP B 1 91 ? -1.242 -0.382 -11.789 1 98.44 91 ASP B C 1
ATOM 3277 O O . ASP B 1 91 ? -1.342 -1.533 -11.359 1 98.44 91 ASP B O 1
ATOM 3281 N N . LEU B 1 92 ? -2.215 0.525 -11.648 1 98.62 92 LEU B N 1
ATOM 3282 C CA . LEU B 1 92 ? -3.387 0.261 -10.828 1 98.62 92 LEU B CA 1
ATOM 3283 C C . LEU B 1 92 ? -4.156 -0.951 -11.344 1 98.62 92 LEU B C 1
ATOM 3285 O O . LEU B 1 92 ? -4.859 -1.615 -10.578 1 98.62 92 LEU B O 1
ATOM 3289 N N . ARG B 1 93 ? -4.02 -1.243 -12.578 1 98.69 93 ARG B N 1
ATOM 3290 C CA . ARG B 1 93 ? -4.707 -2.398 -13.141 1 98.69 93 ARG B CA 1
ATOM 3291 C C . ARG B 1 93 ? -4.234 -3.691 -12.484 1 98.69 93 ARG B C 1
ATOM 3293 O O . ARG B 1 93 ? -5.008 -4.645 -12.352 1 98.69 93 ARG B O 1
ATOM 3300 N N . ARG B 1 94 ? -2.922 -3.771 -12.102 1 98.88 94 ARG B N 1
ATOM 3301 C CA . ARG B 1 94 ? -2.439 -4.938 -11.375 1 98.88 94 ARG B CA 1
ATOM 3302 C C . ARG B 1 94 ? -3.211 -5.125 -10.07 1 98.88 94 ARG B C 1
ATOM 3304 O O . ARG B 1 94 ? -3.564 -6.25 -9.711 1 98.88 94 ARG B O 1
ATOM 3311 N N . TRP B 1 95 ? -3.457 -4.004 -9.398 1 98.88 95 TRP B N 1
ATOM 3312 C CA . TRP B 1 95 ? -4.211 -4.004 -8.148 1 98.88 95 TRP B CA 1
ATOM 3313 C C . TRP B 1 95 ? -5.68 -4.332 -8.398 1 98.88 95 TRP B C 1
ATOM 3315 O O . TRP B 1 95 ? -6.289 -5.094 -7.648 1 98.88 95 TRP B O 1
ATOM 3325 N N . TYR B 1 96 ? -6.246 -3.826 -9.492 1 98.56 96 TYR B N 1
ATOM 3326 C CA . TYR B 1 96 ? -7.633 -4.094 -9.844 1 98.56 96 TYR B CA 1
ATOM 3327 C C . TYR B 1 96 ? -7.852 -5.578 -10.117 1 98.56 96 TYR B C 1
ATOM 3329 O O . TYR B 1 96 ? -8.922 -6.117 -9.812 1 98.56 96 TYR B O 1
ATOM 3337 N N . CYS B 1 97 ? -6.855 -6.223 -10.57 1 98.75 97 CYS B N 1
ATOM 3338 C CA . CYS B 1 97 ? -6.973 -7.613 -10.992 1 98.75 97 CYS B CA 1
ATOM 3339 C C . CYS B 1 97 ? -6.836 -8.562 -9.812 1 98.75 97 CYS B C 1
ATOM 3341 O O . CYS B 1 97 ? -7.078 -9.766 -9.945 1 98.75 97 CYS B O 1
ATOM 3343 N N . MET B 1 98 ? -6.426 -8.078 -8.664 1 98.81 98 MET B N 1
ATOM 3344 C CA . MET B 1 98 ? -6.281 -8.945 -7.5 1 98.81 98 MET B CA 1
ATOM 3345 C C . MET B 1 98 ? -7.602 -9.641 -7.172 1 98.81 98 MET B C 1
ATOM 3347 O O . MET B 1 98 ? -8.617 -8.977 -6.973 1 98.81 98 MET B O 1
ATOM 3351 N N . SER B 1 99 ? -7.586 -10.938 -7.195 1 98.5 99 SER B N 1
ATOM 3352 C CA . SER B 1 99 ? -8.734 -11.719 -6.742 1 98.5 99 SER B CA 1
ATOM 3353 C C . SER B 1 99 ? -8.805 -11.773 -5.223 1 98.5 99 SER B C 1
ATOM 3355 O O . SER B 1 99 ? -8.219 -12.656 -4.598 1 98.5 99 SER B O 1
ATOM 3357 N N . ARG B 1 100 ? -9.539 -10.883 -4.668 1 98.56 100 ARG B N 1
ATOM 3358 C CA . ARG B 1 100 ? -9.633 -10.664 -3.229 1 98.56 100 ARG B CA 1
ATOM 3359 C C . ARG B 1 100 ? -11.078 -10.422 -2.805 1 98.56 100 ARG B C 1
ATOM 3361 O O . ARG B 1 100 ? -11.742 -9.531 -3.34 1 98.56 100 ARG B O 1
ATOM 3368 N N . PRO B 1 101 ? -11.648 -11.18 -1.805 1 98.5 101 PRO B N 1
ATOM 3369 C CA . PRO B 1 101 ? -10.93 -12.133 -0.958 1 98.5 101 PRO B CA 1
ATOM 3370 C C . PRO B 1 101 ? -10.812 -13.516 -1.593 1 98.5 101 PRO B C 1
ATOM 3372 O O . PRO B 1 101 ? -11.664 -13.906 -2.396 1 98.5 101 PRO B O 1
ATOM 3375 N N . GLN B 1 102 ? -9.773 -14.219 -1.178 1 98.25 102 GLN B N 1
ATOM 3376 C CA . GLN B 1 102 ? -9.602 -15.625 -1.518 1 98.25 102 GLN B CA 1
ATOM 3377 C C . GLN B 1 102 ? -10.547 -16.516 -0.712 1 98.25 102 GLN B C 1
ATOM 3379 O O . GLN B 1 102 ? -11.078 -16.094 0.318 1 98.25 102 GLN B O 1
ATOM 3384 N N . TYR B 1 103 ? -10.766 -17.75 -1.241 1 97.44 103 TYR B N 1
ATOM 3385 C CA . TYR B 1 103 ? -11.352 -18.797 -0.41 1 97.44 103 TYR B CA 1
ATOM 3386 C C . TYR B 1 103 ? -10.328 -19.344 0.577 1 97.44 103 TYR B C 1
ATOM 3388 O O . TYR B 1 103 ? -9.133 -19.047 0.463 1 97.44 103 TYR B O 1
ATOM 3396 N N . LYS B 1 104 ? -10.812 -20.109 1.554 1 95.19 104 LYS B N 1
ATOM 3397 C CA . LYS B 1 104 ? -9.938 -20.672 2.578 1 95.19 104 LYS B CA 1
ATOM 3398 C C . LYS B 1 104 ? -8.789 -21.453 1.95 1 95.19 104 LYS B C 1
ATOM 3400 O O . LYS B 1 104 ? -9.016 -22.375 1.169 1 95.19 104 LYS B O 1
ATOM 3405 N N . LYS B 1 105 ? -7.578 -21.016 2.203 1 95 105 LYS B N 1
ATOM 3406 C CA . LYS B 1 105 ? -6.332 -21.672 1.802 1 95 105 LYS B CA 1
ATOM 3407 C C . LYS B 1 105 ? -6.199 -21.703 0.282 1 95 105 LYS B C 1
ATOM 3409 O O . LYS B 1 105 ? -5.574 -22.625 -0.268 1 95 105 LYS B O 1
ATOM 3414 N N . SER B 1 106 ? -6.852 -20.734 -0.409 1 97.19 106 SER B N 1
ATOM 3415 C CA . SER B 1 106 ? -6.809 -20.734 -1.868 1 97.19 106 SER B CA 1
ATOM 3416 C C . SER B 1 106 ? -5.922 -19.609 -2.391 1 97.19 106 SER B C 1
ATOM 3418 O O . SER B 1 106 ? -6.109 -19.141 -3.514 1 97.19 106 SER B O 1
ATOM 3420 N N . CYS B 1 107 ? -4.957 -19.172 -1.586 1 97.81 107 CYS B N 1
ATOM 3421 C CA . CYS B 1 107 ? -4.133 -18.031 -1.951 1 97.81 107 CYS B CA 1
ATOM 3422 C C . CYS B 1 107 ? -3.4 -18.281 -3.264 1 97.81 107 CYS B C 1
ATOM 3424 O O . CYS B 1 107 ? -3.211 -17.359 -4.062 1 97.81 107 CYS B O 1
ATOM 3426 N N . GLY B 1 108 ? -3.021 -19.516 -3.52 1 98.19 108 GLY B N 1
ATOM 3427 C CA . GLY B 1 108 ? -2.352 -19.828 -4.77 1 98.19 108 GLY B CA 1
ATOM 3428 C C . GLY B 1 108 ? -3.219 -19.594 -5.992 1 98.19 108 GLY B C 1
ATOM 3429 O O . GLY B 1 108 ? -2.822 -18.859 -6.906 1 98.19 108 GLY B O 1
ATOM 3430 N N . ILE B 1 109 ? -4.414 -20.141 -6 1 97.81 109 ILE B N 1
ATOM 3431 C CA . ILE B 1 109 ? -5.328 -20.016 -7.133 1 97.81 109 ILE B CA 1
ATOM 3432 C C . ILE B 1 109 ? -5.75 -18.562 -7.305 1 97.81 109 ILE B C 1
ATOM 3434 O O . ILE B 1 109 ? -5.828 -18.062 -8.43 1 97.81 109 ILE B O 1
ATOM 3438 N N . SER B 1 110 ? -6.039 -17.906 -6.191 1 98.62 110 SER B N 1
ATOM 3439 C CA . SER B 1 110 ? -6.449 -16.5 -6.258 1 98.62 110 SER B CA 1
ATOM 3440 C C . SER B 1 110 ? -5.336 -15.625 -6.824 1 98.62 110 SER B C 1
ATOM 3442 O O . SER B 1 110 ? -5.598 -14.711 -7.609 1 98.62 110 SER B O 1
ATOM 3444 N N . SER B 1 111 ? -4.098 -15.906 -6.43 1 98.88 111 SER B N 1
ATOM 3445 C CA . SER B 1 111 ? -2.957 -15.18 -6.98 1 98.88 111 SER B CA 1
ATOM 3446 C C . SER B 1 111 ? -2.785 -15.469 -8.469 1 98.88 111 SER B C 1
ATOM 3448 O O . SER B 1 111 ? -2.484 -14.562 -9.25 1 98.88 111 SER B O 1
ATOM 3450 N N . LEU B 1 112 ? -2.99 -16.688 -8.82 1 98.88 112 LEU B N 1
ATOM 3451 C CA . LEU B 1 112 ? -2.875 -17.078 -10.219 1 98.88 112 LEU B CA 1
ATOM 3452 C C . LEU B 1 112 ? -3.928 -16.375 -11.07 1 98.88 112 LEU B C 1
ATOM 3454 O O . LEU B 1 112 ? -3.623 -15.883 -12.156 1 98.88 112 LEU B O 1
ATOM 3458 N N . VAL B 1 113 ? -5.141 -16.375 -10.594 1 98.69 113 VAL B N 1
ATOM 3459 C CA . VAL B 1 113 ? -6.234 -15.688 -11.273 1 98.69 113 VAL B CA 1
ATOM 3460 C C . VAL B 1 113 ? -5.898 -14.203 -11.438 1 98.69 113 VAL B C 1
ATOM 3462 O O . VAL B 1 113 ? -6.141 -13.625 -12.492 1 98.69 113 VAL B O 1
ATOM 3465 N N . SER B 1 114 ? -5.328 -13.578 -10.414 1 98.88 114 SER B N 1
ATOM 3466 C CA . SER B 1 114 ? -4.926 -12.18 -10.453 1 98.88 114 SER B CA 1
ATOM 3467 C C . SER B 1 114 ? -3.902 -11.922 -11.555 1 98.88 114 SER B C 1
ATOM 3469 O O . SER B 1 114 ? -4.027 -10.961 -12.312 1 98.88 114 SER B O 1
ATOM 3471 N N . CYS B 1 115 ? -2.938 -12.805 -11.609 1 98.88 115 CYS B N 1
ATOM 3472 C CA . CYS B 1 115 ? -1.885 -12.688 -12.609 1 98.88 115 CYS B CA 1
ATOM 3473 C C . CYS B 1 115 ? -2.447 -12.859 -14.016 1 98.88 115 CYS B C 1
ATOM 3475 O O . CYS B 1 115 ? -2.146 -12.07 -14.914 1 98.88 115 CYS B O 1
ATOM 3477 N N . TRP B 1 116 ? -3.271 -13.898 -14.188 1 98.81 116 TRP B N 1
ATOM 3478 C CA . TRP B 1 116 ? -3.83 -14.18 -15.5 1 98.81 116 TRP B CA 1
ATOM 3479 C C . TRP B 1 116 ? -4.688 -13.016 -15.992 1 98.81 116 TRP B C 1
ATOM 3481 O O . TRP B 1 116 ? -4.594 -12.617 -17.156 1 98.81 116 TRP B O 1
ATOM 3491 N N . ASN B 1 117 ? -5.562 -12.492 -15.141 1 98.69 117 ASN B N 1
ATOM 3492 C CA . ASN B 1 117 ? -6.418 -11.375 -15.516 1 98.69 117 ASN B CA 1
ATOM 3493 C C . ASN B 1 117 ? -5.598 -10.156 -15.922 1 98.69 117 ASN B C 1
ATOM 3495 O O . ASN B 1 117 ? -5.957 -9.445 -16.859 1 98.69 117 ASN B O 1
ATOM 3499 N N . PHE B 1 118 ? -4.508 -9.93 -15.242 1 98.81 118 PHE B N 1
ATOM 3500 C CA . PHE B 1 118 ? -3.693 -8.773 -15.609 1 98.81 118 PHE B CA 1
ATOM 3501 C C . PHE B 1 118 ? -3.115 -8.953 -17.016 1 98.81 118 PHE B C 1
ATOM 3503 O O . PHE B 1 118 ? -3.129 -8.016 -17.812 1 98.81 118 PHE B O 1
ATOM 3510 N N . ILE B 1 119 ? -2.676 -10.141 -17.297 1 98.62 119 ILE B N 1
ATOM 3511 C CA . ILE B 1 119 ? -1.926 -10.406 -18.516 1 98.62 119 ILE B CA 1
ATOM 3512 C C . ILE B 1 119 ? -2.887 -10.492 -19.703 1 98.62 119 ILE B C 1
ATOM 3514 O O . ILE B 1 119 ? -2.605 -9.961 -20.781 1 98.62 119 ILE B O 1
ATOM 3518 N N . PHE B 1 120 ? -4.062 -11.078 -19.5 1 98.06 120 PHE B N 1
ATOM 3519 C CA . PHE B 1 120 ? -4.801 -11.5 -20.688 1 98.06 120 PHE B CA 1
ATOM 3520 C C . PHE B 1 120 ? -6.172 -10.836 -20.734 1 98.06 120 PHE B C 1
ATOM 3522 O O . PHE B 1 120 ? -6.824 -10.82 -21.781 1 98.06 120 PHE B O 1
ATOM 3529 N N . SER B 1 121 ? -6.652 -10.297 -19.641 1 97.94 121 SER B N 1
ATOM 3530 C CA . SER B 1 121 ? -8.023 -9.805 -19.672 1 97.94 121 SER B CA 1
ATOM 3531 C C . SER B 1 121 ? -8.062 -8.289 -19.859 1 97.94 121 SER B C 1
ATOM 3533 O O . SER B 1 121 ? -7.039 -7.617 -19.734 1 97.94 121 SER B O 1
ATOM 3535 N N . THR B 1 122 ? -9.281 -7.73 -20.016 1 97.75 122 THR B N 1
ATOM 3536 C CA . THR B 1 122 ? -9.508 -6.305 -20.219 1 97.75 122 THR B CA 1
ATOM 3537 C C . THR B 1 122 ? -9.398 -5.551 -18.891 1 97.75 122 THR B C 1
ATOM 3539 O O . THR B 1 122 ? -9.312 -4.32 -18.875 1 97.75 122 THR B O 1
ATOM 3542 N N . LEU B 1 123 ? -9.414 -6.285 -17.812 1 97.75 123 LEU B N 1
ATOM 3543 C CA . LEU B 1 123 ? -9.188 -5.641 -16.516 1 97.75 123 LEU B CA 1
ATOM 3544 C C . LEU B 1 123 ? -7.734 -5.191 -16.391 1 97.75 123 LEU B C 1
ATOM 3546 O O . LEU B 1 123 ? -7.438 -4.246 -15.648 1 97.75 123 LEU B O 1
ATOM 3550 N N . GLY B 1 124 ? -6.887 -5.965 -17.031 1 97.94 124 GLY B N 1
ATOM 3551 C CA . GLY B 1 124 ? -5.469 -5.656 -17.062 1 97.94 124 GLY B CA 1
ATOM 3552 C C . GLY B 1 124 ? -4.992 -5.168 -18.422 1 97.94 124 GLY B C 1
ATOM 3553 O O . GLY B 1 124 ? -5.539 -4.207 -18.969 1 97.94 124 GLY B O 1
ATOM 3554 N N . SER B 1 125 ? -4.055 -5.867 -19.016 1 97.44 125 SER B N 1
ATOM 3555 C CA . SER B 1 125 ? -3.406 -5.41 -20.234 1 97.44 125 SER B CA 1
ATOM 3556 C C . SER B 1 125 ? -3.826 -6.254 -21.438 1 97.44 125 SER B C 1
ATOM 3558 O O . SER B 1 125 ? -3.281 -6.102 -22.531 1 97.44 125 SER B O 1
ATOM 3560 N N . GLY B 1 126 ? -4.812 -7.121 -21.203 1 96.81 126 GLY B N 1
ATOM 3561 C CA . GLY B 1 126 ? -5.223 -8.008 -22.281 1 96.81 126 GLY B CA 1
ATOM 3562 C C . GLY B 1 126 ? -6.539 -7.598 -22.922 1 96.81 126 GLY B C 1
ATOM 3563 O O . GLY B 1 126 ? -6.988 -6.461 -22.75 1 96.81 126 GLY B O 1
ATOM 3564 N N . ASN B 1 127 ? -7.094 -8.547 -23.75 1 95.69 127 ASN B N 1
ATOM 3565 C CA . ASN B 1 127 ? -8.312 -8.234 -24.5 1 95.69 127 ASN B CA 1
ATOM 3566 C C . ASN B 1 127 ? -9.383 -9.297 -24.281 1 95.69 127 ASN B C 1
ATOM 3568 O O . ASN B 1 127 ? -10.469 -9.211 -24.859 1 95.69 127 ASN B O 1
ATOM 3572 N N . LEU B 1 128 ? -9.086 -10.273 -23.484 1 96.69 128 LEU B N 1
ATOM 3573 C CA . LEU B 1 128 ? -10.094 -11.273 -23.141 1 96.69 128 LEU B CA 1
ATOM 3574 C C . LEU B 1 128 ? -10.953 -10.805 -21.969 1 96.69 128 LEU B C 1
ATOM 3576 O O . LEU B 1 128 ? -10.594 -9.859 -21.281 1 96.69 128 LEU B O 1
ATOM 3580 N N . ARG B 1 129 ? -12.07 -11.406 -21.828 1 95.56 129 ARG B N 1
ATOM 3581 C CA . ARG B 1 129 ? -12.898 -11.102 -20.672 1 95.56 129 ARG B CA 1
ATOM 3582 C C . ARG B 1 129 ? -12.219 -11.539 -19.375 1 95.56 129 ARG B C 1
ATOM 3584 O O . ARG B 1 129 ? -11.5 -12.539 -19.359 1 95.56 129 ARG B O 1
ATOM 3591 N N . PRO B 1 130 ? -12.438 -10.844 -18.281 1 97.19 130 PRO B N 1
ATOM 3592 C CA . PRO B 1 130 ? -11.898 -11.305 -17 1 97.19 130 PRO B CA 1
ATOM 3593 C C . PRO B 1 130 ? -12.523 -12.617 -16.531 1 97.19 130 PRO B C 1
ATOM 3595 O O . PRO B 1 130 ? -13.633 -12.969 -16.953 1 97.19 130 PRO B O 1
ATOM 3598 N N . ILE B 1 131 ? -11.828 -13.32 -15.719 1 97.25 131 ILE B N 1
ATOM 3599 C CA . ILE B 1 131 ? -12.305 -14.602 -15.203 1 97.25 131 ILE B CA 1
ATOM 3600 C C . ILE B 1 131 ? -12.312 -14.57 -13.672 1 97.25 131 ILE B C 1
ATOM 3602 O O . ILE B 1 131 ? -11.516 -13.859 -13.055 1 97.25 131 ILE B O 1
ATOM 3606 N N . SER B 1 132 ? -13.203 -15.312 -13.062 1 96.88 132 SER B N 1
ATOM 3607 C CA . SER B 1 132 ? -13.297 -15.398 -11.609 1 96.88 132 SER B CA 1
ATOM 3608 C C . SER B 1 132 ? -12.531 -16.594 -11.07 1 96.88 132 SER B C 1
ATOM 3610 O O . SER B 1 132 ? -12.195 -17.516 -11.82 1 96.88 132 SER B O 1
ATOM 3612 N N . GLN B 1 133 ? -12.227 -16.578 -9.789 1 97.44 133 GLN B N 1
ATOM 3613 C CA . GLN B 1 133 ? -11.523 -17.703 -9.188 1 97.44 133 GLN B CA 1
ATOM 3614 C C . GLN B 1 133 ? -12.398 -18.953 -9.188 1 97.44 133 GLN B C 1
ATOM 3616 O O . GLN B 1 133 ? -11.891 -20.078 -9.312 1 97.44 133 GLN B O 1
ATOM 3621 N N . GLU B 1 134 ? -13.734 -18.844 -9.148 1 96.75 134 GLU B N 1
ATOM 3622 C CA . GLU B 1 134 ? -14.648 -19.984 -9.234 1 96.75 134 GLU B CA 1
ATOM 3623 C C . GLU B 1 134 ? -14.609 -20.609 -10.625 1 96.75 134 GLU B C 1
ATOM 3625 O O . GLU B 1 134 ? -14.609 -21.844 -10.758 1 96.75 134 GLU B O 1
ATOM 3630 N N . GLU B 1 135 ? -14.633 -19.734 -11.602 1 96 135 GLU B N 1
ATOM 3631 C CA . GLU B 1 135 ? -14.516 -20.234 -12.969 1 96 135 GLU B CA 1
ATOM 3632 C C . GLU B 1 135 ? -13.219 -21.016 -13.164 1 96 135 GLU B C 1
ATOM 3634 O O . GLU B 1 135 ? -13.227 -22.094 -13.758 1 96 135 GLU B O 1
ATOM 3639 N N . VAL B 1 136 ? -12.172 -20.484 -12.656 1 97.12 136 VAL B N 1
ATOM 3640 C CA . VAL B 1 136 ? -10.859 -21.125 -12.797 1 97.12 136 VAL B CA 1
ATOM 3641 C C . VAL B 1 136 ? -10.852 -22.453 -12.062 1 97.12 136 VAL B C 1
ATOM 3643 O O . VAL B 1 136 ? -10.359 -23.469 -12.586 1 97.12 136 VAL B O 1
ATOM 3646 N N . MET B 1 137 ? -11.367 -22.5 -10.859 1 96.62 137 MET B N 1
ATOM 3647 C CA . MET B 1 137 ? -11.422 -23.75 -10.109 1 96.62 137 MET B CA 1
ATOM 3648 C C . MET B 1 137 ? -12.242 -24.797 -10.859 1 96.62 137 MET B C 1
ATOM 3650 O O . MET B 1 137 ? -11.875 -25.969 -10.898 1 96.62 137 MET B O 1
ATOM 3654 N N . THR B 1 138 ? -13.266 -24.344 -11.484 1 95 138 THR B N 1
ATOM 3655 C CA . THR B 1 138 ? -14.086 -25.25 -12.273 1 95 138 THR B CA 1
ATOM 3656 C C . THR B 1 138 ? -13.312 -25.781 -13.477 1 95 138 THR B C 1
ATOM 3658 O O . THR B 1 138 ? -13.352 -26.969 -13.781 1 95 138 THR B O 1
ATOM 3661 N N . ILE B 1 139 ? -12.641 -24.891 -14.172 1 95.31 139 ILE B N 1
ATOM 3662 C CA . ILE B 1 139 ? -11.836 -25.266 -15.328 1 95.31 139 ILE B CA 1
ATOM 3663 C C . ILE B 1 139 ? -10.781 -26.297 -14.906 1 95.31 139 ILE B C 1
ATOM 3665 O O . ILE B 1 139 ? -10.461 -27.203 -15.672 1 95.31 139 ILE B O 1
ATOM 3669 N N . LEU B 1 140 ? -10.234 -26.109 -13.734 1 95.62 140 LEU B N 1
ATOM 3670 C CA . LEU B 1 140 ? -9.156 -26.969 -13.25 1 95.62 140 LEU B CA 1
ATOM 3671 C C . LEU B 1 140 ? -9.719 -28.266 -12.68 1 95.62 140 LEU B C 1
ATOM 3673 O O . LEU B 1 140 ? -8.961 -29.109 -12.195 1 95.62 140 LEU B O 1
ATOM 3677 N N . GLY B 1 141 ? -11.062 -28.453 -12.633 1 93.5 141 GLY B N 1
ATOM 3678 C CA . GLY B 1 141 ? -11.688 -29.719 -12.289 1 93.5 141 GLY B CA 1
ATOM 3679 C C . GLY B 1 141 ? -12.234 -29.75 -10.867 1 93.5 141 GLY B C 1
ATOM 3680 O O . GLY B 1 141 ? -12.695 -30.781 -10.398 1 93.5 141 GLY B O 1
ATOM 3681 N N . PHE B 1 142 ? -12.18 -28.625 -10.188 1 93.88 142 PHE B N 1
ATOM 3682 C CA . PHE B 1 142 ? -12.734 -28.562 -8.836 1 93.88 142 PHE B CA 1
ATOM 3683 C C . PHE B 1 142 ? -14.234 -28.297 -8.875 1 93.88 142 PHE B C 1
ATOM 3685 O O . PHE B 1 142 ? -14.742 -27.719 -9.844 1 93.88 142 PHE B O 1
ATOM 3692 N N . LYS B 1 143 ? -14.945 -28.688 -7.836 1 92.06 143 LYS B N 1
ATOM 3693 C CA . LYS B 1 143 ? -16.391 -28.516 -7.742 1 92.06 143 LYS B CA 1
ATOM 3694 C C . LYS B 1 143 ? -16.781 -27.828 -6.441 1 92.06 143 LYS B C 1
ATOM 3696 O O . LYS B 1 143 ? -16.094 -27.953 -5.43 1 92.06 143 LYS B O 1
ATOM 3701 N N . PRO B 1 144 ? -17.797 -27.078 -6.492 1 91.75 144 PRO B N 1
ATOM 3702 C CA . PRO B 1 144 ? -18.281 -26.453 -5.258 1 91.75 144 PRO B CA 1
ATOM 3703 C C . PRO B 1 144 ? -18.703 -27.484 -4.207 1 91.75 144 PRO B C 1
ATOM 3705 O O . PRO B 1 144 ? -19 -28.625 -4.543 1 91.75 144 PRO B O 1
ATOM 3708 N N . PRO B 1 145 ? -18.844 -27.062 -2.932 1 94.31 145 PRO B N 1
ATOM 3709 C CA . PRO B 1 145 ? -18.531 -25.75 -2.4 1 94.31 145 PRO B CA 1
ATOM 3710 C C . PRO B 1 145 ? -17.031 -25.469 -2.361 1 94.31 145 PRO B C 1
ATOM 3712 O O . PRO B 1 145 ? -16.281 -26.203 -1.711 1 94.31 145 PRO B O 1
ATOM 3715 N N . PHE B 1 146 ? -16.609 -24.328 -2.904 1 94.75 146 PHE B N 1
ATOM 3716 C CA . PHE B 1 146 ? -15.195 -24.031 -3.109 1 94.75 146 PHE B CA 1
ATOM 3717 C C . PHE B 1 146 ? -14.508 -23.719 -1.786 1 94.75 146 PHE B C 1
ATOM 3719 O O . PHE B 1 146 ? -13.289 -23.859 -1.663 1 94.75 146 PHE B O 1
ATOM 3726 N N . GLY B 1 147 ? -15.258 -23.25 -0.802 1 93.94 147 GLY B N 1
ATOM 3727 C CA . GLY B 1 147 ? -14.719 -22.891 0.497 1 93.94 147 GLY B CA 1
ATOM 3728 C C . GLY B 1 147 ? -14.266 -24.078 1.311 1 93.94 147 GLY B C 1
ATOM 3729 O O . GLY B 1 147 ? -13.555 -23.938 2.303 1 93.94 147 GLY B O 1
ATOM 3730 N N . GLU B 1 148 ? -14.609 -25.266 0.883 1 94.12 148 GLU B N 1
ATOM 3731 C CA . GLU B 1 148 ? -14.312 -26.469 1.651 1 94.12 148 GLU B CA 1
ATOM 3732 C C . GLU B 1 148 ? -13.141 -27.25 1.051 1 94.12 148 GLU B C 1
ATOM 3734 O O . GLU B 1 148 ? -12.695 -28.25 1.614 1 94.12 148 GLU B O 1
ATOM 3739 N N . ILE B 1 149 ? -12.688 -26.734 -0.068 1 93.44 149 ILE B N 1
ATOM 3740 C CA . ILE B 1 149 ? -11.57 -27.391 -0.725 1 93.44 149 ILE B CA 1
ATOM 3741 C C . ILE B 1 149 ? -10.289 -27.156 0.072 1 93.44 149 ILE B C 1
ATOM 3743 O O . ILE B 1 149 ? -9.984 -26.031 0.45 1 93.44 149 ILE B O 1
ATOM 3747 N N . ARG B 1 150 ? -9.539 -28.156 0.352 1 90.25 150 ARG B N 1
ATOM 3748 C CA . ARG B 1 150 ? -8.289 -28.078 1.102 1 90.25 150 ARG B CA 1
ATOM 3749 C C . ARG B 1 150 ? -7.098 -27.953 0.162 1 90.25 150 ARG B C 1
ATOM 3751 O O . ARG B 1 150 ? -6.34 -28.906 -0.021 1 90.25 150 ARG B O 1
ATOM 3758 N N . PHE B 1 151 ? -6.805 -26.797 -0.259 1 88.94 151 PHE B N 1
ATOM 3759 C CA . PHE B 1 151 ? -5.789 -26.531 -1.269 1 88.94 151 PHE B CA 1
ATOM 3760 C C . PHE B 1 151 ? -4.391 -26.719 -0.694 1 88.94 151 PHE B C 1
ATOM 3762 O O . PHE B 1 151 ? -3.43 -26.922 -1.441 1 88.94 151 PHE B O 1
ATOM 3769 N N . GLY B 1 152 ? -4.195 -26.688 0.642 1 79.81 152 GLY B N 1
ATOM 3770 C CA . GLY B 1 152 ? -2.906 -26.672 1.314 1 79.81 152 GLY B CA 1
ATOM 3771 C C . GLY B 1 152 ? -1.991 -27.797 0.875 1 79.81 152 GLY B C 1
ATOM 3772 O O . GLY B 1 152 ? -0.911 -27.562 0.334 1 79.81 152 GLY B O 1
ATOM 3773 N N . PRO B 1 153 ? -2.416 -28.984 0.784 1 78.25 153 PRO B N 1
ATOM 3774 C CA . PRO B 1 153 ? -1.54 -30.141 0.552 1 78.25 153 PRO B CA 1
ATOM 3775 C C . PRO B 1 153 ? -1.121 -30.266 -0.911 1 78.25 153 PRO B C 1
ATOM 3777 O O . PRO B 1 153 ? -0.085 -30.875 -1.206 1 78.25 153 PRO B O 1
ATOM 3780 N N . PHE B 1 154 ? -1.93 -29.641 -1.827 1 84.44 154 PHE B N 1
ATOM 3781 C CA . PHE B 1 154 ? -1.574 -30.016 -3.191 1 84.44 154 PHE B CA 1
ATOM 3782 C C . PHE B 1 154 ? -1.23 -28.781 -4.016 1 84.44 154 PHE B C 1
ATOM 3784 O O . PHE B 1 154 ? -0.912 -28.891 -5.203 1 84.44 154 PHE B O 1
ATOM 3791 N N . THR B 1 155 ? -1.283 -27.656 -3.467 1 91.44 155 THR B N 1
ATOM 3792 C CA . THR B 1 155 ? -0.906 -26.469 -4.227 1 91.44 155 THR B CA 1
ATOM 3793 C C . THR B 1 155 ? 0.54 -26.078 -3.936 1 91.44 155 THR B C 1
ATOM 3795 O O . THR B 1 155 ? 0.872 -25.703 -2.809 1 91.44 155 THR B O 1
ATOM 3798 N N . GLY B 1 156 ? 1.396 -26.203 -4.898 1 95.25 156 GLY B N 1
ATOM 3799 C CA . GLY B 1 156 ? 2.785 -25.781 -4.82 1 95.25 156 GLY B CA 1
ATOM 3800 C C . GLY B 1 156 ? 3.201 -24.891 -5.98 1 95.25 156 GLY B C 1
ATOM 3801 O O . GLY B 1 156 ? 2.371 -24.516 -6.812 1 95.25 156 GLY B O 1
ATOM 3802 N N . ASN B 1 157 ? 4.434 -24.547 -5.98 1 96.94 157 ASN B N 1
ATOM 3803 C CA . ASN B 1 157 ? 4.957 -23.672 -7.016 1 96.94 157 ASN B CA 1
ATOM 3804 C C . ASN B 1 157 ? 4.766 -24.266 -8.406 1 96.94 157 ASN B C 1
ATOM 3806 O O . ASN B 1 157 ? 4.246 -23.594 -9.305 1 96.94 157 ASN B O 1
ATOM 3810 N N . ALA B 1 158 ? 5.156 -25.516 -8.555 1 96.38 158 ALA B N 1
ATOM 3811 C CA . ALA B 1 158 ? 5.031 -26.188 -9.852 1 96.38 158 ALA B CA 1
ATOM 3812 C C . ALA B 1 158 ? 3.568 -26.344 -10.25 1 96.38 158 ALA B C 1
ATOM 3814 O O . ALA B 1 158 ? 3.229 -26.25 -11.43 1 96.38 158 ALA B O 1
ATOM 3815 N N . THR B 1 159 ? 2.73 -26.609 -9.297 1 97.31 159 THR B N 1
ATOM 3816 C CA . THR B 1 159 ? 1.301 -26.734 -9.555 1 97.31 159 THR B CA 1
ATOM 3817 C C . THR B 1 159 ? 0.735 -25.438 -10.125 1 97.31 159 THR B C 1
ATOM 3819 O O . THR B 1 159 ? -0.049 -25.469 -11.078 1 97.31 159 THR B O 1
ATOM 3822 N N . LEU B 1 160 ? 1.129 -24.297 -9.578 1 98.31 160 LEU B N 1
ATOM 3823 C CA . LEU B 1 160 ? 0.651 -23 -10.062 1 98.31 160 LEU B CA 1
ATOM 3824 C C . LEU B 1 160 ? 1.082 -22.781 -11.508 1 98.31 160 LEU B C 1
ATOM 3826 O O . LEU B 1 160 ? 0.3 -22.281 -12.32 1 98.31 160 LEU B O 1
ATOM 3830 N N . MET B 1 161 ? 2.252 -23.172 -11.812 1 98 161 MET B N 1
ATOM 3831 C CA . MET B 1 161 ? 2.746 -23 -13.18 1 98 161 MET B CA 1
ATOM 3832 C C . MET B 1 161 ? 2 -23.906 -14.148 1 98 161 MET B C 1
ATOM 3834 O O . MET B 1 161 ? 1.667 -23.5 -15.258 1 98 161 MET B O 1
ATOM 3838 N N . ARG B 1 162 ? 1.731 -25.141 -13.703 1 97.88 162 ARG B N 1
ATOM 3839 C CA . ARG B 1 162 ? 0.951 -26.062 -14.523 1 97.88 162 ARG B CA 1
ATOM 3840 C C . ARG B 1 162 ? -0.469 -25.547 -14.727 1 97.88 162 ARG B C 1
ATOM 3842 O O . ARG B 1 162 ? -1.017 -25.641 -15.828 1 97.88 162 ARG B O 1
ATOM 3849 N N . TRP B 1 163 ? -1.046 -25.062 -13.633 1 98.44 163 TRP B N 1
ATOM 3850 C CA . TRP B 1 163 ? -2.389 -24.5 -13.734 1 98.44 163 TRP B CA 1
ATOM 3851 C C . TRP B 1 163 ? -2.416 -23.312 -14.695 1 98.44 163 TRP B C 1
ATOM 3853 O O . TRP B 1 163 ? -3.375 -23.141 -15.453 1 98.44 163 TRP B O 1
ATOM 3863 N N . PHE B 1 164 ? -1.38 -22.469 -14.75 1 98.69 164 PHE B N 1
ATOM 3864 C CA . PHE B 1 164 ? -1.284 -21.359 -15.68 1 98.69 164 PHE B CA 1
ATOM 3865 C C . PHE B 1 164 ? -1.294 -21.844 -17.125 1 98.69 164 PHE B C 1
ATOM 3867 O O . PHE B 1 164 ? -1.997 -21.281 -17.969 1 98.69 164 PHE B O 1
ATOM 3874 N N . ARG B 1 165 ? -0.523 -22.844 -17.344 1 97.81 165 ARG B N 1
ATOM 3875 C CA . ARG B 1 165 ? -0.474 -23.438 -18.672 1 97.81 165 ARG B CA 1
ATOM 3876 C C . ARG B 1 165 ? -1.842 -23.953 -19.094 1 97.81 165 ARG B C 1
ATOM 3878 O O . ARG B 1 165 ? -2.287 -23.719 -20.219 1 97.81 165 ARG B O 1
ATOM 3885 N N . LYS B 1 166 ? -2.494 -24.672 -18.203 1 97.81 166 LYS B N 1
ATOM 3886 C CA . LYS B 1 166 ? -3.82 -25.219 -18.469 1 97.81 166 LYS B CA 1
ATOM 3887 C C . LYS B 1 166 ? -4.816 -24.109 -18.797 1 97.81 166 LYS B C 1
ATOM 3889 O O . LYS B 1 166 ? -5.652 -24.266 -19.688 1 97.81 166 LYS B O 1
ATOM 3894 N N . LEU B 1 167 ? -4.73 -23.047 -18.062 1 97.94 167 LEU B N 1
ATOM 3895 C CA . LEU B 1 167 ? -5.613 -21.922 -18.312 1 97.94 167 LEU B CA 1
ATOM 3896 C C . LEU B 1 167 ? -5.332 -21.312 -19.688 1 97.94 167 LEU B C 1
ATOM 3898 O O . LEU B 1 167 ? -6.262 -20.969 -20.422 1 97.94 167 LEU B O 1
ATOM 3902 N N . CYS B 1 168 ? -4.051 -21.156 -19.984 1 97.38 168 CYS B N 1
ATOM 3903 C CA . CYS B 1 168 ? -3.684 -20.609 -21.297 1 97.38 168 CYS B CA 1
ATOM 3904 C C . CYS B 1 168 ? -4.207 -21.5 -22.422 1 97.38 168 CYS B C 1
ATOM 3906 O O . CYS B 1 168 ? -4.746 -21 -23.406 1 97.38 168 CYS B O 1
ATOM 3908 N N . GLU B 1 169 ? -4.094 -22.797 -22.234 1 97 169 GLU B N 1
ATOM 3909 C CA . GLU B 1 169 ? -4.629 -23.719 -23.234 1 97 169 GLU B CA 1
ATOM 3910 C C . GLU B 1 169 ? -6.145 -23.594 -23.359 1 97 169 GLU B C 1
ATOM 3912 O O . GLU B 1 169 ? -6.68 -23.547 -24.469 1 97 169 GLU B O 1
ATOM 3917 N N . HIS B 1 170 ? -6.785 -23.531 -22.25 1 96.56 170 HIS B N 1
ATOM 3918 C CA . HIS B 1 170 ? -8.242 -23.453 -22.219 1 96.56 170 HIS B CA 1
ATOM 3919 C C . HIS B 1 170 ? -8.734 -22.219 -22.953 1 96.56 170 HIS B C 1
ATOM 3921 O O . HIS B 1 170 ? -9.742 -22.266 -23.656 1 96.56 170 HIS B O 1
ATOM 3927 N N . PHE B 1 171 ? -8.055 -21.125 -22.781 1 96.38 171 PHE B N 1
ATOM 3928 C CA . PHE B 1 171 ? -8.516 -19.875 -23.359 1 96.38 171 PHE B CA 1
ATOM 3929 C C . PHE B 1 171 ? -7.793 -19.578 -24.672 1 96.38 171 PHE B C 1
ATOM 3931 O O . PHE B 1 171 ? -7.918 -18.484 -25.219 1 96.38 171 PHE B O 1
ATOM 3938 N N . ASN B 1 172 ? -7.035 -20.453 -25.156 1 95.94 172 ASN B N 1
ATOM 3939 C CA . ASN B 1 172 ? -6.34 -20.375 -26.438 1 95.94 172 ASN B CA 1
ATOM 3940 C C . ASN B 1 172 ? -5.414 -19.172 -26.5 1 95.94 172 ASN B C 1
ATOM 3942 O O . ASN B 1 172 ? -5.477 -18.375 -27.453 1 95.94 172 ASN B O 1
ATOM 3946 N N . VAL B 1 173 ? -4.684 -18.984 -25.453 1 96.69 173 VAL B N 1
ATOM 3947 C CA . VAL B 1 173 ? -3.635 -17.969 -25.406 1 96.69 173 VAL B CA 1
ATOM 3948 C C . VAL B 1 173 ? -2.303 -18.625 -25.031 1 96.69 173 VAL B C 1
ATOM 3950 O O . VAL B 1 173 ? -2.268 -19.766 -24.578 1 96.69 173 VAL B O 1
ATOM 3953 N N . ARG B 1 174 ? -1.235 -17.891 -25.297 1 96.56 174 ARG B N 1
ATOM 3954 C CA . ARG B 1 174 ? 0.094 -18.438 -25.047 1 96.56 174 ARG B CA 1
ATOM 3955 C C . ARG B 1 174 ? 0.819 -17.641 -23.969 1 96.56 174 ARG B C 1
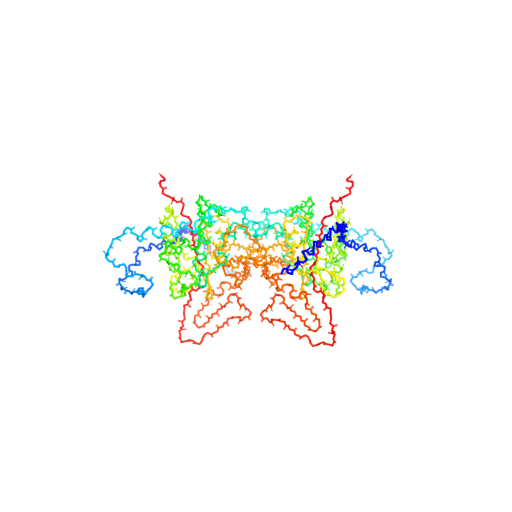ATOM 3957 O O . ARG B 1 174 ? 0.896 -16.406 -24.047 1 96.56 174 ARG B O 1
ATOM 3964 N N . GLY B 1 175 ? 1.266 -18.297 -23 1 96.94 175 GLY B N 1
ATOM 3965 C CA . GLY B 1 175 ? 2.051 -17.719 -21.922 1 96.94 175 GLY B CA 1
ATOM 3966 C C . GLY B 1 175 ? 3.055 -18.688 -21.328 1 96.94 175 GLY B C 1
ATOM 3967 O O . GLY B 1 175 ? 3.021 -19.875 -21.625 1 96.94 175 GLY B O 1
ATOM 3968 N N . ARG B 1 176 ? 3.947 -18.156 -20.578 1 96.88 176 ARG B N 1
ATOM 3969 C CA . ARG B 1 176 ? 4.949 -18.984 -19.922 1 96.88 176 ARG B CA 1
ATOM 3970 C C . ARG B 1 176 ? 5.082 -18.609 -18.453 1 96.88 176 ARG B C 1
ATOM 3972 O O . ARG B 1 176 ? 4.754 -17.484 -18.047 1 96.88 176 ARG B O 1
ATOM 3979 N N . ALA B 1 177 ? 5.473 -19.547 -17.688 1 98 177 ALA B N 1
ATOM 3980 C CA . ALA B 1 177 ? 5.73 -19.359 -16.266 1 98 177 ALA B CA 1
ATOM 3981 C C . ALA B 1 177 ? 7.109 -19.891 -15.883 1 98 177 ALA B C 1
ATOM 3983 O O . ALA B 1 177 ? 7.559 -20.906 -16.422 1 98 177 ALA B O 1
ATOM 3984 N N . TYR B 1 178 ? 7.836 -19.172 -15.031 1 97.62 178 TYR B N 1
ATOM 3985 C CA . TYR B 1 178 ? 9.172 -19.594 -14.617 1 97.62 178 TYR B CA 1
ATOM 3986 C C . TYR B 1 178 ? 9.547 -18.953 -13.281 1 97.62 178 TYR B C 1
ATOM 3988 O O . TYR B 1 178 ? 8.875 -18.031 -12.82 1 97.62 178 TYR B O 1
ATOM 3996 N N . TYR B 1 179 ? 10.586 -19.516 -12.641 1 98.19 179 TYR B N 1
ATOM 3997 C CA . TYR B 1 179 ? 11.141 -18.891 -11.445 1 98.19 179 TYR B CA 1
ATOM 3998 C C . TYR B 1 179 ? 11.961 -17.656 -11.805 1 98.19 179 TYR B C 1
ATOM 4000 O O . TYR B 1 179 ? 12.984 -17.766 -12.492 1 98.19 179 TYR B O 1
ATOM 4008 N N . LEU B 1 180 ? 11.508 -16.516 -11.422 1 98.56 180 LEU B N 1
ATOM 4009 C CA . LEU B 1 180 ? 12.328 -15.328 -11.594 1 98.56 180 LEU B CA 1
ATOM 4010 C C . LEU B 1 180 ? 13.5 -15.336 -10.617 1 98.56 180 LEU B C 1
ATOM 4012 O O . LEU B 1 180 ? 14.633 -15.016 -11 1 98.56 180 LEU B O 1
ATOM 4016 N N . TYR B 1 181 ? 13.203 -15.68 -9.383 1 98.69 181 TYR B N 1
ATOM 4017 C CA . TYR B 1 181 ? 14.219 -15.672 -8.344 1 98.69 181 TYR B CA 1
ATOM 4018 C C . TYR B 1 181 ? 13.93 -16.734 -7.285 1 98.69 181 TYR B C 1
ATOM 4020 O O . TYR B 1 181 ? 12.945 -16.625 -6.543 1 98.69 181 TYR B O 1
ATOM 4028 N N . LYS B 1 182 ? 14.617 -17.703 -7.238 1 98.12 182 LYS B N 1
ATOM 4029 C CA . LYS B 1 182 ? 14.609 -18.797 -6.277 1 98.12 182 LYS B CA 1
ATOM 4030 C C . LYS B 1 182 ? 16.031 -19.234 -5.938 1 98.12 182 LYS B C 1
ATOM 4032 O O . LYS B 1 182 ? 16.5 -20.266 -6.418 1 98.12 182 LYS B O 1
ATOM 4037 N N . PRO B 1 183 ? 16.641 -18.594 -4.969 1 96.94 183 PRO B N 1
ATOM 4038 C CA . PRO B 1 183 ? 18.062 -18.844 -4.715 1 96.94 183 PRO B CA 1
ATOM 4039 C C . PRO B 1 183 ? 18.312 -20.203 -4.047 1 96.94 183 PRO B C 1
ATOM 4041 O O . PRO B 1 183 ? 19.422 -20.734 -4.113 1 96.94 183 PRO B O 1
ATOM 4044 N N . LYS B 1 184 ? 17.312 -20.797 -3.402 1 95 184 LYS B N 1
ATOM 4045 C CA . LYS B 1 184 ? 17.5 -22.047 -2.674 1 95 184 LYS B CA 1
ATOM 4046 C C . LYS B 1 184 ? 16.453 -23.078 -3.09 1 95 184 LYS B C 1
ATOM 4048 O O . LYS B 1 184 ? 15.344 -22.719 -3.502 1 95 184 LYS B O 1
ATOM 4053 N N . GLY B 1 185 ? 16.859 -24.344 -2.947 1 90.19 185 GLY B N 1
ATOM 4054 C CA . GLY B 1 185 ? 15.914 -25.438 -3.127 1 90.19 185 GLY B CA 1
ATOM 4055 C C . GLY B 1 185 ? 15.836 -25.922 -4.562 1 90.19 185 GLY B C 1
ATOM 4056 O O . GLY B 1 185 ? 16.656 -25.547 -5.398 1 90.19 185 GLY B O 1
ATOM 4057 N N . ARG B 1 1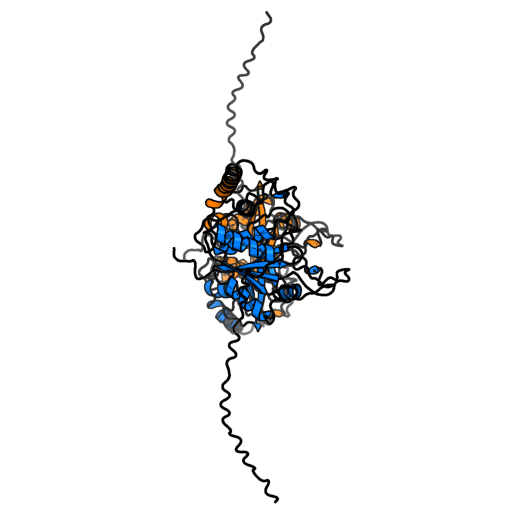86 ? 14.859 -26.812 -4.754 1 87.5 186 ARG B N 1
ATOM 4058 C CA . ARG B 1 186 ? 14.656 -27.375 -6.082 1 87.5 186 ARG B CA 1
ATOM 4059 C C . ARG B 1 186 ? 14.195 -26.312 -7.074 1 87.5 186 ARG B C 1
ATOM 4061 O O . ARG B 1 186 ? 13.305 -25.516 -6.77 1 87.5 186 ARG B O 1
ATOM 4068 N N . GLY B 1 187 ? 14.82 -26.266 -8.273 1 88.81 187 GLY B N 1
ATOM 4069 C CA . GLY B 1 187 ? 14.469 -25.281 -9.281 1 88.81 187 GLY B CA 1
ATOM 4070 C C . GLY B 1 187 ? 15.133 -23.938 -9.055 1 88.81 187 GLY B C 1
ATOM 4071 O O . GLY B 1 187 ? 14.641 -22.906 -9.516 1 88.81 187 GLY B O 1
ATOM 4072 N N . ARG B 1 188 ? 16.203 -24.016 -8.32 1 92.12 188 ARG B N 1
ATOM 4073 C CA . ARG B 1 188 ? 16.875 -22.766 -7.945 1 92.12 188 ARG B CA 1
ATOM 4074 C C . ARG B 1 188 ? 17.391 -22.031 -9.18 1 92.12 188 ARG B C 1
ATOM 4076 O O . ARG B 1 188 ? 17.734 -22.672 -10.18 1 92.12 188 ARG B O 1
ATOM 4083 N N . THR B 1 189 ? 17.344 -20.75 -9.109 1 95.81 189 THR B N 1
ATOM 4084 C CA . THR B 1 189 ? 17.875 -19.891 -10.148 1 95.81 189 THR B CA 1
ATOM 4085 C C . THR B 1 189 ? 19.375 -19.656 -9.953 1 95.81 189 THR B C 1
ATOM 4087 O O . THR B 1 189 ? 19.797 -18.594 -9.477 1 95.81 189 THR B O 1
ATOM 4090 N N . ILE B 1 190 ? 20.125 -20.594 -10.492 1 92.56 190 ILE B N 1
ATOM 4091 C CA . ILE B 1 190 ? 21.562 -20.594 -10.281 1 92.56 190 ILE B CA 1
ATOM 4092 C C . ILE B 1 190 ? 22.188 -19.391 -10.992 1 92.56 190 ILE B C 1
ATOM 4094 O O . ILE B 1 190 ? 21.875 -19.109 -12.148 1 92.56 190 ILE B O 1
ATOM 4098 N N . GLY B 1 191 ? 22.953 -18.672 -10.297 1 92.75 191 GLY B N 1
ATOM 4099 C CA . GLY B 1 191 ? 23.688 -17.562 -10.891 1 92.75 191 GLY B CA 1
ATOM 4100 C C . GLY B 1 191 ? 22.969 -16.234 -10.789 1 92.75 191 GLY B C 1
ATOM 4101 O O . GLY B 1 191 ? 23.531 -15.195 -11.117 1 92.75 191 GLY B O 1
ATOM 4102 N N . THR B 1 192 ? 21.719 -16.281 -10.422 1 96 192 THR B N 1
ATOM 4103 C CA . THR B 1 192 ? 20.969 -15.039 -10.289 1 96 192 THR B CA 1
ATOM 4104 C C . THR B 1 192 ? 21.172 -14.445 -8.898 1 96 192 THR B C 1
ATOM 4106 O O . THR B 1 192 ? 20.891 -15.094 -7.887 1 96 192 THR B O 1
ATOM 4109 N N . THR B 1 193 ? 21.734 -13.195 -8.867 1 97.06 193 THR B N 1
ATOM 4110 C CA . THR B 1 193 ? 21.922 -12.516 -7.59 1 97.06 193 THR B CA 1
ATOM 4111 C C . THR B 1 193 ? 20.656 -11.75 -7.203 1 97.06 193 THR B C 1
ATOM 4113 O O . THR B 1 193 ? 19.781 -11.523 -8.039 1 97.06 193 THR B O 1
ATOM 4116 N N . GLY B 1 194 ? 20.609 -11.391 -5.957 1 98 194 GLY B N 1
ATOM 4117 C CA . GLY B 1 194 ? 19.484 -10.578 -5.496 1 98 194 GLY B CA 1
ATOM 4118 C C . GLY B 1 194 ? 19.328 -9.289 -6.273 1 98 194 GLY B C 1
ATOM 4119 O O . GLY B 1 194 ? 18.203 -8.891 -6.598 1 98 194 GLY B O 1
ATOM 4120 N N . ASP B 1 195 ? 20.406 -8.641 -6.582 1 97.38 195 ASP B N 1
ATOM 4121 C CA . ASP B 1 195 ? 20.375 -7.383 -7.328 1 97.38 195 ASP B CA 1
ATOM 4122 C C . ASP B 1 195 ? 19.844 -7.598 -8.742 1 97.38 195 ASP B C 1
ATOM 4124 O O . ASP B 1 195 ? 19.062 -6.789 -9.25 1 97.38 195 ASP B O 1
ATOM 4128 N N . GLU B 1 196 ? 20.297 -8.641 -9.344 1 97.94 196 GLU B N 1
ATOM 4129 C CA . GLU B 1 196 ? 19.812 -8.961 -10.68 1 97.94 196 GLU B CA 1
ATOM 4130 C C . GLU B 1 196 ? 18.312 -9.273 -10.672 1 97.94 196 GLU B C 1
ATOM 4132 O O . GLU B 1 196 ? 17.578 -8.859 -11.57 1 97.94 196 GLU B O 1
ATOM 4137 N N . ALA B 1 197 ? 17.953 -10.039 -9.688 1 98.69 197 ALA B N 1
ATOM 4138 C CA . ALA B 1 197 ? 16.531 -10.383 -9.547 1 98.69 197 ALA B CA 1
ATOM 4139 C C . ALA B 1 197 ? 15.688 -9.125 -9.375 1 98.69 197 ALA B C 1
ATOM 4141 O O . ALA B 1 197 ? 14.594 -9.023 -9.945 1 98.69 197 ALA B O 1
ATOM 4142 N N . LEU B 1 198 ? 16.203 -8.203 -8.617 1 98.75 198 LEU B N 1
ATOM 4143 C CA . LEU B 1 198 ? 15.477 -6.961 -8.398 1 98.75 198 LEU B CA 1
ATOM 4144 C C . LEU B 1 198 ? 15.312 -6.184 -9.695 1 98.75 198 LEU B C 1
ATOM 4146 O O . LEU B 1 198 ? 14.242 -5.633 -9.969 1 98.75 198 LEU B O 1
ATOM 4150 N N . ILE B 1 199 ? 16.328 -6.113 -10.477 1 98.25 199 ILE B N 1
ATOM 4151 C CA . ILE B 1 199 ? 16.281 -5.414 -11.758 1 98.25 199 ILE B CA 1
ATOM 4152 C C . ILE B 1 199 ? 15.219 -6.051 -12.656 1 98.25 199 ILE B C 1
ATOM 4154 O O . ILE B 1 199 ? 14.391 -5.348 -13.242 1 98.25 199 ILE B O 1
ATOM 4158 N N . LYS B 1 200 ? 15.227 -7.363 -12.703 1 98.5 200 LYS B N 1
ATOM 4159 C CA . LYS B 1 200 ? 14.266 -8.086 -13.539 1 98.5 200 LYS B CA 1
ATOM 4160 C C . LYS B 1 200 ? 12.836 -7.875 -13.039 1 98.5 200 LYS B C 1
ATOM 4162 O O . LYS B 1 200 ? 11.914 -7.707 -13.836 1 98.5 200 LYS B O 1
ATOM 4167 N N . LEU B 1 201 ? 12.719 -7.922 -11.727 1 98.88 201 LEU B N 1
ATOM 4168 C CA . LEU B 1 201 ? 11.406 -7.703 -11.133 1 98.88 201 LEU B CA 1
ATOM 4169 C C . LEU B 1 201 ? 10.875 -6.316 -11.477 1 98.88 201 LEU B C 1
ATOM 4171 O O . LEU B 1 201 ? 9.727 -6.168 -11.898 1 98.88 201 LEU B O 1
ATOM 4175 N N . LYS B 1 202 ? 11.703 -5.293 -11.289 1 98.69 202 LYS B N 1
ATOM 4176 C CA . LYS B 1 202 ? 11.312 -3.916 -11.586 1 98.69 202 LYS B CA 1
ATOM 4177 C C . LYS B 1 202 ? 10.961 -3.748 -13.062 1 98.69 202 LYS B C 1
ATOM 4179 O O . LYS B 1 202 ? 9.984 -3.076 -13.398 1 98.69 202 LYS B O 1
ATOM 4184 N N . ASP B 1 203 ? 11.742 -4.352 -13.914 1 98.19 203 ASP B N 1
ATOM 4185 C CA . ASP B 1 203 ? 11.477 -4.273 -15.352 1 98.19 203 ASP B CA 1
ATOM 4186 C C . ASP B 1 203 ? 10.102 -4.844 -15.688 1 98.19 203 ASP B C 1
ATOM 4188 O O . ASP B 1 203 ? 9.352 -4.246 -16.469 1 98.19 203 ASP B O 1
ATOM 4192 N N . GLY B 1 204 ? 9.828 -5.965 -15.102 1 98.56 204 GLY B N 1
ATOM 4193 C CA . GLY B 1 204 ? 8.531 -6.574 -15.344 1 98.56 204 GLY B CA 1
ATOM 4194 C C . GLY B 1 204 ? 7.379 -5.77 -14.773 1 98.56 204 GLY B C 1
ATOM 4195 O O . GLY B 1 204 ? 6.293 -5.727 -15.359 1 98.56 204 GLY B O 1
ATOM 4196 N N . LEU B 1 205 ? 7.586 -5.125 -13.656 1 98.75 205 LEU B N 1
ATOM 4197 C CA . LEU B 1 205 ? 6.535 -4.344 -13.016 1 98.75 205 LEU B CA 1
ATOM 4198 C C . LEU B 1 205 ? 6.258 -3.062 -13.789 1 98.75 205 LEU B C 1
ATOM 4200 O O . LEU B 1 205 ? 5.176 -2.479 -13.664 1 98.75 205 LEU B O 1
ATOM 4204 N N . ARG B 1 206 ? 7.215 -2.617 -14.555 1 98.12 206 ARG B N 1
ATOM 4205 C CA . ARG B 1 206 ? 7.016 -1.457 -15.422 1 98.12 206 ARG B CA 1
ATOM 4206 C C . ARG B 1 206 ? 6.301 -1.849 -16.703 1 98.12 206 ARG B C 1
ATOM 4208 O O . ARG B 1 206 ? 5.688 -1.004 -17.359 1 98.12 206 ARG B O 1
ATOM 4215 N N . GLY B 1 207 ? 6.414 -3.094 -17.031 1 97.44 207 GLY B N 1
ATOM 4216 C CA . GLY B 1 207 ? 5.805 -3.586 -18.25 1 97.44 207 GLY B CA 1
ATOM 4217 C C . GLY B 1 207 ? 4.387 -4.086 -18.047 1 97.44 207 GLY B C 1
ATOM 4218 O O . GLY B 1 207 ? 3.869 -4.074 -16.938 1 97.44 207 GLY B O 1
ATOM 4219 N N . SER B 1 208 ? 3.783 -4.562 -19.141 1 97.31 208 SER B N 1
ATOM 4220 C CA . SER B 1 208 ? 2.383 -4.965 -19.078 1 97.31 208 SER B CA 1
ATOM 4221 C C . SER B 1 208 ? 2.213 -6.434 -19.453 1 97.31 208 SER B C 1
ATOM 4223 O O . SER B 1 208 ? 1.088 -6.926 -19.562 1 97.31 208 SER B O 1
ATOM 4225 N N . ASP B 1 209 ? 3.297 -7.141 -19.625 1 97.56 209 ASP B N 1
ATOM 4226 C CA . ASP B 1 209 ? 3.168 -8.492 -20.156 1 97.56 209 ASP B CA 1
ATOM 4227 C C . ASP B 1 209 ? 3.523 -9.539 -19.094 1 97.56 209 ASP B C 1
ATOM 4229 O O . ASP B 1 209 ? 3.432 -10.742 -19.359 1 97.56 209 ASP B O 1
ATOM 4233 N N . THR B 1 210 ? 3.992 -9.062 -17.969 1 98.75 210 THR B N 1
ATOM 4234 C CA . THR B 1 210 ? 4.469 -9.992 -16.938 1 98.75 210 THR B CA 1
ATOM 4235 C C . THR B 1 210 ? 3.805 -9.711 -15.602 1 98.75 210 THR B C 1
ATOM 4237 O O . THR B 1 210 ? 3.594 -8.555 -15.234 1 98.75 210 THR B O 1
ATOM 4240 N N . ALA B 1 211 ? 3.398 -10.719 -14.93 1 98.88 211 ALA B N 1
ATOM 4241 C CA . ALA B 1 211 ? 2.893 -10.664 -13.562 1 98.88 211 ALA B CA 1
ATOM 4242 C C . ALA B 1 211 ? 3.666 -11.617 -12.656 1 98.88 211 ALA B C 1
ATOM 4244 O O . ALA B 1 211 ? 4.395 -12.484 -13.133 1 98.88 211 ALA B O 1
ATOM 4245 N N . TYR B 1 212 ? 3.559 -11.477 -11.32 1 98.94 212 TYR B N 1
ATOM 4246 C CA . TYR B 1 212 ? 4.43 -12.211 -10.406 1 98.94 212 TYR B CA 1
ATOM 4247 C C . TYR B 1 212 ? 3.635 -12.789 -9.242 1 98.94 212 TYR B C 1
ATOM 4249 O O . TYR B 1 212 ? 2.65 -12.188 -8.797 1 98.94 212 TYR B O 1
ATOM 4257 N N . ILE B 1 213 ? 4.016 -13.898 -8.758 1 98.94 213 ILE B N 1
ATOM 4258 C CA . ILE B 1 213 ? 3.586 -14.461 -7.48 1 98.94 213 ILE B CA 1
ATOM 4259 C C . ILE B 1 213 ? 4.797 -14.664 -6.574 1 98.94 213 ILE B C 1
ATOM 4261 O O . ILE B 1 213 ? 5.805 -15.242 -6.988 1 98.94 213 ILE B O 1
ATOM 4265 N N . TYR B 1 214 ? 4.773 -14.133 -5.41 1 98.94 214 TYR B N 1
ATOM 4266 C CA . TYR B 1 214 ? 5.754 -14.328 -4.348 1 98.94 214 TYR B CA 1
ATOM 4267 C C . TYR B 1 214 ? 5.289 -15.398 -3.363 1 98.94 214 TYR B C 1
ATOM 4269 O O . TYR B 1 214 ? 4.277 -15.227 -2.682 1 98.94 214 TYR B O 1
ATOM 4277 N N . HIS B 1 215 ? 5.934 -16.531 -3.41 1 98.44 215 HIS B N 1
ATOM 4278 C CA . HIS B 1 215 ? 5.715 -17.562 -2.406 1 98.44 215 HIS B CA 1
ATOM 4279 C C . HIS B 1 215 ? 6.496 -17.281 -1.131 1 98.44 215 HIS B C 1
ATOM 4281 O O . HIS B 1 215 ? 7.723 -17.391 -1.11 1 98.44 215 HIS B O 1
ATOM 4287 N N . CYS B 1 216 ? 5.777 -16.891 -0.13 1 97.19 216 CYS B N 1
ATOM 4288 C CA . CYS B 1 216 ? 6.391 -16.641 1.17 1 97.19 216 CYS B CA 1
ATOM 4289 C C . CYS B 1 216 ? 5.91 -17.656 2.201 1 97.19 216 CYS B C 1
ATOM 4291 O O . CYS B 1 216 ? 5.434 -18.734 1.844 1 97.19 216 CYS B O 1
ATOM 4293 N N . HIS B 1 217 ? 6.191 -17.391 3.498 1 95.44 217 HIS B N 1
ATOM 4294 C CA . HIS B 1 217 ? 5.863 -18.328 4.57 1 95.44 217 HIS B CA 1
ATOM 4295 C C . HIS B 1 217 ? 4.379 -18.672 4.562 1 95.44 217 HIS B C 1
ATOM 4297 O O . HIS B 1 217 ? 3.553 -17.906 5.059 1 95.44 217 HIS B O 1
ATOM 4303 N N . ASN B 1 218 ? 4.047 -19.797 4.012 1 93.5 218 ASN B N 1
ATOM 4304 C CA . ASN B 1 218 ? 2.715 -20.391 3.986 1 93.5 218 ASN B CA 1
ATOM 4305 C C . ASN B 1 218 ? 1.709 -19.469 3.299 1 93.5 218 ASN B C 1
ATOM 4307 O O . ASN B 1 218 ? 0.566 -19.344 3.744 1 93.5 218 ASN B O 1
ATOM 4311 N N . HIS B 1 219 ? 2.182 -18.844 2.201 1 97.25 219 HIS B N 1
ATOM 4312 C CA . HIS B 1 219 ? 1.286 -17.891 1.555 1 97.25 219 HIS B CA 1
ATOM 4313 C C . HIS B 1 219 ? 1.799 -17.516 0.172 1 97.25 219 HIS B C 1
ATOM 4315 O O . HIS B 1 219 ? 3.01 -17.484 -0.063 1 97.25 219 HIS B O 1
ATOM 4321 N N . TYR B 1 220 ? 0.882 -17.328 -0.774 1 98.56 220 TYR B N 1
ATOM 4322 C CA . TYR B 1 220 ? 1.162 -16.766 -2.092 1 98.56 220 TYR B CA 1
ATOM 4323 C C . TYR B 1 220 ? 0.511 -15.398 -2.254 1 98.56 220 TYR B C 1
ATOM 4325 O O . TYR B 1 220 ? -0.67 -15.227 -1.945 1 98.56 220 TYR B O 1
ATOM 4333 N N . PHE B 1 221 ? 1.207 -14.391 -2.65 1 98.75 221 PHE B N 1
ATOM 4334 C CA . PHE B 1 221 ? 0.637 -13.102 -2.998 1 98.75 221 PHE B CA 1
ATOM 4335 C C . PHE B 1 221 ? 1.444 -12.43 -4.105 1 98.75 221 PHE B C 1
ATOM 4337 O O . PHE B 1 221 ? 2.387 -13.023 -4.637 1 98.75 221 PHE B O 1
ATOM 4344 N N . CYS B 1 222 ? 1.046 -11.273 -4.59 1 98.94 222 CYS B N 1
ATOM 4345 C CA . CYS B 1 222 ? 1.506 -10.828 -5.902 1 98.94 222 CYS B CA 1
ATOM 4346 C C . CYS B 1 222 ? 2.213 -9.484 -5.809 1 98.94 222 CYS B C 1
ATOM 4348 O O . CYS B 1 222 ? 1.584 -8.469 -5.516 1 98.94 222 CYS B O 1
ATOM 4350 N N . PRO B 1 223 ? 3.592 -9.438 -6.051 1 98.94 223 PRO B N 1
ATOM 4351 C CA . PRO B 1 223 ? 4.199 -8.125 -6.289 1 98.94 223 PRO B CA 1
ATOM 4352 C C . PRO B 1 223 ? 3.496 -7.348 -7.398 1 98.94 223 PRO B C 1
ATOM 4354 O O . PRO B 1 223 ? 3.285 -7.875 -8.492 1 98.94 223 PRO B O 1
ATOM 4357 N N . ILE B 1 224 ? 3.137 -6.027 -7.133 1 98.94 224 ILE B N 1
ATOM 4358 C CA . ILE B 1 224 ? 2.348 -5.297 -8.117 1 98.94 224 ILE B CA 1
ATOM 4359 C C . ILE B 1 224 ? 2.994 -3.941 -8.391 1 98.94 224 ILE B C 1
ATOM 4361 O O . ILE B 1 224 ? 2.578 -3.221 -9.305 1 98.94 224 ILE B O 1
ATOM 4365 N N . GLY B 1 225 ? 3.965 -3.529 -7.676 1 98.88 225 GLY B N 1
ATOM 4366 C CA . GLY B 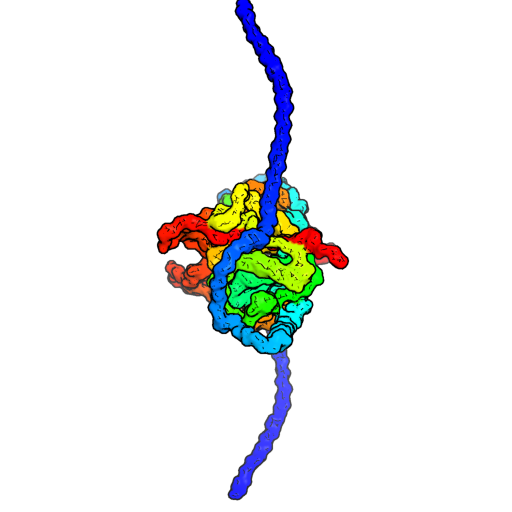1 225 ? 4.637 -2.252 -7.832 1 98.88 225 GLY B CA 1
ATOM 4367 C C . GLY B 1 225 ? 5.82 -2.082 -6.895 1 98.88 225 GLY B C 1
ATOM 4368 O O . GLY B 1 225 ? 6.203 -3.021 -6.195 1 98.88 225 GLY B O 1
ATOM 4369 N N . TYR B 1 226 ? 6.461 -0.887 -6.93 1 98.88 226 TYR B N 1
ATOM 4370 C CA . TYR B 1 226 ? 7.578 -0.628 -6.027 1 98.88 226 TYR B CA 1
ATOM 4371 C C . TYR B 1 226 ? 7.824 0.869 -5.879 1 98.88 226 TYR B C 1
ATOM 4373 O O . TYR B 1 226 ? 7.312 1.668 -6.668 1 98.88 226 TYR B O 1
ATOM 4381 N N . GLU B 1 227 ? 8.469 1.188 -4.848 1 98.69 227 GLU B N 1
ATOM 4382 C CA . GLU B 1 227 ? 8.992 2.535 -4.641 1 98.69 227 GLU B CA 1
ATOM 4383 C C . GLU B 1 227 ? 10.5 2.508 -4.379 1 98.69 227 GLU B C 1
ATOM 4385 O O . GLU B 1 227 ? 10.977 1.739 -3.543 1 98.69 227 GLU B O 1
ATOM 4390 N N . ASP B 1 228 ? 11.188 3.293 -5.148 1 98.44 228 ASP B N 1
ATOM 4391 C CA . ASP B 1 228 ? 12.578 3.602 -4.824 1 98.44 228 ASP B CA 1
ATOM 4392 C C . ASP B 1 228 ? 12.672 4.844 -3.941 1 98.44 228 ASP B C 1
ATOM 4394 O O . ASP B 1 228 ? 12.641 5.969 -4.441 1 98.44 228 ASP B O 1
ATOM 4398 N N . THR B 1 229 ? 12.797 4.609 -2.674 1 98.56 229 THR B N 1
ATOM 4399 C CA . THR B 1 229 ? 12.891 5.703 -1.711 1 98.56 229 THR B CA 1
ATOM 4400 C C . THR B 1 229 ? 14.32 6.215 -1.611 1 98.56 229 THR B C 1
ATOM 4402 O O . THR B 1 229 ? 15.242 5.445 -1.334 1 98.56 229 THR B O 1
ATOM 4405 N N . PRO B 1 230 ? 14.492 7.512 -1.829 1 97.88 230 PRO B N 1
ATOM 4406 C CA . PRO B 1 230 ? 15.844 8.039 -1.645 1 97.88 230 PRO B CA 1
ATOM 4407 C C . PRO B 1 230 ? 16.391 7.805 -0.234 1 97.88 230 PRO B C 1
ATOM 4409 O O . PRO B 1 230 ? 15.609 7.738 0.722 1 97.88 230 PRO B O 1
ATOM 4412 N N . LYS B 1 231 ? 17.703 7.777 -0.133 1 97.44 231 LYS B N 1
ATOM 4413 C CA . LYS B 1 231 ? 18.328 7.57 1.168 1 97.44 231 LYS B CA 1
ATOM 4414 C C . LYS B 1 231 ? 18.422 8.875 1.947 1 97.44 231 LYS B C 1
ATOM 4416 O O . LYS B 1 231 ? 18.594 8.867 3.168 1 97.44 231 LYS B O 1
ATOM 4421 N N . THR B 1 232 ? 18.359 9.992 1.218 1 96.25 232 THR B N 1
ATOM 4422 C CA . THR B 1 232 ? 18.516 11.289 1.869 1 96.25 232 THR B CA 1
ATOM 4423 C C . THR B 1 232 ? 17.234 12.125 1.729 1 96.25 232 THR B C 1
ATOM 4425 O O . THR B 1 232 ? 16.594 12.102 0.681 1 96.25 232 THR B O 1
ATOM 4428 N N . SER B 1 233 ? 16.953 12.898 2.768 1 96.31 233 SER B N 1
ATOM 4429 C CA . SER B 1 233 ? 15.734 13.695 2.814 1 96.31 233 SER B CA 1
ATOM 4430 C C . SER B 1 233 ? 15.734 14.781 1.738 1 96.31 233 SER B C 1
ATOM 4432 O O . SER B 1 233 ? 14.688 15.094 1.165 1 96.31 233 SER B O 1
ATOM 4434 N N . LEU B 1 234 ? 16.875 15.297 1.421 1 94.31 234 LEU B N 1
ATOM 4435 C CA . LEU B 1 234 ? 17.016 16.359 0.438 1 94.31 234 LEU B CA 1
ATOM 4436 C C . LEU B 1 234 ? 16.578 15.898 -0.945 1 94.31 234 LEU B C 1
ATOM 4438 O O . LEU B 1 234 ? 16.156 16.703 -1.775 1 94.31 234 LEU B O 1
ATOM 4442 N N . GLU B 1 235 ? 16.609 14.602 -1.154 1 94.75 235 GLU B N 1
ATOM 4443 C CA . GLU B 1 235 ? 16.344 14.047 -2.479 1 94.75 235 GLU B CA 1
ATOM 4444 C C . GLU B 1 235 ? 14.922 13.523 -2.588 1 94.75 235 GLU B C 1
ATOM 4446 O O . GLU B 1 235 ? 14.594 12.781 -3.516 1 94.75 235 GLU B O 1
ATOM 4451 N N . ALA B 1 236 ? 14.031 13.93 -1.731 1 96.62 236 ALA B N 1
ATOM 4452 C CA . ALA B 1 236 ? 12.68 13.391 -1.658 1 96.62 236 ALA B CA 1
ATOM 4453 C C . ALA B 1 236 ? 11.961 13.523 -3 1 96.62 236 ALA B C 1
ATOM 4455 O O . ALA B 1 236 ? 11.203 12.633 -3.395 1 96.62 236 ALA B O 1
ATOM 4456 N N . TYR B 1 237 ? 12.234 14.617 -3.742 1 96.31 237 TYR B N 1
ATOM 4457 C CA . TYR B 1 237 ? 11.516 14.852 -4.988 1 96.31 237 TYR B CA 1
ATOM 4458 C C . TYR B 1 237 ? 12.453 14.789 -6.184 1 96.31 237 TYR B C 1
ATOM 4460 O O . TYR B 1 237 ? 12.094 15.211 -7.285 1 96.31 237 TYR B O 1
ATOM 4468 N N . ARG B 1 238 ? 13.617 14.297 -5.953 1 92.94 238 ARG B N 1
ATOM 4469 C CA . ARG B 1 238 ? 14.555 14.156 -7.062 1 92.94 238 ARG B CA 1
ATOM 4470 C C . ARG B 1 238 ? 14.094 13.078 -8.039 1 92.94 238 ARG B C 1
ATOM 4472 O O . ARG B 1 238 ? 13.672 12 -7.621 1 92.94 238 ARG B O 1
ATOM 4479 N N . LEU B 1 239 ? 14.148 13.289 -9.305 1 90.19 239 LEU B N 1
ATOM 4480 C CA . LEU B 1 239 ? 13.602 12.398 -10.32 1 90.19 239 LEU B CA 1
ATOM 4481 C C . LEU B 1 239 ? 14.594 11.289 -10.656 1 90.19 239 LEU B C 1
ATOM 4483 O O . LEU B 1 239 ? 14.219 10.125 -10.766 1 90.19 239 LEU B O 1
ATOM 4487 N N . SER B 1 240 ? 15.891 11.617 -10.875 1 87.81 240 SER B N 1
ATOM 4488 C CA . SER B 1 240 ? 16.891 10.633 -11.258 1 87.81 240 SER B CA 1
ATOM 4489 C C . SER B 1 240 ? 17.75 10.219 -10.07 1 87.81 240 SER B C 1
ATOM 4491 O O . SER B 1 240 ? 18.453 11.047 -9.484 1 87.81 240 SER B O 1
ATOM 4493 N N . LEU B 1 241 ? 17.625 9.016 -9.664 1 93.06 241 LEU B N 1
ATOM 4494 C CA . LEU B 1 241 ? 18.406 8.461 -8.555 1 93.06 241 LEU B CA 1
ATOM 4495 C C . LEU B 1 241 ? 19.094 7.16 -8.969 1 93.06 241 LEU B C 1
ATOM 4497 O O . LEU B 1 241 ? 18.5 6.336 -9.672 1 93.06 241 LEU B O 1
ATOM 4501 N N . ALA B 1 242 ? 20.297 7.062 -8.609 1 92.19 242 ALA B N 1
ATOM 4502 C CA . ALA B 1 242 ? 21.031 5.824 -8.867 1 92.19 242 ALA B CA 1
ATOM 4503 C C . ALA B 1 242 ? 20.562 4.715 -7.926 1 92.19 242 ALA B C 1
ATOM 4505 O O . ALA B 1 242 ? 19.938 4.98 -6.898 1 92.19 242 ALA B O 1
ATOM 4506 N N . ALA B 1 243 ? 20.953 3.471 -8.281 1 92.06 243 ALA B N 1
ATOM 4507 C CA . ALA B 1 243 ? 20.547 2.295 -7.523 1 92.06 243 ALA B CA 1
ATOM 4508 C C . ALA B 1 243 ? 21.078 2.342 -6.098 1 92.06 243 ALA B C 1
ATOM 4510 O O . ALA B 1 243 ? 20.422 1.862 -5.168 1 92.06 243 ALA B O 1
ATOM 4511 N N . ASN B 1 244 ? 22.234 2.908 -5.953 1 94.19 244 ASN B N 1
ATOM 4512 C CA . ASN B 1 244 ? 22.844 2.926 -4.629 1 94.19 244 ASN B CA 1
ATOM 4513 C C . ASN B 1 244 ? 22.328 4.086 -3.787 1 94.19 244 ASN B C 1
ATOM 4515 O O . ASN B 1 244 ? 22.672 4.207 -2.609 1 94.19 244 ASN B O 1
ATOM 4519 N N . GLU B 1 245 ? 21.438 4.863 -4.328 1 97.06 245 GLU B N 1
ATOM 4520 C CA . GLU B 1 245 ? 20.922 6.031 -3.631 1 97.06 245 GLU B CA 1
ATOM 4521 C C . GLU B 1 245 ? 19.516 5.773 -3.105 1 97.06 245 GLU B C 1
ATOM 4523 O O . GLU B 1 245 ? 18.906 6.648 -2.482 1 97.06 245 GLU B O 1
ATOM 4528 N N . VAL B 1 246 ? 19.078 4.566 -3.314 1 98.06 246 VAL B N 1
ATOM 4529 C CA . VAL B 1 246 ? 17.672 4.336 -2.975 1 98.06 246 VAL B CA 1
ATOM 4530 C C . VAL B 1 246 ? 17.547 3.041 -2.178 1 98.06 246 VAL B C 1
ATOM 4532 O O . VAL B 1 246 ? 18.438 2.197 -2.201 1 98.06 246 VAL B O 1
ATOM 4535 N N . ILE B 1 247 ? 16.516 2.979 -1.404 1 98.19 247 ILE B N 1
ATOM 4536 C CA . ILE B 1 247 ? 16.016 1.745 -0.817 1 98.19 247 ILE B CA 1
ATOM 4537 C C . ILE B 1 247 ? 14.719 1.335 -1.523 1 98.19 247 ILE B C 1
ATOM 4539 O O . ILE B 1 247 ? 13.75 2.098 -1.556 1 98.19 247 ILE B O 1
ATOM 4543 N N . THR B 1 248 ? 14.734 0.144 -2.059 1 98.62 248 THR B N 1
ATOM 4544 C CA . THR B 1 248 ? 13.578 -0.289 -2.838 1 98.62 248 THR B CA 1
ATOM 4545 C C . THR B 1 248 ? 12.562 -1.006 -1.949 1 98.62 248 THR B C 1
ATOM 4547 O O . THR B 1 248 ? 12.922 -1.903 -1.186 1 98.62 248 THR B O 1
ATOM 4550 N N . TRP B 1 249 ? 11.367 -0.569 -2.023 1 98.88 249 TRP B N 1
ATOM 4551 C CA . TRP B 1 249 ? 10.227 -1.177 -1.357 1 98.88 249 TRP B CA 1
ATOM 4552 C C . TRP B 1 249 ? 9.273 -1.81 -2.373 1 98.88 249 TRP B C 1
ATOM 4554 O O . TRP B 1 249 ? 8.867 -1.158 -3.336 1 98.88 249 TRP B O 1
ATOM 4564 N N . ILE B 1 250 ? 8.891 -3.037 -2.18 1 98.94 250 ILE B N 1
ATOM 4565 C CA . ILE B 1 250 ? 8.008 -3.74 -3.104 1 98.94 250 ILE B CA 1
ATOM 4566 C C . ILE B 1 250 ? 6.574 -3.699 -2.58 1 98.94 250 ILE B C 1
ATOM 4568 O O . ILE B 1 250 ? 6.328 -3.971 -1.402 1 98.94 250 ILE B O 1
ATOM 4572 N N . LEU B 1 251 ? 5.688 -3.256 -3.434 1 98.94 251 LEU B N 1
ATOM 4573 C CA . LEU B 1 251 ? 4.258 -3.342 -3.15 1 98.94 251 LEU B CA 1
ATOM 4574 C C . LEU B 1 251 ? 3.709 -4.707 -3.541 1 98.94 251 LEU B C 1
ATOM 4576 O O . LEU B 1 251 ? 3.947 -5.184 -4.652 1 98.94 251 LEU B O 1
ATOM 4580 N N . ILE B 1 252 ? 3.002 -5.309 -2.625 1 98.94 252 ILE B N 1
ATOM 4581 C CA . ILE B 1 252 ? 2.539 -6.676 -2.842 1 98.94 252 ILE B CA 1
ATOM 4582 C C . ILE B 1 252 ? 1.033 -6.754 -2.6 1 98.94 252 ILE B C 1
ATOM 4584 O O . ILE B 1 252 ? 0.559 -6.469 -1.498 1 98.94 252 ILE B O 1
ATOM 4588 N N . GLY B 1 253 ? 0.285 -7.105 -3.66 1 98.94 253 GLY B N 1
ATOM 4589 C CA . GLY B 1 253 ? -1.139 -7.355 -3.5 1 98.94 253 GLY B CA 1
ATOM 4590 C C . GLY B 1 253 ? -1.442 -8.68 -2.834 1 98.94 253 GLY B C 1
ATOM 4591 O O . GLY B 1 253 ? -0.84 -9.703 -3.17 1 98.94 253 GLY B O 1
ATOM 4592 N N . ASP B 1 254 ? -2.354 -8.688 -1.872 1 98.88 254 ASP B N 1
ATOM 4593 C CA . ASP B 1 254 ? -2.678 -9.883 -1.106 1 98.88 254 ASP B CA 1
ATOM 4594 C C . ASP B 1 254 ? -4.105 -10.344 -1.386 1 98.88 254 ASP B C 1
ATOM 4596 O O . ASP B 1 254 ? -5.062 -9.594 -1.167 1 98.88 254 ASP B O 1
ATOM 4600 N N . PRO B 1 255 ? -4.281 -11.594 -1.821 1 98.75 255 PRO B N 1
ATOM 4601 C CA . PRO B 1 255 ? -5.645 -12.07 -2.055 1 98.75 255 PRO B CA 1
ATOM 4602 C C . PRO B 1 255 ? -6.398 -12.359 -0.757 1 98.75 255 PRO B C 1
ATOM 4604 O O . PRO B 1 255 ? -7.613 -12.57 -0.778 1 98.75 255 PRO B O 1
ATOM 4607 N N . SER B 1 256 ? -5.711 -12.414 0.371 1 98.25 256 SER B N 1
ATOM 4608 C CA . SER B 1 256 ? -6.355 -12.703 1.649 1 98.25 256 SER B CA 1
ATOM 4609 C C . SER B 1 256 ? -6.961 -11.438 2.258 1 98.25 256 SER B C 1
ATOM 4611 O O . SER B 1 256 ? -6.305 -10.398 2.318 1 98.25 256 SER B O 1
ATOM 4613 N N . SER B 1 257 ? -8.195 -11.562 2.701 1 97.5 257 SER B N 1
ATOM 4614 C CA . SER B 1 257 ? -8.844 -10.43 3.352 1 97.5 257 SER B CA 1
ATOM 4615 C C . SER B 1 257 ? -8.484 -10.359 4.832 1 97.5 257 SER B C 1
ATOM 4617 O O . SER B 1 257 ? -8.883 -9.422 5.527 1 97.5 257 SER B O 1
ATOM 4619 N N . LYS B 1 258 ? -7.734 -11.297 5.297 1 95.69 258 LYS B N 1
ATOM 4620 C CA . LYS B 1 258 ? -7.293 -11.312 6.688 1 95.69 258 LYS B CA 1
ATOM 4621 C C . LYS B 1 258 ? -6.066 -10.422 6.891 1 95.69 258 LYS B C 1
ATOM 4623 O O . LYS B 1 258 ? -5.695 -10.117 8.023 1 95.69 258 LYS B O 1
ATOM 4628 N N . HIS B 1 259 ? -5.477 -10.031 5.785 1 96 259 HIS B N 1
ATOM 4629 C CA . HIS B 1 259 ? -4.277 -9.203 5.805 1 96 259 HIS B CA 1
ATOM 4630 C C . HIS B 1 259 ? -4.465 -7.941 4.969 1 96 259 HIS B C 1
ATOM 4632 O O . HIS B 1 259 ? -5.48 -7.789 4.285 1 96 259 HIS B O 1
ATOM 4638 N N . SER B 1 260 ? -3.49 -7.086 5.094 1 97.75 260 SER B N 1
ATOM 4639 C CA . SER B 1 260 ? -3.514 -5.852 4.316 1 97.75 260 SER B CA 1
ATOM 4640 C C . SER B 1 260 ? -3.723 -6.137 2.832 1 97.75 260 SER B C 1
ATOM 4642 O O . SER B 1 260 ? -3.162 -7.09 2.293 1 97.75 260 SER B O 1
ATOM 4644 N N . ALA B 1 261 ? -4.52 -5.293 2.225 1 98.56 261 ALA B N 1
ATOM 4645 C CA . ALA B 1 261 ? -4.762 -5.445 0.792 1 98.56 261 ALA B CA 1
ATOM 4646 C C . ALA B 1 261 ? -3.475 -5.258 -0.006 1 98.56 261 ALA B C 1
ATOM 4648 O O . ALA B 1 261 ? -3.252 -5.945 -1.007 1 98.56 261 ALA B O 1
ATOM 4649 N N . ILE B 1 262 ? -2.697 -4.332 0.423 1 98.75 262 ILE B N 1
ATOM 4650 C CA . ILE B 1 262 ? -1.386 -4.082 -0.166 1 98.75 262 ILE B CA 1
ATOM 4651 C C . ILE B 1 262 ? -0.324 -4.059 0.932 1 98.75 262 ILE B C 1
ATOM 4653 O O . ILE B 1 262 ? -0.421 -3.277 1.881 1 98.75 262 ILE B O 1
ATOM 4657 N N . HIS B 1 263 ? 0.631 -4.969 0.814 1 98.62 263 HIS B N 1
ATOM 4658 C CA . HIS B 1 263 ? 1.822 -4.934 1.655 1 98.62 263 HIS B CA 1
ATOM 4659 C C . HIS B 1 263 ? 2.914 -4.074 1.03 1 98.62 263 HIS B C 1
ATOM 4661 O O . HIS B 1 263 ? 2.889 -3.809 -0.174 1 98.62 263 HIS B O 1
ATOM 4667 N N . CYS B 1 264 ? 3.73 -3.607 1.796 1 98.69 264 CYS B N 1
ATOM 4668 C CA . CYS B 1 264 ? 4.918 -2.873 1.368 1 98.69 264 CYS B CA 1
ATOM 4669 C C . CYS B 1 264 ? 6.148 -3.328 2.141 1 98.69 264 CYS B C 1
ATOM 4671 O O . CYS B 1 264 ? 6.246 -3.105 3.348 1 98.69 264 CYS B O 1
ATOM 4673 N N . LYS B 1 265 ? 7.07 -4.012 1.457 1 98.75 265 LYS B N 1
ATOM 4674 C CA . LYS B 1 265 ? 8.242 -4.613 2.092 1 98.75 265 LYS B CA 1
ATOM 4675 C C . LYS B 1 265 ? 9.523 -4.199 1.38 1 98.75 265 LYS B C 1
ATOM 4677 O O . LYS B 1 265 ? 9.555 -4.09 0.153 1 98.75 265 LYS B O 1
ATOM 4682 N N . ARG B 1 266 ? 10.594 -4.043 2.158 1 98.56 266 ARG B N 1
ATOM 4683 C CA . ARG B 1 266 ? 11.891 -3.771 1.538 1 98.56 266 ARG B CA 1
ATOM 4684 C C . ARG B 1 266 ? 12.375 -4.973 0.735 1 98.56 266 ARG B C 1
ATOM 4686 O O . ARG B 1 266 ? 12.211 -6.117 1.162 1 98.56 266 ARG B O 1
ATOM 4693 N N . TRP B 1 267 ? 13.023 -4.66 -0.325 1 98.75 267 TRP B N 1
ATOM 4694 C CA . TRP B 1 267 ? 13.578 -5.75 -1.119 1 98.75 267 TRP B CA 1
ATOM 4695 C C . TRP B 1 267 ? 14.586 -6.555 -0.304 1 98.75 267 TRP B C 1
ATOM 4697 O O . TRP B 1 267 ? 14.633 -7.785 -0.399 1 98.75 267 TRP B O 1
ATOM 4707 N N . ILE B 1 268 ? 15.383 -5.883 0.524 1 98 268 ILE B N 1
ATOM 4708 C CA . ILE B 1 268 ? 16.422 -6.566 1.293 1 98 268 ILE B CA 1
ATOM 4709 C C . ILE B 1 268 ? 15.781 -7.602 2.215 1 98 268 ILE B C 1
ATOM 4711 O O . ILE B 1 268 ? 16.344 -8.672 2.453 1 98 268 ILE B O 1
ATOM 4715 N N . ASP B 1 269 ? 14.625 -7.316 2.748 1 98.44 269 ASP B N 1
ATOM 4716 C CA . ASP B 1 269 ? 13.914 -8.273 3.594 1 98.44 269 ASP B CA 1
ATOM 4717 C C . ASP B 1 269 ? 13.414 -9.461 2.775 1 98.44 269 ASP B C 1
ATOM 4719 O O . ASP B 1 269 ? 13.492 -10.609 3.221 1 98.44 269 ASP B O 1
ATOM 4723 N N . ILE B 1 270 ? 12.859 -9.211 1.596 1 98.75 270 ILE B N 1
ATOM 4724 C CA . ILE B 1 270 ? 12.391 -10.273 0.708 1 98.75 270 ILE B CA 1
ATOM 4725 C C . ILE B 1 270 ? 13.562 -11.164 0.309 1 98.75 270 ILE B C 1
ATOM 4727 O O . ILE B 1 270 ? 13.461 -12.391 0.359 1 98.75 270 ILE B O 1
ATOM 4731 N N . ASP B 1 271 ? 14.625 -10.492 -0.049 1 98.56 271 ASP B N 1
ATOM 4732 C CA . ASP B 1 271 ? 15.836 -11.219 -0.424 1 98.56 271 ASP B CA 1
ATOM 4733 C C . ASP B 1 271 ? 16.312 -12.109 0.722 1 98.56 271 ASP B C 1
ATOM 4735 O O . ASP B 1 271 ? 16.734 -13.25 0.501 1 98.56 271 ASP B O 1
ATOM 4739 N N . THR B 1 272 ? 16.328 -11.594 1.93 1 98.25 272 THR B N 1
ATOM 4740 C CA . THR B 1 272 ? 16.719 -12.359 3.109 1 98.25 272 THR B CA 1
ATOM 4741 C C . THR B 1 272 ? 15.797 -13.562 3.293 1 98.25 272 THR B C 1
ATOM 4743 O O . THR B 1 272 ? 16.266 -14.672 3.543 1 98.25 272 THR B O 1
ATOM 4746 N N . ASP B 1 273 ? 14.516 -13.398 3.209 1 98.25 273 ASP B N 1
ATOM 4747 C CA . ASP B 1 273 ? 13.555 -14.492 3.303 1 98.25 273 ASP B CA 1
ATOM 4748 C C . ASP B 1 273 ? 13.875 -15.602 2.301 1 98.25 273 ASP B C 1
ATOM 4750 O O . ASP B 1 273 ? 13.961 -16.781 2.666 1 98.25 273 ASP B O 1
ATOM 4754 N N . LEU B 1 274 ? 14.094 -15.188 1.032 1 98.12 274 LEU B N 1
ATOM 4755 C CA . LEU B 1 274 ? 14.289 -16.156 -0.049 1 98.12 274 LEU B CA 1
ATOM 4756 C C . LEU B 1 274 ? 15.609 -16.891 0.109 1 98.12 274 LEU B C 1
ATOM 4758 O O . LEU B 1 274 ? 15.742 -18.031 -0.342 1 98.12 274 LEU B O 1
ATOM 4762 N N . ASN B 1 275 ? 16.547 -16.281 0.807 1 96.94 275 ASN B N 1
ATOM 4763 C CA . ASN B 1 275 ? 17.859 -16.875 0.96 1 96.94 275 ASN B CA 1
ATOM 4764 C C . ASN B 1 275 ? 17.969 -17.688 2.248 1 96.94 275 ASN B C 1
ATOM 4766 O O . ASN B 1 275 ? 18.969 -18.359 2.494 1 96.94 275 ASN B O 1
ATOM 4770 N N . CYS B 1 276 ? 16.969 -17.641 3.074 1 95.75 276 CYS B N 1
ATOM 4771 C CA . CYS B 1 276 ? 16.969 -18.5 4.254 1 95.75 276 CYS B CA 1
ATOM 4772 C C . CYS B 1 276 ? 16.922 -19.969 3.861 1 95.75 276 CYS B C 1
ATOM 4774 O O . CYS B 1 276 ? 16.453 -20.312 2.773 1 95.75 276 CYS B O 1
ATOM 4776 N N . GLU B 1 277 ? 17.422 -20.781 4.762 1 94.12 277 GLU B N 1
ATOM 4777 C CA . GLU B 1 277 ? 17.344 -22.234 4.602 1 94.12 277 GLU B CA 1
ATOM 4778 C C . GLU B 1 277 ? 17.016 -22.922 5.922 1 94.12 277 GLU B C 1
ATOM 4780 O O . GLU B 1 277 ? 17.328 -22.406 6.992 1 94.12 277 GLU B O 1
ATOM 4785 N N . ASN B 1 278 ? 16.406 -24.078 5.703 1 91.81 278 ASN B N 1
ATOM 4786 C CA . ASN B 1 278 ? 16.156 -24.844 6.91 1 91.81 278 ASN B CA 1
ATOM 4787 C C . ASN B 1 278 ? 17.422 -25.062 7.723 1 91.81 278 ASN B C 1
ATOM 4789 O O . ASN B 1 278 ? 18.469 -25.375 7.156 1 91.81 278 ASN B O 1
ATOM 4793 N N . PRO B 1 279 ? 17.391 -24.859 9.078 1 94.38 279 PRO B N 1
ATOM 4794 C CA . PRO B 1 279 ? 16.203 -24.734 9.922 1 94.38 279 PRO B CA 1
ATOM 4795 C C . PRO B 1 279 ? 15.75 -23.297 10.102 1 94.38 279 PRO B C 1
ATOM 4797 O O . PRO B 1 279 ? 14.773 -23.031 10.812 1 94.38 279 PRO B O 1
ATOM 4800 N N . TYR B 1 280 ? 16.406 -22.328 9.43 1 94.69 280 TYR B N 1
ATOM 4801 C CA . TYR B 1 280 ? 16.078 -20.922 9.594 1 94.69 280 TYR B CA 1
ATOM 4802 C C . TYR B 1 280 ? 15.023 -20.484 8.594 1 94.69 280 TYR B C 1
ATOM 4804 O O . TYR B 1 280 ? 14.984 -20.969 7.461 1 94.69 280 TYR B O 1
ATOM 4812 N N . HIS B 1 281 ? 14.094 -19.703 9.07 1 94.31 281 HIS B N 1
ATOM 4813 C CA . HIS B 1 281 ? 13.078 -19.156 8.188 1 94.31 281 HIS B CA 1
ATOM 4814 C C . HIS B 1 281 ? 12.648 -17.766 8.656 1 94.31 281 HIS B C 1
ATOM 4816 O O . HIS B 1 281 ? 12.906 -17.375 9.797 1 94.31 281 HIS B O 1
ATOM 4822 N N . MET B 1 282 ? 12.156 -17.031 7.781 1 96.5 282 MET B N 1
ATOM 4823 C CA . MET B 1 282 ? 11.641 -15.695 8.078 1 96.5 282 MET B CA 1
ATOM 4824 C C . MET B 1 282 ? 10.227 -15.516 7.527 1 96.5 282 MET B C 1
ATOM 4826 O O . MET B 1 282 ? 9.938 -15.953 6.414 1 96.5 282 MET B O 1
ATOM 4830 N N . ASN B 1 283 ? 9.406 -15.016 8.367 1 96.31 283 ASN B N 1
ATOM 4831 C CA . ASN B 1 283 ? 8.047 -14.672 7.961 1 96.31 283 ASN B CA 1
ATOM 4832 C C . ASN B 1 283 ? 7.938 -13.203 7.555 1 96.31 283 ASN B C 1
ATOM 4834 O O . ASN B 1 283 ? 7.887 -12.32 8.414 1 96.31 283 ASN B O 1
ATOM 4838 N N . ILE B 1 284 ? 7.84 -12.938 6.258 1 97.06 284 ILE B N 1
ATOM 4839 C CA . ILE B 1 284 ? 7.875 -11.586 5.719 1 97.06 284 ILE B CA 1
ATOM 4840 C C . ILE B 1 284 ? 6.668 -10.797 6.223 1 97.06 284 ILE B C 1
ATOM 4842 O O . ILE B 1 284 ? 6.699 -9.562 6.262 1 97.06 284 ILE B O 1
ATOM 4846 N N . ARG B 1 285 ? 5.527 -11.43 6.512 1 95.62 285 ARG B N 1
ATOM 4847 C CA . ARG B 1 285 ? 4.316 -10.766 6.98 1 95.62 285 ARG B CA 1
ATOM 4848 C C . ARG B 1 285 ? 4.391 -10.477 8.477 1 95.62 285 ARG B C 1
ATOM 4850 O O . ARG B 1 285 ? 3.508 -9.82 9.031 1 95.62 285 ARG B O 1
ATOM 4857 N N . GLN B 1 286 ? 5.434 -11.031 9.18 1 95 286 GLN B N 1
ATOM 4858 C CA . GLN B 1 286 ? 5.691 -10.797 10.602 1 95 286 GLN B CA 1
ATOM 4859 C C . GLN B 1 286 ? 7.172 -10.523 10.852 1 95 286 GLN B C 1
ATOM 4861 O O . GLN B 1 286 ? 7.812 -11.234 11.625 1 95 286 GLN B O 1
ATOM 4866 N N . LEU B 1 287 ? 7.648 -9.516 10.344 1 94.56 287 LEU B N 1
ATOM 4867 C CA . LEU B 1 287 ? 9.07 -9.188 10.359 1 94.56 287 LEU B CA 1
ATOM 4868 C C . LEU B 1 287 ? 9.555 -8.945 11.781 1 94.56 287 LEU B C 1
ATOM 4870 O O . LEU B 1 287 ? 10.742 -9.117 12.07 1 94.56 287 LEU B O 1
ATOM 4874 N N . HIS B 1 288 ? 8.625 -8.516 12.664 1 90.69 288 HIS B N 1
ATOM 4875 C CA . HIS B 1 288 ? 8.992 -8.211 14.039 1 90.69 288 HIS B CA 1
ATOM 4876 C C . HIS B 1 288 ? 9.5 -9.453 14.766 1 90.69 288 HIS B C 1
ATOM 4878 O O . HIS B 1 288 ? 10.18 -9.344 15.789 1 90.69 288 HIS B O 1
ATOM 4884 N N . LYS B 1 289 ? 9.25 -10.609 14.227 1 94.25 289 LYS B N 1
ATOM 4885 C CA . LYS B 1 289 ? 9.688 -11.859 14.844 1 94.25 289 LYS B CA 1
ATOM 4886 C C . LYS B 1 289 ? 11.117 -12.211 14.414 1 94.25 289 LYS B C 1
ATOM 4888 O O . LYS B 1 289 ? 11.742 -13.102 14.992 1 94.25 289 LYS B O 1
ATOM 4893 N N . GLY B 1 290 ? 11.633 -11.547 13.398 1 93.88 290 GLY B N 1
ATOM 4894 C CA . GLY B 1 290 ? 12.969 -11.828 12.898 1 93.88 290 GLY B CA 1
ATOM 4895 C C . GLY B 1 290 ? 13.109 -13.219 12.312 1 93.88 290 GLY B C 1
ATOM 4896 O O . GLY B 1 290 ? 12.109 -13.836 11.93 1 93.88 290 GLY B O 1
ATOM 4897 N N . ILE B 1 291 ? 14.383 -13.586 12.086 1 96 291 ILE B N 1
ATOM 4898 C CA . ILE B 1 291 ? 14.672 -14.93 11.602 1 96 291 ILE B CA 1
ATOM 4899 C C . ILE B 1 291 ? 14.438 -15.945 12.719 1 96 291 ILE B C 1
ATOM 4901 O O . ILE B 1 291 ? 14.922 -15.766 13.836 1 96 291 ILE B O 1
ATOM 4905 N N . GLN B 1 292 ? 13.633 -16.859 12.445 1 96 292 GLN B N 1
ATOM 4906 C CA . GLN B 1 292 ? 13.273 -17.891 13.414 1 96 292 GLN B CA 1
ATOM 4907 C C . GLN B 1 292 ? 13.938 -19.219 13.07 1 96 292 GLN B C 1
ATOM 4909 O O . GLN B 1 292 ? 14.375 -19.422 11.945 1 96 292 GLN B O 1
ATOM 4914 N N . GLU B 1 293 ? 14.031 -20.078 14.039 1 93.5 293 GLU B N 1
ATOM 4915 C CA . GLU B 1 293 ? 14.586 -21.422 13.867 1 93.5 293 GLU B CA 1
ATOM 4916 C C . GLU B 1 293 ? 13.531 -22.484 14.117 1 93.5 293 GLU B C 1
ATOM 4918 O O . GLU B 1 293 ? 12.875 -22.5 15.156 1 93.5 293 GLU B O 1
ATOM 4923 N N . ARG B 1 294 ? 13.328 -23.312 13.117 1 90.88 294 ARG B N 1
ATOM 4924 C CA . ARG B 1 294 ? 12.422 -24.453 13.258 1 90.88 294 ARG B CA 1
ATOM 4925 C C . ARG B 1 294 ? 13.086 -25.594 14.016 1 90.88 294 ARG B C 1
ATOM 4927 O O . ARG B 1 294 ? 14.297 -25.781 13.938 1 90.88 294 ARG B O 1
ATOM 4934 N N . ASN B 1 295 ? 12.219 -26.234 14.773 1 91 295 ASN B N 1
ATOM 4935 C CA . ASN B 1 295 ? 12.703 -27.469 15.398 1 91 295 ASN B CA 1
ATOM 4936 C C . ASN B 1 295 ? 12.695 -28.641 14.43 1 91 295 ASN B C 1
ATOM 4938 O O . ASN B 1 295 ? 11.75 -29.438 14.414 1 91 295 ASN B O 1
ATOM 4942 N N . THR B 1 296 ? 13.656 -28.688 13.594 1 89 296 THR B N 1
ATOM 4943 C CA . THR B 1 296 ? 13.703 -29.719 12.57 1 89 296 THR B CA 1
ATOM 4944 C C . THR B 1 296 ? 15.133 -30.219 12.375 1 89 296 THR B C 1
ATOM 4946 O O . THR B 1 296 ? 16.094 -29.516 12.688 1 89 296 THR B O 1
ATOM 4949 N N . LYS B 1 297 ? 15.273 -31.484 12.016 1 88.31 297 LYS B N 1
ATOM 4950 C CA . LYS B 1 297 ? 16.562 -32.062 11.68 1 88.31 297 LYS B CA 1
ATOM 4951 C C . LYS B 1 297 ? 16.906 -31.844 10.203 1 88.31 297 LYS B C 1
ATOM 4953 O O . LYS B 1 297 ? 18.047 -32.062 9.781 1 88.31 297 LYS B O 1
ATOM 4958 N N . LYS B 1 298 ? 15.898 -31.391 9.484 1 85.75 298 LYS B N 1
ATOM 4959 C CA . LYS B 1 298 ? 16.094 -31.141 8.062 1 85.75 298 LYS B CA 1
ATOM 4960 C C . LYS B 1 298 ? 16.906 -29.859 7.832 1 85.75 298 LYS B C 1
ATOM 4962 O O . LYS B 1 298 ? 16.609 -28.828 8.43 1 85.75 298 LYS B O 1
ATOM 4967 N N . VAL B 1 299 ? 17.984 -30.031 7.043 1 86.25 299 VAL B N 1
ATOM 4968 C CA . VAL B 1 299 ? 18.844 -28.875 6.766 1 86.25 299 VAL B CA 1
ATOM 4969 C C . VAL B 1 299 ? 18.812 -28.562 5.273 1 86.25 299 VAL B C 1
ATOM 4971 O O . VAL B 1 299 ? 18.859 -29.469 4.438 1 86.25 299 VAL B O 1
ATOM 4974 N N . GLY B 1 300 ? 18.562 -27.359 4.98 1 86.69 300 GLY B N 1
ATOM 4975 C CA . GLY B 1 300 ? 18.656 -26.906 3.602 1 86.69 300 GLY B CA 1
ATOM 4976 C C . GLY B 1 300 ? 17.312 -26.75 2.92 1 86.69 300 GLY B C 1
ATOM 4977 O O . GLY B 1 300 ? 16.297 -27.219 3.436 1 86.69 300 GLY B O 1
ATOM 4978 N N . GLY B 1 301 ? 17.344 -25.984 1.865 1 88.38 301 GLY B N 1
ATOM 4979 C CA . GLY B 1 301 ? 16.172 -25.812 1.021 1 88.38 301 GLY B CA 1
ATOM 4980 C C . GLY B 1 301 ? 15.273 -24.688 1.468 1 88.38 301 GLY B C 1
ATOM 4981 O O . GLY B 1 301 ? 15.359 -24.234 2.609 1 88.38 301 GLY B O 1
ATOM 4982 N N . ASN B 1 302 ? 14.523 -24.219 0.634 1 91.69 302 ASN B N 1
ATOM 4983 C CA . ASN B 1 302 ? 13.5 -23.188 0.798 1 91.69 302 ASN B CA 1
ATOM 4984 C C . ASN B 1 302 ? 12.523 -23.172 -0.376 1 91.69 302 ASN B C 1
ATOM 4986 O O . ASN B 1 302 ? 12.945 -23.156 -1.535 1 91.69 302 ASN B O 1
ATOM 4990 N N . LEU B 1 303 ? 11.289 -23.266 -0.033 1 93.38 303 LEU B N 1
ATOM 4991 C CA . LEU B 1 303 ? 10.281 -23.281 -1.089 1 93.38 303 LEU B CA 1
ATOM 4992 C C . LEU B 1 303 ? 9.969 -21.859 -1.559 1 93.38 303 LEU B C 1
ATOM 4994 O O . LEU B 1 303 ? 9.383 -21.672 -2.623 1 93.38 303 LEU B O 1
ATOM 4998 N N . HIS B 1 304 ? 10.352 -20.906 -0.75 1 97.44 304 HIS B N 1
ATOM 4999 C CA . HIS B 1 304 ? 10 -19.531 -1.068 1 97.44 304 HIS B CA 1
ATOM 5000 C C . HIS B 1 304 ? 10.672 -19.078 -2.361 1 97.44 304 HIS B C 1
ATOM 5002 O O . HIS B 1 304 ? 11.805 -19.453 -2.643 1 97.44 304 HIS B O 1
ATOM 5008 N N . CYS B 1 305 ? 9.984 -18.328 -3.148 1 98.44 305 CYS B N 1
ATOM 5009 C CA . CYS B 1 305 ? 10.484 -17.891 -4.445 1 98.44 305 CYS B CA 1
ATOM 5010 C C . CYS B 1 305 ? 9.586 -16.812 -5.031 1 98.44 305 CYS B C 1
ATOM 5012 O O . CYS B 1 305 ? 8.523 -16.516 -4.488 1 98.44 305 CYS B O 1
ATOM 5014 N N . ILE B 1 306 ? 10.078 -16.172 -6.027 1 98.88 306 ILE B N 1
ATOM 5015 C CA . ILE B 1 306 ? 9.273 -15.305 -6.883 1 98.88 306 ILE B CA 1
ATOM 5016 C C . ILE B 1 306 ? 9.117 -15.945 -8.258 1 98.88 306 ILE B C 1
ATOM 5018 O O . ILE B 1 306 ? 10.109 -16.234 -8.93 1 98.88 306 ILE B O 1
ATOM 5022 N N . MET B 1 307 ? 7.891 -16.156 -8.602 1 98.88 307 MET B N 1
ATOM 5023 C CA . MET B 1 307 ? 7.562 -16.719 -9.914 1 98.88 307 MET B CA 1
ATOM 5024 C C . MET B 1 307 ? 7.078 -15.641 -10.867 1 98.88 307 MET B C 1
ATOM 5026 O O . MET B 1 307 ? 6.398 -14.695 -10.445 1 98.88 307 MET B O 1
ATOM 5030 N N . ALA B 1 308 ? 7.414 -15.812 -12.141 1 98.81 308 ALA B N 1
ATOM 5031 C CA . ALA B 1 308 ? 6.957 -14.906 -13.195 1 98.81 308 ALA B CA 1
ATOM 5032 C C . ALA B 1 308 ? 5.996 -15.609 -14.148 1 98.81 308 ALA B C 1
ATOM 5034 O O . ALA B 1 308 ? 6.207 -16.781 -14.5 1 98.81 308 ALA B O 1
ATOM 5035 N N . PHE B 1 309 ? 4.938 -14.992 -14.445 1 98.88 309 PHE B N 1
ATOM 5036 C CA . PHE B 1 309 ? 3.971 -15.375 -15.469 1 98.88 309 PHE B CA 1
ATOM 5037 C C . PHE B 1 309 ? 3.924 -14.344 -16.594 1 98.88 309 PHE B C 1
ATOM 5039 O O . PHE B 1 309 ? 3.707 -13.156 -16.328 1 98.88 309 PHE B O 1
ATOM 5046 N N . GLN B 1 310 ? 4.125 -14.758 -17.797 1 98.31 310 GLN B N 1
ATOM 5047 C CA . GLN B 1 310 ? 4.379 -13.789 -18.859 1 98.31 310 GLN B CA 1
ATOM 5048 C C . GLN B 1 310 ? 3.635 -14.164 -20.141 1 98.31 310 GLN B C 1
ATOM 5050 O O . GLN B 1 310 ? 3.576 -15.336 -20.516 1 98.31 310 GLN B O 1
ATOM 5055 N N . ARG B 1 311 ? 3.01 -13.18 -20.766 1 97.25 311 ARG B N 1
ATOM 5056 C CA . ARG B 1 311 ? 2.43 -13.359 -22.094 1 97.25 311 ARG B CA 1
ATOM 5057 C C . ARG B 1 311 ? 3.516 -13.609 -23.141 1 97.25 311 ARG B C 1
ATOM 5059 O O . ARG B 1 311 ? 4.508 -12.883 -23.203 1 97.25 311 ARG B O 1
ATOM 5066 N N . SER B 1 312 ? 3.273 -14.617 -23.922 1 92.25 312 SER B N 1
ATOM 5067 C CA . SER B 1 312 ? 4.211 -14.859 -25.016 1 92.25 312 SER B CA 1
ATOM 5068 C C . SER B 1 312 ? 4.09 -13.789 -26.094 1 92.25 312 SER B C 1
ATOM 5070 O O . SER B 1 312 ? 2.986 -13.328 -26.391 1 92.25 312 SER B O 1
ATOM 5072 N N . LYS B 1 313 ? 5.176 -13.375 -26.641 1 84.31 313 LYS B N 1
ATOM 5073 C CA . LYS B 1 313 ? 5.168 -12.383 -27.703 1 84.31 313 LYS B CA 1
ATOM 5074 C C . LYS B 1 313 ? 4.43 -12.906 -28.938 1 84.31 313 LYS B C 1
ATOM 5076 O O . LYS B 1 313 ? 3.736 -12.148 -29.625 1 84.31 313 LYS B O 1
ATOM 5081 N N . TRP B 1 314 ? 4.586 -14.227 -29.219 1 74.81 314 TRP B N 1
ATOM 5082 C CA . TRP B 1 314 ? 3.92 -14.844 -30.359 1 74.81 314 TRP B CA 1
ATOM 5083 C C . TRP B 1 314 ? 2.672 -15.602 -29.922 1 74.81 314 TRP B C 1
ATOM 5085 O O . TRP B 1 314 ? 2.746 -16.484 -29.062 1 74.81 314 TRP B O 1
ATOM 5095 N N . GLN B 1 315 ? 1.423 -15.094 -30.344 1 70.94 315 GLN B N 1
ATOM 5096 C CA . GLN B 1 315 ? 0.18 -15.719 -29.922 1 70.94 315 GLN B CA 1
ATOM 5097 C C . GLN B 1 315 ? -0.39 -16.625 -31.016 1 70.94 315 GLN B C 1
ATOM 5099 O O . GLN B 1 315 ? -1.52 -17.094 -30.906 1 70.94 315 GLN B O 1
ATOM 5104 N N . GLY B 1 316 ? 0.367 -17.094 -31.812 1 64.94 316 GLY B N 1
ATOM 5105 C CA . GLY B 1 316 ? -0.059 -17.953 -32.906 1 64.94 316 GLY B CA 1
ATOM 5106 C C . GLY B 1 316 ? -0.855 -17.234 -33.969 1 64.94 316 GLY B C 1
ATOM 5107 O O . GLY B 1 316 ? -1.231 -16.062 -33.781 1 64.94 316 GLY B O 1
ATOM 5108 N N . ARG B 1 317 ? -0.846 -17.688 -35.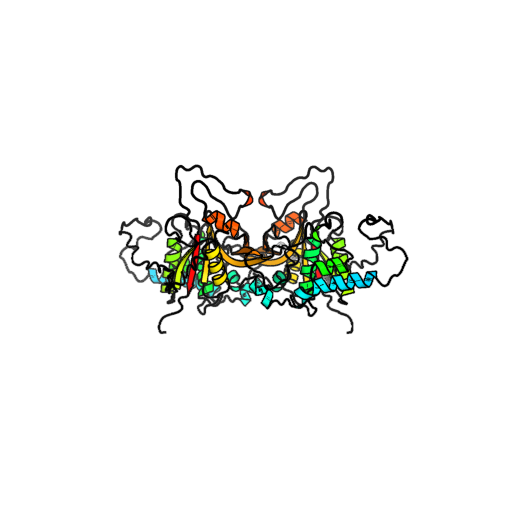281 1 49 317 ARG B N 1
ATOM 5109 C CA . ARG B 1 317 ? -1.594 -17.156 -36.406 1 49 317 ARG B CA 1
ATOM 5110 C C . ARG B 1 317 ? -3.094 -17.172 -36.125 1 49 317 ARG B C 1
ATOM 5112 O O . ARG B 1 317 ? -3.627 -18.156 -35.594 1 49 317 ARG B O 1
ATOM 5119 N N . GLY B 1 318 ? -3.68 -16.047 -35.656 1 39.19 318 GLY B N 1
ATOM 5120 C CA . GLY B 1 318 ? -5.129 -16 -35.75 1 39.19 318 GLY B CA 1
ATOM 5121 C C . GLY B 1 318 ? -5.664 -16.641 -37.031 1 39.19 318 GLY B C 1
ATOM 5122 O O . GLY B 1 318 ? -4.949 -16.734 -38.031 1 39.19 318 GLY B O 1
#

Radius of gyration: 30.66 Å; Cα contacts (8 Å, |Δi|>4): 1078; chains: 2; bounding box: 154×92×73 Å

Solvent-accessible surface area (backbone atoms only — not comparable to full-atom values): 35376 Å² total; per-residue (Å²): 132,84,77,77,76,76,78,74,80,66,82,61,80,77,73,78,72,73,72,71,70,70,70,72,68,72,75,66,68,67,73,64,72,72,69,70,62,64,73,81,70,77,73,70,66,72,66,82,79,53,72,76,76,63,89,63,83,77,70,60,64,61,50,56,52,50,56,53,37,52,66,42,39,62,62,27,56,72,48,39,54,74,46,41,42,74,39,49,35,62,51,64,35,49,62,62,25,45,32,26,19,33,46,54,64,28,33,57,57,17,38,48,43,13,35,48,24,19,40,41,4,52,36,30,63,27,81,38,72,40,71,37,60,66,33,49,40,42,74,73,69,50,67,79,67,63,65,73,45,76,39,66,87,72,63,46,74,68,48,52,43,51,51,50,48,50,49,24,58,73,69,71,46,47,58,48,62,50,68,66,40,14,71,27,40,90,79,39,36,80,90,59,45,70,69,56,37,48,52,53,49,53,54,35,50,74,45,62,44,45,34,38,41,36,36,49,72,93,44,37,26,23,57,39,27,34,33,54,38,36,76,43,43,88,42,32,55,55,65,86,72,56,80,88,44,38,48,50,30,37,28,27,39,34,20,46,74,90,50,45,57,40,43,41,43,45,47,70,57,52,49,50,41,30,63,30,32,35,40,39,41,39,41,82,93,45,58,92,67,43,77,40,73,52,98,58,92,60,70,53,42,34,86,31,29,33,34,35,40,32,55,42,91,69,66,66,87,126,129,85,75,77,77,75,76,73,77,70,79,58,80,77,74,78,70,75,72,73,70,71,69,74,68,72,75,67,68,68,73,64,73,72,69,70,61,63,73,81,68,77,74,70,66,72,66,81,79,52,72,76,74,62,90,64,83,77,70,58,64,61,48,55,52,51,56,53,39,52,65,42,40,63,63,27,56,71,48,38,52,74,45,41,42,73,39,48,34,61,51,63,35,49,61,61,25,43,31,27,19,36,47,56,65,28,33,58,58,18,37,48,42,14,35,48,23,18,41,42,4,52,36,31,64,27,82,38,71,40,72,36,58,66,32,49,39,43,73,74,69,50,66,79,69,63,65,72,46,74,38,67,88,72,61,47,74,68,47,53,44,50,51,50,48,52,50,24,59,73,68,72,47,46,57,49,62,48,69,64,38,17,71,26,40,88,80,38,36,81,88,60,47,69,69,56,37,48,52,53,50,52,54,33,50,73,44,62,44,42,35,37,41,36,36,49,73,92,44,37,25,22,58,40,27,35,33,54,36,35,76,43,44,90,41,32,55,53,64,85,72,58,78,91,44,36,49,49,29,37,26,26,38,33,20,46,73,90,48,45,57,41,44,43,43,46,47,69,58,52,49,50,41,29,63,29,31,35,40,39,41,40,39,80,94,46,56,90,66,43,78,40,74,53,96,56,89,58,71,54,41,31,87,31,29,32,34,35,39,32,55,43,92,69,67,66,87,125

Nearest PDB structures (foldseek):
  6bj5-assembly2_A  TM=2.016E-01  e=7.696E+00  Myxoma virus (strain Lausanne)
  7r40-assembly1_H  TM=2.460E-01  e=4.208E+00  Homo sapiens
  6bj5-assembly2_A  TM=2.067E-01  e=6.009E+00  Myxoma virus (strain Lausanne)

pLDDT: mean 81.25, std 27.0, range [20.28, 98.94]

Organism: Nematostella vectensis (NCBI:txid45351)

InterPro domains:
  IPR060383 BIVM [PF28452] (84-315)

Foldseek 3Di:
DPDPCPPPPVVPPPPPPPPPPPPPPPCPVPVPVPPPPVPPPPPDPPCVPPPPPPPDDPPVVVVVVVVVVVVLCPQQVPFDPVLQCLFWPFDCLLLQLQQAADAVLCQLLSQLLSFCCQQDDPSHDHPHHRDHSVRLCVLVPHDPPPNPDDCQPPDADVNSQVSNVSVCVVVLFDKHKAFLAQCFAPRHDPPQDLVNSVVVVQVQLNDRFKWKWWDADSHIWTFNTKHWQFPDPSCRRHRDDDPVGTWMWTWIAGRHPVDDRIDIGTSVLSNVQSPDWPQWHAGRSCCVVPIDGHPDPDTTGDRTGMMMMGGDPDSDDD/DPDPDPPPPPVPPPPPPPPPPPPPPPCPVPVPVPPPPVPPPVPDPPCVPVPPPPPPDPPVVVVVVVVVVVVLCPQQVPFDPVLQCLFWPFDCLLLQLQQAADAVLCQLLSQLLSFCCQADDPSHDHPHHRDHSVRLCVLVPHDPPPNPDDCQPPDADVNSQVSNVSVCVVVLFDKHKAFLAQCFAPRHDPPQDLVNSVVVVQVQLNDRFKWKWWDADSHIWTFNTKHFQFPDPSCRRHRDDDPVGTWMWTWIAGRHPVDDRIDIGTSVLSNVQSPDWPQWHAGRSCCVVPIDGDPDPDTTGDRTGMMMMGGDPDSDDD